Protein AF-0000000078900817 (afdb_homodimer)

Foldseek 3Di:
DPPLVVLLVVLLVVCVVVVPQQVVLLVQLVCQLLCVCVVVHVDLVVLQVCLLVSLLVSLLVSLLSSLLCLCQVCVVVVVLVVVVVDPDQQLSVLLSSLVSSCVSHLVSSLVCSVVSSVSSNHDPQLNVLLSLLSVLLNSLSSLLLLLLSLLCHPPPPSSVRSCVVSVVVSVLSSVLSSQLSVCRVVVHHSVVSSVVSNVSSVVSSPVSSVSSSVSNVVVND/DPPLVVLLVVLLVVCVVVVPQQVVLLVQLVCQLLCVCVVVHVDLVVLQVCLLVSLLVSLLVSLLSSLLCLCQVCVVVVVLVVVVVDPDQQLSVLLSSLVSSCVSHLVSSLVCSVVSSVSSNHDPQLNVLLSLLSVLLSSLSSLLLLLLSLLCHPPPPSSVRSCVVSVVVSVLSSVLSSVLSVCRVVVHHSVVSSVVSNVSSVVSSPCSSVSSSVSNVVVND

Secondary structure (DSSP, 8-state):
--HHHHHHHHHHHHHHHH-HHHHHHHHHHHHHHHTHHHHH-S-HHHHHHHHHHHHHHHHHHHHHHHHTTTTHHHHHTTHHHHHHTSSS-HHHHHHHHHHHHIIIIIHHHHHHHHHHHHHTT--GGGHHHHHHHHHHHHHHHHHHHHHHHHHTTT-TTHHHHHHHHHHHHHHHHHHHHHHHHHHHHTTS--HHHHHHHHHHHHHHHHHHHHHHHHHHHHHH-/--HHHHHHHHHHHHHHHH-HHHHHHHHHHHHHHHTHHHHH-S-HHHHHHHHHHHHHHHHHHHHHHHHTTTTHHHHHTTHHHHHHHSSS-HHHHHHHHHHHHIIIIIHHHHHHHHHHHHHTT--GGGHHHHHHHHHHHHHHHHHHHHHHHHHTTT-TTHHHHHHHHHHHHHHHHHHHHHHHHHHHHTTS--HHHHHHHHHHHHHHHHHHHHHHHHHHHHHH-

Solvent-accessible surface area (backbone atoms only — not comparable to full-atom values): 21789 Å² total; per-residue (Å²): 127,54,71,59,58,51,50,25,50,49,49,45,51,49,46,65,71,62,37,46,60,45,50,32,22,47,48,45,26,52,49,56,46,65,45,40,47,53,21,56,42,77,52,53,70,59,33,27,64,36,29,57,14,45,50,52,48,24,50,53,52,22,47,57,63,46,34,66,48,67,58,46,55,35,51,73,73,47,50,42,61,55,48,66,69,40,93,52,53,49,35,54,50,42,44,29,50,35,52,30,47,26,59,58,39,36,47,54,47,54,68,47,41,63,62,52,35,53,74,26,47,37,60,74,86,30,46,65,51,45,50,51,37,42,66,44,43,39,51,33,50,37,31,53,40,42,29,29,38,27,64,29,46,89,45,93,52,26,74,54,47,28,56,66,65,36,44,75,68,47,46,58,52,40,34,30,40,28,49,19,34,50,26,40,70,70,73,40,80,31,58,70,31,51,50,52,44,47,51,51,29,55,50,30,71,66,46,26,24,52,52,18,24,56,29,40,52,62,63,71,106,127,55,70,59,57,50,50,26,50,49,49,44,51,49,48,65,70,62,37,44,61,45,50,31,22,47,48,46,26,50,50,56,46,64,45,41,47,52,21,55,43,77,53,52,70,60,32,27,64,37,30,58,14,46,51,52,48,23,49,53,53,22,48,56,63,47,36,67,49,66,59,46,56,34,51,73,72,48,50,42,61,54,47,66,69,39,93,54,54,49,36,54,50,44,45,28,50,36,52,30,50,25,59,58,40,36,48,53,47,55,68,47,41,62,61,52,35,52,73,26,46,37,59,74,86,31,48,63,50,44,50,50,37,41,66,42,43,39,50,32,50,37,30,53,40,44,29,29,40,28,64,29,46,88,44,93,54,26,75,54,46,29,55,67,65,36,42,75,68,47,47,60,53,41,34,33,41,28,49,20,34,49,25,40,71,70,73,41,80,30,57,71,32,50,49,51,44,45,50,50,29,53,49,31,71,65,45,26,23,52,52,18,25,56,29,39,52,62,64,72,104

Sequence (442 aa):
MSIFLRLIRRDLRLALRQGADAATAVLFFVLCVVLFPFGVGPEPNILARIAPGVILVGALLASLLSLERLFQADHEDGSLELLALSPLPLEAVALAKVAAHWLITGVPLILAAPLLALLLNLEAGAFGVLLLTLVLATPLLSLIGAVGAALTLGARRGGVLLPLLILPLYIPVLIFAAAAIDASLAGLTPRPHLLLLGGLLAAGVTLAPFASAAALRTALDMSIFLRLIRRDLRLALRQGADAATAVLFFVLCVVLFPFGVGPEPNILARIAPGVILVGALLASLLSLERLFQADHEDGSLELLALSPLPLEAVALAKVAAHWLITGVPLILAAPLLALLLNLEAGAFGVLLLTLVLATPLLSLIGAVGAALTLGARRGGVLLPLLILPLYIPVLIFAAAAIDASLAGLTPRPHLLLLGGLLAAGVTLAPFASAAALRTALD

InterPro domains:
  IPR003544 Cytochrome c-type biogenesis protein CcmB [PF03379] (4-217)
  IPR003544 Cytochrome c-type biogenesis protein CcmB [PTHR30070] (1-211)
  IPR026031 Cytochrome c-type biogenesis protein CcmB, bacteria [PIRSF002764] (2-220)
  IPR026031 Cytochrome c-type biogenesis protein CcmB, bacteria [TIGR01190] (7-217)

Structure (mmCIF, N/CA/C/O backbone):
data_AF-0000000078900817-model_v1
#
loop_
_entity.id
_entity.type
_entity.pdbx_description
1 polymer 'Heme exporter protein B'
#
loop_
_atom_site.group_PDB
_atom_site.id
_atom_site.type_symbol
_atom_site.label_atom_id
_atom_site.label_alt_id
_atom_site.label_comp_id
_atom_site.label_asym_id
_atom_site.label_entity_id
_atom_site.label_seq_id
_atom_site.pdbx_PDB_ins_code
_atom_site.Cartn_x
_atom_site.Cartn_y
_atom_site.Cartn_z
_atom_site.occupancy
_atom_site.B_iso_or_equiv
_atom_site.auth_seq_id
_atom_site.auth_comp_id
_atom_site.auth_asym_id
_atom_site.auth_atom_id
_atom_site.pdbx_PDB_model_num
ATOM 1 N N . MET A 1 1 ? -19.703 -27.375 -17.797 1 71.38 1 MET A N 1
ATOM 2 C CA . MET A 1 1 ? -18.703 -26.656 -17 1 71.38 1 MET A CA 1
ATOM 3 C C . MET A 1 1 ? -18.859 -26.969 -15.523 1 71.38 1 MET A C 1
ATOM 5 O O . MET A 1 1 ? -19.969 -27 -15.008 1 71.38 1 MET A O 1
ATOM 9 N N . SER A 1 2 ? -17.859 -27.469 -14.938 1 89.06 2 SER A N 1
ATOM 10 C CA . SER A 1 2 ? -17.938 -27.844 -13.531 1 89.06 2 SER A CA 1
ATOM 11 C C . SER A 1 2 ? -18.312 -26.641 -12.664 1 89.06 2 SER A C 1
ATOM 13 O O . SER A 1 2 ? -18.188 -25.5 -13.094 1 89.06 2 SER A O 1
ATOM 15 N N . ILE A 1 3 ? -19.094 -26.891 -11.812 1 89.56 3 ILE A N 1
ATOM 16 C CA . ILE A 1 3 ? -19.5 -25.891 -10.836 1 89.56 3 ILE A CA 1
ATOM 17 C C . ILE A 1 3 ? -18.266 -25.078 -10.414 1 89.56 3 ILE A C 1
ATOM 19 O O . ILE A 1 3 ? -18.359 -23.859 -10.203 1 89.56 3 ILE A O 1
ATOM 23 N N . PHE A 1 4 ? -17.188 -25.688 -10.383 1 93.06 4 PHE A N 1
ATOM 24 C CA . PHE A 1 4 ? -15.922 -25.062 -10.023 1 93.06 4 PHE A CA 1
ATOM 25 C C . PHE A 1 4 ? -15.547 -23.984 -11.031 1 93.06 4 PHE A C 1
ATOM 27 O O . PHE A 1 4 ? -15.266 -22.844 -10.641 1 93.06 4 PHE A O 1
ATOM 34 N N . LEU A 1 5 ? -15.547 -24.25 -12.258 1 94.38 5 LEU A N 1
ATOM 35 C CA . LEU A 1 5 ? -15.18 -23.312 -13.312 1 94.38 5 LEU A CA 1
ATOM 36 C C . LEU A 1 5 ? -16.203 -22.188 -13.422 1 94.38 5 LEU A C 1
ATOM 38 O O . LEU A 1 5 ? -15.867 -21.047 -13.75 1 94.38 5 LEU A O 1
ATOM 42 N N . ARG A 1 6 ? -17.406 -22.547 -13.086 1 93.56 6 ARG A N 1
ATOM 43 C CA . ARG A 1 6 ? -18.469 -21.547 -13.109 1 93.56 6 ARG A CA 1
ATOM 44 C C . ARG A 1 6 ? -18.25 -20.5 -12.023 1 93.56 6 ARG A C 1
ATOM 46 O O . ARG A 1 6 ? -18.5 -19.312 -12.242 1 93.56 6 ARG A O 1
ATOM 53 N N . LEU A 1 7 ? -17.781 -21 -10.93 1 94.12 7 LEU A N 1
ATOM 54 C CA . LEU A 1 7 ? -17.5 -20.078 -9.844 1 94.12 7 LEU A CA 1
ATOM 55 C C . LEU A 1 7 ? -16.344 -19.141 -10.203 1 94.12 7 LEU A C 1
ATOM 57 O O . LEU A 1 7 ? -16.406 -17.938 -9.953 1 94.12 7 LEU A O 1
ATOM 61 N N . ILE A 1 8 ? -15.32 -19.594 -10.805 1 95.94 8 ILE A N 1
ATOM 62 C CA . ILE A 1 8 ? -14.188 -18.797 -11.242 1 95.94 8 ILE A CA 1
ATOM 63 C C . ILE A 1 8 ? -14.656 -17.75 -12.258 1 95.94 8 ILE A C 1
ATOM 65 O O . ILE A 1 8 ? -14.32 -16.562 -12.148 1 95.94 8 ILE A O 1
ATOM 69 N N . ARG A 1 9 ? -15.398 -18.156 -13.164 1 95.06 9 ARG A N 1
ATOM 70 C CA . ARG A 1 9 ? -15.914 -17.25 -14.195 1 95.06 9 ARG A CA 1
ATOM 71 C C . ARG A 1 9 ? -16.781 -16.156 -13.594 1 95.06 9 ARG A C 1
ATOM 73 O O . ARG A 1 9 ? -16.688 -15 -14 1 95.06 9 ARG A O 1
ATOM 80 N N . ARG A 1 10 ? -17.578 -16.594 -12.695 1 92.38 10 ARG A N 1
ATOM 81 C CA . ARG A 1 10 ? -18.422 -15.625 -11.992 1 92.38 10 ARG A CA 1
ATOM 82 C C . ARG A 1 10 ? -17.562 -14.57 -11.297 1 92.38 10 ARG A C 1
ATOM 84 O O . ARG A 1 10 ? -17.812 -13.367 -11.438 1 92.38 10 ARG A O 1
ATOM 91 N N . ASP A 1 11 ? -16.594 -15.016 -10.562 1 93 11 ASP A N 1
ATOM 92 C CA . ASP A 1 11 ? -15.758 -14.086 -9.82 1 93 11 ASP A CA 1
ATOM 93 C C . ASP A 1 11 ? -14.953 -13.195 -10.773 1 93 11 ASP A C 1
ATOM 95 O O . ASP A 1 11 ? -14.75 -12.008 -10.492 1 93 11 ASP A O 1
ATOM 99 N N . LEU A 1 12 ? -14.5 -13.734 -11.859 1 93.56 12 LEU A N 1
ATOM 100 C CA . LEU A 1 12 ? -13.789 -12.953 -12.867 1 93.56 12 LEU A CA 1
ATOM 101 C C . LEU A 1 12 ? -14.688 -11.875 -13.461 1 93.56 12 LEU A C 1
ATOM 103 O O . LEU A 1 12 ? -14.281 -10.727 -13.609 1 93.56 12 LEU A O 1
ATOM 107 N N . ARG A 1 13 ? -15.867 -12.227 -13.742 1 91.44 13 ARG A N 1
ATOM 108 C CA . ARG A 1 13 ? -16.828 -11.289 -14.305 1 91.44 13 ARG A CA 1
ATOM 109 C C . ARG A 1 13 ? -17.172 -10.172 -13.32 1 91.44 13 ARG A C 1
ATOM 111 O O . ARG A 1 13 ? -17.234 -9 -13.695 1 91.44 13 ARG A O 1
ATOM 118 N N . LEU A 1 14 ? -17.359 -10.586 -12.102 1 86.81 14 LEU A N 1
ATOM 119 C CA . LEU A 1 14 ? -17.672 -9.609 -11.062 1 86.81 14 LEU A CA 1
ATOM 120 C C . LEU A 1 14 ? -16.516 -8.633 -10.883 1 86.81 14 LEU A C 1
ATOM 122 O O . LEU A 1 14 ? -16.734 -7.422 -10.766 1 86.81 14 LEU A O 1
ATOM 126 N N . ALA A 1 15 ? -15.32 -9.156 -10.844 1 86.12 15 ALA A N 1
ATOM 127 C CA . ALA A 1 15 ? -14.133 -8.336 -10.656 1 86.12 15 ALA A CA 1
ATOM 128 C C . ALA A 1 15 ? -13.938 -7.375 -11.828 1 86.12 15 ALA A C 1
ATOM 130 O O . ALA A 1 15 ? -13.547 -6.223 -11.641 1 86.12 15 ALA A O 1
ATOM 131 N N . LEU A 1 16 ? -14.164 -7.844 -13 1 82.62 16 LEU A N 1
ATOM 132 C CA . LEU A 1 16 ? -14 -7.027 -14.195 1 82.62 16 LEU A CA 1
ATOM 133 C C . LEU A 1 16 ? -15.086 -5.965 -14.281 1 82.62 16 LEU A C 1
ATOM 135 O O . LEU A 1 16 ? -14.859 -4.871 -14.805 1 82.62 16 LEU A O 1
ATOM 139 N N . ARG A 1 17 ? -16.219 -6.328 -13.75 1 75 17 ARG A N 1
ATOM 140 C CA . ARG A 1 17 ? -17.344 -5.391 -13.781 1 75 17 ARG A CA 1
ATOM 141 C C . ARG A 1 17 ? -17.203 -4.336 -12.688 1 75 17 ARG A C 1
ATOM 143 O O . ARG A 1 17 ? -17.5 -3.16 -12.914 1 75 17 ARG A O 1
ATOM 150 N N . GLN A 1 18 ? -16.828 -4.883 -11.523 1 66.88 18 GLN A N 1
ATOM 151 C CA . GLN A 1 18 ? -16.703 -3.936 -10.422 1 66.88 18 GLN A CA 1
ATOM 152 C C . GLN A 1 18 ? -15.312 -3.303 -10.406 1 66.88 18 GLN A C 1
ATOM 154 O O . GLN A 1 18 ? -15.086 -2.305 -9.711 1 66.88 18 GLN A O 1
ATOM 159 N N . GLY A 1 19 ? -14.445 -3.721 -11.359 1 62.19 19 GLY A N 1
ATOM 160 C CA . GLY A 1 19 ? -13.102 -3.322 -11.75 1 62.19 19 GLY A CA 1
ATOM 161 C C . GLY A 1 19 ? -12.344 -2.635 -10.633 1 62.19 19 GLY A C 1
ATOM 162 O O . GLY A 1 19 ? -11.125 -2.447 -10.727 1 62.19 19 GLY A O 1
ATOM 163 N N . ALA A 1 20 ? -12.852 -2.275 -9.586 1 64.94 20 ALA A N 1
ATOM 164 C CA . ALA A 1 20 ? -12.273 -1.235 -8.734 1 64.94 20 ALA A CA 1
ATOM 165 C C . ALA A 1 20 ? -11.211 -1.812 -7.805 1 64.94 20 ALA A C 1
ATOM 167 O O . ALA A 1 20 ? -10.109 -1.272 -7.707 1 64.94 20 ALA A O 1
ATOM 168 N N . ASP A 1 21 ? -11.344 -2.977 -7.332 1 75.31 21 ASP A N 1
ATOM 169 C CA . ASP A 1 21 ? -10.43 -3.43 -6.289 1 75.31 21 ASP A CA 1
ATOM 170 C C . ASP A 1 21 ? -9.141 -3.986 -6.895 1 75.31 21 ASP A C 1
ATOM 172 O O . ASP A 1 21 ? -8.047 -3.658 -6.441 1 75.31 21 ASP A O 1
ATOM 176 N N . ALA A 1 22 ? -9.336 -4.781 -7.953 1 81.38 22 ALA A N 1
ATOM 177 C CA . ALA A 1 22 ? -8.164 -5.371 -8.602 1 81.38 22 ALA A CA 1
ATOM 178 C C . ALA A 1 22 ? -7.324 -4.297 -9.289 1 81.38 22 ALA A C 1
ATOM 180 O O . ALA A 1 22 ? -6.094 -4.301 -9.18 1 81.38 22 ALA A O 1
ATOM 181 N N . ALA A 1 23 ? -7.973 -3.443 -9.938 1 88 23 ALA A N 1
ATOM 182 C CA . ALA A 1 23 ? -7.277 -2.355 -10.617 1 88 23 ALA A CA 1
ATOM 183 C C . ALA A 1 23 ? -6.512 -1.488 -9.625 1 88 23 ALA A C 1
ATOM 185 O O . ALA A 1 23 ? -5.395 -1.046 -9.906 1 88 23 ALA A O 1
ATOM 186 N N . THR A 1 24 ? -7.125 -1.317 -8.531 1 88.62 24 THR A N 1
ATOM 187 C CA . THR A 1 24 ? -6.488 -0.524 -7.484 1 88.62 24 THR A CA 1
ATOM 188 C C . THR A 1 24 ? -5.223 -1.212 -6.98 1 88.62 24 THR A C 1
ATOM 190 O O . THR A 1 24 ? -4.188 -0.564 -6.793 1 88.62 24 THR A O 1
ATOM 193 N N . ALA A 1 25 ? -5.316 -2.49 -6.77 1 92.12 25 ALA A N 1
ATOM 194 C CA . ALA A 1 25 ? -4.16 -3.244 -6.293 1 92.12 25 ALA A CA 1
ATOM 195 C C . ALA A 1 25 ? -3.023 -3.211 -7.312 1 92.12 25 ALA A C 1
ATOM 197 O O . ALA A 1 25 ? -1.859 -3.033 -6.949 1 92.12 25 ALA A O 1
ATOM 198 N N . VAL A 1 26 ? -3.385 -3.375 -8.57 1 94.19 26 VAL A N 1
ATOM 199 C CA . VAL A 1 26 ? -2.391 -3.373 -9.633 1 94.19 26 VAL A CA 1
ATOM 200 C C . VAL A 1 26 ? -1.772 -1.983 -9.766 1 94.19 26 VAL A C 1
ATOM 202 O O . VAL A 1 26 ? -0.553 -1.849 -9.891 1 94.19 26 VAL A O 1
ATOM 205 N N . LEU A 1 27 ? -2.623 -1.026 -9.727 1 94.44 27 LEU A N 1
ATOM 206 C CA . LEU A 1 27 ? -2.131 0.346 -9.766 1 94.44 27 LEU A CA 1
ATOM 207 C C . LEU A 1 27 ? -1.211 0.626 -8.578 1 94.44 27 LEU A C 1
ATOM 209 O O . LEU A 1 27 ? -0.184 1.292 -8.734 1 94.44 27 LEU A O 1
ATOM 213 N N . PHE A 1 28 ? -1.649 0.158 -7.488 1 94.75 28 PHE A N 1
ATOM 214 C CA . PHE A 1 28 ? -0.821 0.316 -6.297 1 94.75 28 PHE A CA 1
ATOM 215 C C . PHE A 1 28 ? 0.56 -0.291 -6.516 1 94.75 28 PHE A C 1
ATOM 217 O O . PHE A 1 28 ? 1.572 0.307 -6.145 1 94.75 28 PHE A O 1
ATOM 224 N N . PHE A 1 29 ? 0.606 -1.464 -7.027 1 97.62 29 PHE A N 1
ATOM 225 C CA . PHE A 1 29 ? 1.865 -2.131 -7.34 1 97.62 29 PHE A CA 1
ATOM 226 C C . PHE A 1 29 ? 2.729 -1.26 -8.242 1 97.62 29 PHE A C 1
ATOM 228 O O . PHE A 1 29 ? 3.904 -1.026 -7.953 1 97.62 29 PHE A O 1
ATOM 235 N N . VAL A 1 30 ? 2.182 -0.757 -9.258 1 97.69 30 VAL A N 1
ATOM 236 C CA . VAL A 1 30 ? 2.896 0.061 -10.227 1 97.69 30 VAL A CA 1
ATOM 237 C C . VAL A 1 30 ? 3.404 1.337 -9.562 1 97.69 30 VAL A C 1
ATOM 239 O O . VAL A 1 30 ? 4.574 1.698 -9.711 1 97.69 30 VAL A O 1
ATOM 242 N N . LEU A 1 31 ? 2.588 1.933 -8.805 1 96.62 31 LEU A N 1
ATOM 243 C CA . LEU A 1 31 ? 2.959 3.172 -8.125 1 96.62 31 LEU A CA 1
ATOM 244 C C . LEU A 1 31 ? 4.078 2.928 -7.121 1 96.62 31 LEU A C 1
ATOM 246 O O . LEU A 1 31 ? 5.012 3.727 -7.02 1 96.62 31 LEU A O 1
ATOM 250 N N . CYS A 1 32 ? 3.848 1.843 -6.375 1 96.94 32 CYS A N 1
ATOM 251 C CA . CYS A 1 32 ? 4.871 1.471 -5.402 1 96.94 32 CYS A CA 1
ATOM 252 C C . CYS A 1 32 ? 6.242 1.395 -6.059 1 96.94 32 CYS A C 1
ATOM 254 O O . CYS A 1 32 ? 7.219 1.938 -5.535 1 96.94 32 CYS A O 1
ATOM 256 N N . VAL A 1 33 ? 6.363 0.836 -7.195 1 98 33 VAL A N 1
ATOM 257 C CA . VAL A 1 33 ? 7.645 0.613 -7.863 1 98 33 VAL A CA 1
ATOM 258 C C . VAL A 1 33 ? 8.102 1.898 -8.547 1 98 33 VAL A C 1
ATOM 260 O O . VAL A 1 33 ? 9.258 2.301 -8.422 1 98 33 VAL A O 1
ATOM 263 N N . VAL A 1 34 ? 7.238 2.617 -9.188 1 97.38 34 VAL A N 1
ATOM 264 C CA . VAL A 1 34 ? 7.57 3.77 -10.023 1 97.38 34 VAL A CA 1
ATOM 265 C C . VAL A 1 34 ? 8.047 4.922 -9.141 1 97.38 34 VAL A C 1
ATOM 267 O O . VAL A 1 34 ? 8.828 5.77 -9.586 1 97.38 34 VAL A O 1
ATOM 270 N N . LEU A 1 35 ? 7.691 4.945 -7.965 1 97.81 35 LEU A N 1
ATOM 271 C CA . LEU A 1 35 ? 8.031 6.051 -7.078 1 97.81 35 LEU A CA 1
ATOM 272 C C . LEU A 1 35 ? 9.453 5.914 -6.555 1 97.81 35 LEU A C 1
ATOM 274 O O . LEU A 1 35 ? 10.047 6.891 -6.098 1 97.81 35 LEU A O 1
ATOM 278 N N . PHE A 1 36 ? 9.977 4.785 -6.605 1 97.38 36 PHE A N 1
ATOM 279 C CA . PHE A 1 36 ? 11.258 4.523 -5.949 1 97.38 36 PHE A CA 1
ATOM 280 C C . PHE A 1 36 ? 12.375 5.324 -6.609 1 97.38 36 PHE A C 1
ATOM 282 O O . PHE A 1 36 ? 13.219 5.898 -5.926 1 97.38 36 PHE A O 1
ATOM 289 N N . PRO A 1 37 ? 12.414 5.375 -7.93 1 97.12 37 PRO A N 1
ATOM 290 C CA . PRO A 1 37 ? 13.453 6.219 -8.531 1 97.12 37 PRO A CA 1
ATOM 291 C C . PRO A 1 37 ? 13.391 7.664 -8.039 1 97.12 37 PRO A C 1
ATOM 293 O O . PRO A 1 37 ? 14.422 8.336 -7.965 1 97.12 37 PRO A O 1
ATOM 296 N N . PHE A 1 38 ? 12.258 8.141 -7.691 1 96.06 38 PHE A N 1
ATOM 297 C CA . PHE A 1 38 ? 12.109 9.516 -7.223 1 96.06 38 PHE A CA 1
ATOM 298 C C . PHE A 1 38 ? 12.484 9.633 -5.75 1 96.06 38 PHE A C 1
ATOM 300 O O . PHE A 1 38 ? 12.883 10.703 -5.289 1 96.06 38 PHE A O 1
ATOM 307 N N . GLY A 1 39 ? 12.312 8.578 -5.047 1 95.25 39 GLY A N 1
ATOM 308 C CA . GLY A 1 39 ? 12.609 8.586 -3.625 1 95.25 39 GLY A CA 1
ATOM 309 C C . GLY A 1 39 ? 14.062 8.281 -3.314 1 95.25 39 GLY A C 1
ATOM 310 O O . GLY A 1 39 ? 14.641 8.859 -2.389 1 95.25 39 GLY A O 1
ATOM 311 N N . VAL A 1 40 ? 14.656 7.398 -4.102 1 94.5 40 VAL A N 1
ATOM 312 C CA . VAL A 1 40 ? 16 6.938 -3.793 1 94.5 40 VAL A CA 1
ATOM 313 C C . VAL A 1 40 ? 17 7.613 -4.723 1 94.5 40 VAL A C 1
ATOM 315 O O . VAL A 1 40 ? 18.203 7.633 -4.441 1 94.5 40 VAL A O 1
ATOM 318 N N . GLY A 1 41 ? 16.578 8.172 -5.805 1 92.19 41 GLY A N 1
ATOM 319 C CA . GLY A 1 41 ? 17.453 8.758 -6.797 1 92.19 41 GLY A CA 1
ATOM 320 C C . GLY A 1 41 ? 17.609 7.902 -8.039 1 92.19 41 GLY A C 1
ATOM 321 O O . GLY A 1 41 ? 17.266 6.719 -8.031 1 92.19 41 GLY A O 1
ATOM 322 N N . PRO A 1 42 ? 18.078 8.469 -9.023 1 89.44 42 PRO A N 1
ATOM 323 C CA . PRO A 1 42 ? 18.062 7.812 -10.336 1 89.44 42 PRO A CA 1
ATOM 324 C C . PRO A 1 42 ? 19.328 7.012 -10.602 1 89.44 42 PRO A C 1
ATOM 326 O O . PRO A 1 42 ? 19.547 6.539 -11.727 1 89.44 42 PRO A O 1
ATOM 329 N N . GLU A 1 43 ? 20.188 6.805 -9.648 1 93.19 43 GLU A N 1
ATOM 330 C CA . GLU A 1 43 ? 21.422 6.066 -9.875 1 93.19 43 GLU A CA 1
ATOM 331 C C . GLU A 1 43 ? 21.141 4.637 -10.312 1 93.19 43 GLU A C 1
ATOM 333 O O . GLU A 1 43 ? 20.625 3.83 -9.531 1 93.19 43 GLU A O 1
ATOM 338 N N . PRO A 1 44 ? 21.531 4.266 -11.539 1 93.81 44 PRO A N 1
ATOM 339 C CA . PRO A 1 44 ? 21.125 2.984 -12.117 1 93.81 44 PRO A CA 1
ATOM 340 C C . PRO A 1 44 ? 21.641 1.788 -11.32 1 93.81 44 PRO A C 1
ATOM 342 O O . PRO A 1 44 ? 20.938 0.772 -11.211 1 93.81 44 PRO A O 1
ATOM 345 N N . ASN A 1 45 ? 22.859 1.88 -10.789 1 93.88 45 ASN A N 1
ATOM 346 C CA . ASN A 1 45 ? 23.422 0.75 -10.062 1 93.88 45 ASN A CA 1
ATOM 347 C C . ASN A 1 45 ? 22.656 0.475 -8.773 1 93.88 45 ASN A C 1
ATOM 349 O O . ASN A 1 45 ? 22.453 -0.683 -8.398 1 93.88 45 ASN A O 1
ATOM 353 N N . ILE A 1 46 ? 22.266 1.521 -8.141 1 93.75 46 ILE A N 1
ATOM 354 C CA . ILE A 1 46 ? 21.484 1.364 -6.914 1 93.75 46 ILE A CA 1
ATOM 355 C C . ILE A 1 46 ? 20.094 0.807 -7.246 1 93.75 46 ILE A C 1
ATOM 357 O O . ILE A 1 46 ? 19.641 -0.14 -6.605 1 93.75 46 ILE A O 1
ATOM 361 N N . LEU A 1 47 ? 19.531 1.394 -8.242 1 96.62 47 LEU A N 1
ATOM 362 C CA . LEU A 1 47 ? 18.203 0.943 -8.648 1 96.62 47 LEU A CA 1
ATOM 363 C C . LEU A 1 47 ? 18.234 -0.529 -9.039 1 96.62 47 LEU A C 1
ATOM 365 O O . LEU A 1 47 ? 17.375 -1.305 -8.617 1 96.62 47 LEU A O 1
ATOM 369 N N . ALA A 1 48 ? 19.219 -0.898 -9.797 1 96.38 48 ALA A N 1
ATOM 370 C CA . ALA A 1 48 ? 19.344 -2.287 -10.227 1 96.38 48 ALA A CA 1
ATOM 371 C C . ALA A 1 48 ? 19.484 -3.225 -9.031 1 96.38 48 ALA A C 1
ATOM 373 O O . ALA A 1 48 ? 18.906 -4.312 -9.016 1 96.38 48 ALA A O 1
ATOM 374 N N . ARG A 1 49 ? 20.219 -2.773 -8.109 1 94.38 49 ARG A N 1
ATOM 375 C CA . ARG A 1 49 ? 20.5 -3.592 -6.934 1 94.38 49 ARG A CA 1
ATOM 376 C C . ARG A 1 49 ? 19.25 -3.826 -6.109 1 94.38 49 ARG A C 1
ATOM 378 O O . ARG A 1 49 ? 19.062 -4.902 -5.539 1 94.38 49 ARG A O 1
ATOM 385 N N . ILE A 1 50 ? 18.391 -2.908 -6.059 1 96.62 50 ILE A N 1
ATOM 386 C CA . ILE A 1 50 ? 17.25 -3.031 -5.152 1 96.62 50 ILE A CA 1
ATOM 387 C C . ILE A 1 50 ? 16.031 -3.488 -5.926 1 96.62 50 ILE A C 1
ATOM 389 O O . ILE A 1 50 ? 14.984 -3.795 -5.332 1 96.62 50 ILE A O 1
ATOM 393 N N . ALA A 1 51 ? 16.094 -3.547 -7.223 1 97.94 51 ALA A N 1
ATOM 394 C CA . ALA A 1 51 ? 14.969 -3.809 -8.109 1 97.94 51 ALA A CA 1
ATOM 395 C C . ALA A 1 51 ? 14.211 -5.062 -7.684 1 97.94 51 ALA A C 1
ATOM 397 O O . ALA A 1 51 ? 12.984 -5.031 -7.531 1 97.94 51 ALA A O 1
ATOM 398 N N . PRO A 1 52 ? 14.93 -6.191 -7.418 1 97.56 52 PRO A N 1
ATOM 399 C CA . PRO A 1 52 ? 14.188 -7.387 -7.008 1 97.56 52 PRO A CA 1
ATOM 400 C C . PRO A 1 52 ? 13.352 -7.16 -5.75 1 97.56 52 PRO A C 1
ATOM 402 O O . PRO A 1 52 ? 12.164 -7.516 -5.719 1 97.56 52 PRO A O 1
ATOM 405 N N . GLY A 1 53 ? 13.984 -6.57 -4.789 1 97.56 53 GLY A N 1
ATOM 406 C CA . GLY A 1 53 ? 13.281 -6.309 -3.539 1 97.56 53 GLY A CA 1
ATOM 407 C C . GLY A 1 53 ? 12.086 -5.391 -3.703 1 97.56 53 GLY A C 1
ATOM 408 O O . GLY A 1 53 ? 11.016 -5.656 -3.158 1 97.56 53 GLY A O 1
ATOM 409 N N . VAL A 1 54 ? 12.25 -4.297 -4.441 1 98.44 54 VAL A N 1
ATOM 410 C CA . VAL A 1 54 ? 11.188 -3.32 -4.66 1 98.44 54 VAL A CA 1
ATOM 411 C C . VAL A 1 54 ? 10 -3.992 -5.348 1 98.44 54 VAL A C 1
ATOM 413 O O . VAL A 1 54 ? 8.852 -3.822 -4.926 1 98.44 54 VAL A O 1
ATOM 416 N N . ILE A 1 55 ? 10.281 -4.746 -6.344 1 98.62 55 ILE A N 1
ATOM 417 C CA . ILE A 1 55 ? 9.227 -5.383 -7.125 1 98.62 55 ILE A CA 1
ATOM 418 C C . ILE A 1 55 ? 8.516 -6.43 -6.273 1 98.62 55 ILE A C 1
ATOM 420 O O . ILE A 1 55 ? 7.281 -6.473 -6.23 1 98.62 55 ILE A O 1
ATOM 424 N N . LEU A 1 56 ? 9.273 -7.258 -5.574 1 98.69 56 LEU A N 1
ATOM 425 C CA . LEU A 1 56 ? 8.695 -8.344 -4.785 1 98.69 56 LEU A CA 1
ATOM 426 C C . LEU A 1 56 ? 7.906 -7.793 -3.602 1 98.69 56 LEU A C 1
ATOM 428 O O . LEU A 1 56 ? 6.816 -8.281 -3.297 1 98.69 56 LEU A O 1
ATOM 432 N N . VAL A 1 57 ? 8.453 -6.809 -2.924 1 98.38 57 VAL A N 1
ATOM 433 C CA . VAL A 1 57 ? 7.742 -6.184 -1.813 1 98.38 57 VAL A CA 1
ATOM 434 C C . VAL A 1 57 ? 6.469 -5.516 -2.328 1 98.38 57 VAL A C 1
ATOM 436 O O . VAL A 1 57 ? 5.406 -5.633 -1.714 1 98.38 57 VAL A O 1
ATOM 439 N N . GLY A 1 58 ? 6.609 -4.77 -3.436 1 98.31 58 GLY A N 1
ATOM 440 C CA . GLY A 1 58 ? 5.434 -4.176 -4.051 1 98.31 58 GLY A CA 1
ATOM 441 C C . GLY A 1 58 ? 4.355 -5.191 -4.379 1 98.31 58 GLY A C 1
ATOM 442 O O . GLY A 1 58 ? 3.172 -4.953 -4.125 1 98.31 58 GLY A O 1
ATOM 443 N N . ALA A 1 59 ? 4.762 -6.297 -4.945 1 98.19 59 ALA A N 1
ATOM 444 C CA . ALA A 1 59 ? 3.811 -7.355 -5.281 1 98.19 59 ALA A CA 1
ATOM 445 C C . ALA A 1 59 ? 3.145 -7.91 -4.027 1 98.19 59 ALA A C 1
ATOM 447 O O . ALA A 1 59 ? 1.936 -8.156 -4.016 1 98.19 59 ALA A O 1
ATOM 448 N N . LEU A 1 60 ? 3.918 -8.156 -3.029 1 97.94 60 LEU A N 1
ATOM 449 C CA . LEU A 1 60 ? 3.396 -8.68 -1.77 1 97.94 60 LEU A CA 1
ATOM 450 C C . LEU A 1 60 ? 2.385 -7.711 -1.16 1 97.94 60 LEU A C 1
ATOM 452 O O . LEU A 1 60 ? 1.294 -8.125 -0.756 1 97.94 60 LEU A O 1
ATOM 456 N N . LEU A 1 61 ? 2.719 -6.438 -1.121 1 96.88 61 LEU A N 1
ATOM 457 C CA . LEU A 1 61 ? 1.832 -5.43 -0.549 1 96.88 61 LEU A CA 1
ATOM 458 C C . LEU A 1 61 ? 0.551 -5.309 -1.366 1 96.88 61 LEU A C 1
ATOM 460 O O . LEU A 1 61 ? -0.538 -5.172 -0.804 1 96.88 61 LEU A O 1
ATOM 464 N N . ALA A 1 62 ? 0.703 -5.297 -2.637 1 96.31 62 ALA A N 1
ATOM 465 C CA . ALA A 1 62 ? -0.473 -5.254 -3.502 1 96.31 62 ALA A CA 1
ATOM 466 C C . ALA A 1 62 ? -1.396 -6.441 -3.232 1 96.31 62 ALA A C 1
ATOM 468 O O . ALA A 1 62 ? -2.619 -6.289 -3.217 1 96.31 62 ALA A O 1
ATOM 469 N N . SER A 1 63 ? -0.832 -7.578 -3.051 1 95.19 63 SER A N 1
ATOM 470 C CA . SER A 1 63 ? -1.613 -8.773 -2.754 1 95.19 63 SER A CA 1
ATOM 471 C C . SER A 1 63 ? -2.391 -8.617 -1.449 1 95.19 63 SER A C 1
ATOM 473 O O . SER A 1 63 ? -3.551 -9.023 -1.359 1 95.19 63 SER A O 1
ATOM 475 N N . LEU A 1 64 ? -1.744 -8.078 -0.468 1 94.62 64 LEU A N 1
ATOM 476 C CA . LEU A 1 64 ? -2.406 -7.863 0.813 1 94.62 64 LEU A CA 1
ATOM 477 C C . LEU A 1 64 ? -3.633 -6.973 0.646 1 94.62 64 LEU A C 1
ATOM 479 O O . LEU A 1 64 ? -4.691 -7.254 1.213 1 94.62 64 LEU A O 1
ATOM 483 N N . LEU A 1 65 ? -3.447 -5.953 -0.16 1 91.44 65 LEU A N 1
ATOM 484 C CA . LEU A 1 65 ? -4.547 -5.027 -0.404 1 91.44 65 LEU A CA 1
ATOM 485 C C . LEU A 1 65 ? -5.707 -5.734 -1.104 1 91.44 65 LEU A C 1
ATOM 487 O O . LEU A 1 65 ? -6.871 -5.488 -0.785 1 91.44 65 LEU A O 1
ATOM 491 N N . SER A 1 66 ? -5.426 -6.586 -1.977 1 92.69 66 SER A N 1
ATOM 492 C CA . SER A 1 66 ? -6.445 -7.234 -2.791 1 92.69 66 SER A CA 1
ATOM 493 C C . SER A 1 66 ? -7.137 -8.359 -2.025 1 92.69 66 SER A C 1
ATOM 495 O O . SER A 1 66 ? -8.227 -8.789 -2.396 1 92.69 66 SER A O 1
ATOM 497 N N . LEU A 1 67 ? -6.543 -8.836 -0.991 1 94.12 67 LEU A N 1
ATOM 498 C CA . LEU A 1 67 ? -7.047 -9.992 -0.26 1 94.12 67 LEU A CA 1
ATOM 499 C C . LEU A 1 67 ? -8.164 -9.594 0.697 1 94.12 67 LEU A C 1
ATOM 501 O O . LEU A 1 67 ? -8.914 -10.445 1.175 1 94.12 67 LEU A O 1
ATOM 505 N N . GLU A 1 68 ? -8.195 -8.359 1.008 1 88.69 68 GLU A N 1
ATOM 506 C CA . GLU A 1 68 ? -9.156 -7.871 1.988 1 88.69 68 GLU A CA 1
ATOM 507 C C . GLU A 1 68 ? -10.586 -8.234 1.583 1 88.69 68 GLU A C 1
ATOM 509 O O . GLU A 1 68 ? -11.422 -8.531 2.438 1 88.69 68 GLU A O 1
ATOM 514 N N . ARG A 1 69 ? -10.82 -8.312 0.307 1 89.19 69 ARG A N 1
ATOM 515 C CA . ARG A 1 69 ? -12.195 -8.492 -0.157 1 89.19 69 ARG A CA 1
ATOM 516 C C . ARG A 1 69 ? -12.422 -9.914 -0.657 1 89.19 69 ARG A C 1
ATOM 518 O O . ARG A 1 69 ? -13.492 -10.227 -1.177 1 89.19 69 ARG A O 1
ATOM 525 N N . LEU A 1 70 ? -11.477 -10.703 -0.546 1 94 70 LEU A N 1
ATOM 526 C CA . LEU A 1 70 ? -11.523 -12.016 -1.17 1 94 70 LEU A CA 1
ATOM 527 C C . LEU A 1 70 ? -12.781 -12.773 -0.747 1 94 70 LEU A C 1
ATOM 529 O O . LEU A 1 70 ? -13.547 -13.242 -1.595 1 94 70 LEU A O 1
ATOM 533 N N . PHE A 1 71 ? -13.047 -12.922 0.552 1 96 71 PHE A N 1
ATOM 534 C CA . PHE A 1 71 ? -14.227 -13.602 1.066 1 96 71 PHE A CA 1
ATOM 535 C C . PHE A 1 71 ? -15.242 -12.602 1.602 1 96 71 PHE A C 1
ATOM 537 O O . PHE A 1 71 ? -16.438 -12.891 1.648 1 96 71 PHE A O 1
ATOM 544 N N . GLN A 1 72 ? -14.758 -11.445 1.94 1 92.88 72 GLN A N 1
ATOM 545 C CA . GLN A 1 72 ? -15.578 -10.438 2.604 1 92.88 72 GLN A CA 1
ATOM 546 C C . GLN A 1 72 ? -16.719 -9.969 1.698 1 92.88 72 GLN A C 1
ATOM 548 O O . GLN A 1 72 ? -17.844 -9.758 2.162 1 92.88 72 GLN A O 1
ATOM 553 N N . ALA A 1 73 ? -16.422 -9.734 0.437 1 90.5 73 ALA A N 1
ATOM 554 C CA . ALA A 1 73 ? -17.438 -9.266 -0.498 1 90.5 73 ALA A CA 1
ATOM 555 C C . ALA A 1 73 ? -18.625 -10.234 -0.556 1 90.5 73 ALA A C 1
ATOM 557 O O . ALA A 1 73 ? -19.781 -9.812 -0.476 1 90.5 73 ALA A O 1
ATOM 558 N N . ASP A 1 74 ? -18.328 -11.516 -0.662 1 94.06 74 ASP A N 1
ATOM 559 C CA . ASP A 1 74 ? -19.375 -12.539 -0.705 1 94.06 74 ASP A CA 1
ATOM 560 C C . ASP A 1 74 ? -20.062 -12.672 0.648 1 94.06 74 ASP A C 1
ATOM 562 O O . ASP A 1 74 ? -21.25 -12.984 0.713 1 94.06 74 ASP A O 1
ATOM 566 N N . HIS A 1 75 ? -19.297 -12.531 1.681 1 94.06 75 HIS A N 1
ATOM 567 C CA . HIS A 1 75 ? -19.859 -12.609 3.02 1 94.06 75 HIS A CA 1
ATOM 568 C C . HIS A 1 75 ? -20.891 -11.492 3.244 1 94.06 75 HIS A C 1
ATOM 570 O O . HIS A 1 75 ? -21.953 -11.734 3.797 1 94.06 75 HIS A O 1
ATOM 576 N N .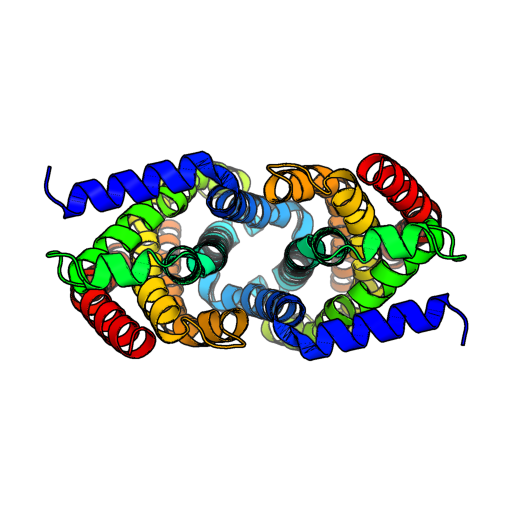 GLU A 1 76 ? -20.609 -10.32 2.822 1 90.56 76 GLU A N 1
ATOM 577 C CA . GLU A 1 76 ? -21.453 -9.141 3.021 1 90.56 76 GLU A CA 1
ATOM 578 C C . GLU A 1 76 ? -22.75 -9.242 2.232 1 90.56 76 GLU A C 1
ATOM 580 O O . GLU A 1 76 ? -23.812 -8.805 2.697 1 90.56 76 GLU A O 1
ATOM 585 N N . ASP A 1 77 ? -22.719 -9.766 1.1 1 91.81 77 ASP A N 1
ATOM 586 C CA . ASP A 1 77 ? -23.922 -9.805 0.288 1 91.81 77 ASP A CA 1
ATOM 587 C C . ASP A 1 77 ? -24.625 -11.148 0.418 1 91.81 77 ASP A C 1
ATOM 589 O O . ASP A 1 77 ? -25.594 -11.422 -0.297 1 91.81 77 ASP A O 1
ATOM 593 N N . GLY A 1 78 ? -24.125 -12.047 1.253 1 93.88 78 GLY A N 1
ATOM 594 C CA . GLY A 1 78 ? -24.797 -13.305 1.57 1 93.88 78 GLY A CA 1
ATOM 595 C C . GLY A 1 78 ? -24.422 -14.43 0.627 1 93.88 78 GLY A C 1
ATOM 596 O O . GLY A 1 78 ? -24.812 -15.578 0.843 1 93.88 78 GLY A O 1
ATOM 597 N N . SER A 1 79 ? -23.656 -14.211 -0.406 1 94.31 79 SER A N 1
ATOM 598 C CA . SER A 1 79 ? -23.297 -15.211 -1.406 1 94.31 79 SER A CA 1
ATOM 599 C C . SER A 1 79 ? -22.422 -16.312 -0.797 1 94.31 79 SER A C 1
ATOM 601 O O . SER A 1 79 ? -22.469 -17.453 -1.241 1 94.31 79 SER A O 1
ATOM 603 N N . LEU A 1 80 ? -21.75 -15.953 0.218 1 94.62 80 LEU A N 1
ATOM 604 C CA . LEU A 1 80 ? -20.859 -16.938 0.822 1 94.62 80 LEU A CA 1
ATOM 605 C C . LEU A 1 80 ? -21.656 -18.047 1.492 1 94.62 80 LEU A C 1
ATOM 607 O O . LEU A 1 80 ? -21.281 -19.219 1.422 1 94.62 80 LEU A O 1
ATOM 611 N N . GLU A 1 81 ? -22.703 -17.703 2.09 1 95 81 GLU A N 1
ATOM 612 C CA . GLU A 1 81 ? -23.594 -18.688 2.701 1 95 81 GLU A CA 1
ATOM 613 C C . GLU A 1 81 ? -24.203 -19.609 1.649 1 95 81 GLU A C 1
ATOM 615 O O . GLU A 1 81 ? -24.328 -20.812 1.874 1 95 81 GLU A O 1
ATOM 620 N N . LEU A 1 82 ? -24.578 -19 0.583 1 94.25 82 LEU A N 1
ATOM 621 C CA . LEU A 1 82 ? -25.156 -19.781 -0.503 1 94.25 82 LEU A CA 1
ATOM 622 C C . LEU A 1 82 ? -24.125 -20.75 -1.075 1 94.25 82 LEU A C 1
ATOM 624 O O . LEU A 1 82 ? -24.453 -21.891 -1.402 1 94.25 82 LEU A O 1
ATOM 628 N N . LEU A 1 83 ? -22.938 -20.297 -1.151 1 94.12 83 LEU A N 1
ATOM 629 C CA . LEU A 1 83 ? -21.859 -21.156 -1.64 1 94.12 83 LEU A CA 1
ATOM 630 C C . LEU A 1 83 ? -21.609 -22.312 -0.675 1 94.12 83 LEU A C 1
ATOM 632 O O . LEU A 1 83 ? -21.328 -23.422 -1.104 1 94.12 83 LEU A O 1
ATOM 636 N N . ALA A 1 84 ? -21.672 -22.062 0.571 1 93.25 84 ALA A N 1
ATOM 637 C CA . ALA A 1 84 ? -21.438 -23.078 1.591 1 93.25 84 ALA A CA 1
ATOM 638 C C . ALA A 1 84 ? -22.5 -24.172 1.521 1 93.25 84 ALA A C 1
ATOM 640 O O . ALA A 1 84 ? -22.281 -25.297 1.965 1 93.25 84 ALA A O 1
ATOM 641 N N . LEU A 1 85 ? -23.641 -23.781 0.967 1 92.19 85 LEU A N 1
ATOM 642 C CA . LEU A 1 85 ? -24.75 -24.719 0.863 1 92.19 85 LEU A CA 1
ATOM 643 C C . LEU A 1 85 ? -24.75 -25.406 -0.494 1 92.19 85 LEU A C 1
ATOM 645 O O . LEU A 1 85 ? -25.547 -26.328 -0.725 1 92.19 85 LEU A O 1
ATOM 649 N N . SER A 1 86 ? -23.953 -25.016 -1.298 1 91.25 86 SER A N 1
ATOM 650 C CA . SER A 1 86 ? -23.875 -25.594 -2.637 1 91.25 86 SER A CA 1
ATOM 651 C C . SER A 1 86 ? -23.219 -26.969 -2.611 1 91.25 86 SER A C 1
ATOM 653 O O . SER A 1 86 ? -22.641 -27.375 -1.596 1 91.25 86 SER A O 1
ATOM 655 N N . PRO A 1 87 ? -23.328 -27.688 -3.719 1 93.31 87 PRO A N 1
ATOM 656 C CA . PRO A 1 87 ? -22.719 -29.016 -3.775 1 93.31 87 PRO A CA 1
ATOM 657 C C . PRO A 1 87 ? -21.188 -28.969 -3.828 1 93.31 87 PRO A C 1
ATOM 659 O O . PRO A 1 87 ? -20.516 -29.984 -3.646 1 93.31 87 PRO A O 1
ATOM 662 N N . LEU A 1 88 ? -20.656 -27.844 -4.008 1 94.25 88 LEU A N 1
ATOM 663 C CA . LEU A 1 88 ? -19.219 -27.672 -4.051 1 94.25 88 LEU A CA 1
ATOM 664 C C . LEU A 1 88 ? -18.625 -27.594 -2.645 1 94.25 88 LEU A C 1
ATOM 666 O O . LEU A 1 88 ? -19.031 -26.75 -1.844 1 94.25 88 LEU A O 1
ATOM 670 N N . PRO A 1 89 ? -17.672 -28.562 -2.406 1 96.19 89 PRO A N 1
ATOM 671 C CA . PRO A 1 89 ? -17.062 -28.453 -1.082 1 96.19 89 PRO A CA 1
ATOM 672 C C . PRO A 1 89 ? -16.375 -27.109 -0.86 1 96.19 89 PRO A C 1
ATOM 674 O O . PRO A 1 89 ? -15.859 -26.5 -1.807 1 96.19 89 PRO A O 1
ATOM 677 N N . LEU A 1 90 ? -16.328 -26.641 0.36 1 97.06 90 LEU A N 1
ATOM 678 C CA . LEU A 1 90 ? -15.797 -25.328 0.689 1 97.06 90 LEU A CA 1
ATOM 679 C C . LEU A 1 90 ? -14.328 -25.234 0.293 1 97.06 90 LEU A C 1
ATOM 681 O O . LEU A 1 90 ? -13.844 -24.141 -0.043 1 97.06 90 LEU A O 1
ATOM 685 N N . GLU A 1 91 ? -13.57 -26.328 0.365 1 98 91 GLU A N 1
ATOM 686 C CA . GLU A 1 91 ? -12.188 -26.359 -0.099 1 98 91 GLU A CA 1
ATOM 687 C C . GLU A 1 91 ? -12.086 -25.969 -1.569 1 98 91 GLU A C 1
ATOM 689 O O . GLU A 1 91 ? -11.195 -25.203 -1.953 1 98 91 GLU A O 1
ATOM 694 N N . ALA A 1 92 ? -13.039 -26.453 -2.303 1 97.38 92 ALA A N 1
ATOM 695 C CA . ALA A 1 92 ? -13.07 -26.141 -3.729 1 97.38 92 ALA A CA 1
ATOM 696 C C . ALA A 1 92 ? -13.477 -24.688 -3.957 1 97.38 92 ALA A C 1
ATOM 698 O O . ALA A 1 92 ? -12.984 -24.031 -4.883 1 97.38 92 ALA A O 1
ATOM 699 N N . VAL A 1 93 ? -14.406 -24.25 -3.162 1 97.12 93 VAL A N 1
ATOM 700 C CA . VAL A 1 93 ? -14.82 -22.859 -3.236 1 97.12 93 VAL A CA 1
ATOM 701 C C . VAL A 1 93 ? -13.617 -21.953 -2.975 1 97.12 93 VAL A C 1
ATOM 703 O O . VAL A 1 93 ? -13.359 -21.016 -3.74 1 97.12 93 VAL A O 1
ATOM 706 N N . ALA A 1 94 ? -12.914 -22.281 -1.894 1 97.94 94 ALA A N 1
ATOM 707 C CA . ALA A 1 94 ? -11.734 -21.484 -1.542 1 97.94 94 ALA A CA 1
ATOM 708 C C . ALA A 1 94 ? -10.711 -21.5 -2.68 1 97.94 94 ALA A C 1
ATOM 710 O O . ALA A 1 94 ? -10.164 -20.453 -3.031 1 97.94 94 ALA A O 1
ATOM 711 N N . LEU A 1 95 ? -10.477 -22.609 -3.197 1 98.06 95 LEU A N 1
ATOM 712 C CA . LEU A 1 95 ? -9.508 -22.734 -4.277 1 98.06 95 LEU A CA 1
ATOM 713 C C . LEU A 1 95 ? -9.953 -21.953 -5.508 1 98.06 95 LEU A C 1
ATOM 715 O O . LEU A 1 95 ? -9.141 -21.344 -6.191 1 98.06 95 LEU A O 1
ATOM 719 N N . ALA A 1 96 ? -11.219 -22.016 -5.824 1 97.44 96 ALA A N 1
ATOM 720 C CA . ALA A 1 96 ? -11.758 -21.281 -6.965 1 97.44 96 ALA A CA 1
ATOM 721 C C . ALA A 1 96 ? -11.578 -19.781 -6.777 1 97.44 96 ALA A C 1
ATOM 723 O O . ALA A 1 96 ? -11.188 -19.078 -7.711 1 97.44 96 ALA A O 1
ATOM 724 N N . LYS A 1 97 ? -11.852 -19.359 -5.641 1 97.06 97 LYS A N 1
ATOM 725 C CA . LYS A 1 97 ? -11.711 -17.938 -5.352 1 97.06 97 LYS A CA 1
ATOM 726 C C . LYS A 1 97 ? -10.25 -17.5 -5.418 1 97.06 97 LYS A C 1
ATOM 728 O O . LYS A 1 97 ? -9.945 -16.422 -5.922 1 97.06 97 LYS A O 1
ATOM 733 N N . VAL A 1 98 ? -9.406 -18.297 -4.883 1 98 98 VAL A N 1
ATOM 734 C CA . VAL A 1 98 ? -7.977 -18.031 -4.949 1 98 98 VAL A CA 1
ATOM 735 C C . VAL A 1 98 ? -7.535 -17.953 -6.41 1 98 98 VAL A C 1
ATOM 737 O O . VAL A 1 98 ? -6.773 -17.062 -6.789 1 98 98 VAL A O 1
ATOM 740 N N . ALA A 1 99 ? -7.996 -18.875 -7.191 1 98 99 ALA A N 1
ATOM 741 C CA . ALA A 1 99 ? -7.652 -18.906 -8.609 1 98 99 ALA A CA 1
ATOM 742 C C . ALA A 1 99 ? -8.133 -17.641 -9.312 1 98 99 ALA A C 1
ATOM 744 O O . ALA A 1 99 ? -7.395 -17.031 -10.086 1 98 99 ALA A O 1
ATOM 745 N N . ALA A 1 100 ? -9.32 -17.297 -9.055 1 96.56 100 ALA A N 1
ATOM 746 C CA . ALA A 1 100 ? -9.867 -16.062 -9.633 1 96.56 100 ALA A CA 1
ATOM 747 C C . ALA A 1 100 ? -9.07 -14.844 -9.18 1 96.56 100 ALA A C 1
ATOM 749 O O . ALA A 1 100 ? -8.734 -13.977 -9.984 1 96.56 100 ALA A O 1
ATOM 750 N N . HIS A 1 101 ? -8.812 -14.805 -7.891 1 95.62 101 HIS A N 1
ATOM 751 C CA . HIS A 1 101 ? -8.031 -13.711 -7.332 1 95.62 101 HIS A CA 1
ATOM 752 C C . HIS A 1 101 ? -6.664 -13.609 -8.008 1 95.62 101 HIS A C 1
ATOM 754 O O . HIS A 1 101 ? -6.223 -12.516 -8.359 1 95.62 101 HIS A O 1
ATOM 760 N N . TRP A 1 102 ? -6.016 -14.742 -8.133 1 97.56 102 TRP A N 1
ATOM 761 C CA . TRP A 1 102 ? -4.691 -14.766 -8.75 1 97.56 102 TRP A CA 1
ATOM 762 C C . TRP A 1 102 ? -4.762 -14.297 -10.203 1 97.56 102 TRP A C 1
ATOM 764 O O . TRP A 1 102 ? -3.906 -13.531 -10.648 1 97.56 102 TRP A O 1
ATOM 774 N N . LEU A 1 103 ? -5.723 -14.688 -10.922 1 96.88 103 LEU A N 1
ATOM 775 C CA . LEU A 1 103 ? -5.879 -14.289 -12.32 1 96.88 103 LEU A CA 1
ATOM 776 C C . LEU A 1 103 ? -6.113 -12.789 -12.43 1 96.88 103 LEU A C 1
ATOM 778 O O . LEU A 1 103 ? -5.625 -12.148 -13.359 1 96.88 103 LEU A O 1
ATOM 782 N N . ILE A 1 104 ? -6.797 -12.258 -11.484 1 94.62 104 ILE A N 1
ATOM 783 C CA . ILE A 1 104 ? -7.215 -10.867 -11.539 1 94.62 104 ILE A CA 1
ATOM 784 C C . ILE A 1 104 ? -6.094 -9.969 -11.023 1 94.62 104 ILE A C 1
ATOM 786 O O . ILE A 1 104 ? -5.91 -8.844 -11.5 1 94.62 104 ILE A O 1
ATOM 790 N N . THR A 1 105 ? -5.348 -10.422 -10.117 1 95.19 105 THR A N 1
ATOM 791 C CA . THR A 1 105 ? -4.352 -9.586 -9.461 1 95.19 105 THR A CA 1
ATOM 792 C C . THR A 1 105 ? -2.941 -10.078 -9.766 1 95.19 105 THR A C 1
ATOM 794 O O . THR A 1 105 ? -2.102 -9.312 -10.242 1 95.19 105 THR A O 1
ATOM 797 N N . GLY A 1 106 ? -2.703 -11.367 -9.594 1 97.12 106 GLY A N 1
ATOM 798 C CA . GLY A 1 106 ? -1.383 -11.945 -9.773 1 97.12 106 GLY A CA 1
ATOM 799 C C . GLY A 1 106 ? -0.885 -11.852 -11.203 1 97.12 106 GLY A C 1
ATOM 800 O O . GLY A 1 106 ? 0.246 -11.422 -11.445 1 97.12 106 GLY A O 1
ATOM 801 N N . VAL A 1 107 ? -1.695 -12.203 -12.125 1 97.94 107 VAL A N 1
ATOM 802 C CA . VAL A 1 107 ? -1.3 -12.234 -13.531 1 97.94 107 VAL A CA 1
ATOM 803 C C . VAL A 1 107 ? -0.958 -10.828 -14 1 97.94 107 VAL A C 1
ATOM 805 O O . VAL A 1 107 ? 0.105 -10.602 -14.586 1 97.94 107 VAL A O 1
ATOM 808 N N . PRO A 1 108 ? -1.812 -9.867 -13.742 1 97.06 108 PRO A N 1
ATOM 809 C CA . PRO A 1 108 ? -1.444 -8.5 -14.133 1 97.06 108 PRO A CA 1
ATOM 810 C C . PRO A 1 108 ? -0.1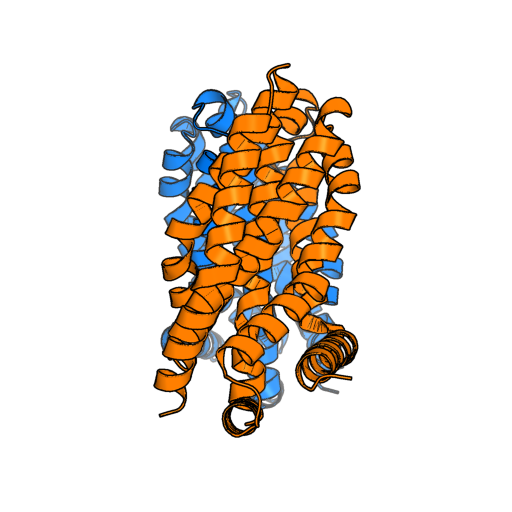43 -8.031 -13.484 1 97.06 108 PRO A C 1
ATOM 812 O O . PRO A 1 108 ? 0.64 -7.312 -14.109 1 97.06 108 PRO A O 1
ATOM 815 N N . LEU A 1 109 ? 0.102 -8.383 -12.258 1 97.94 109 LEU A N 1
ATOM 816 C CA . LEU A 1 109 ? 1.354 -8.031 -11.602 1 97.94 109 LEU A CA 1
ATOM 817 C C . LEU A 1 109 ? 2.547 -8.625 -12.344 1 97.94 109 LEU A C 1
ATOM 819 O O . LEU A 1 109 ? 3.543 -7.934 -12.57 1 97.94 109 LEU A O 1
ATOM 823 N N . ILE A 1 110 ? 2.398 -9.875 -12.688 1 98.5 110 ILE A N 1
ATOM 824 C CA . ILE A 1 110 ? 3.451 -10.586 -13.414 1 98.5 110 ILE A CA 1
ATOM 825 C C . ILE A 1 110 ? 3.701 -9.906 -14.758 1 98.5 110 ILE A C 1
ATOM 827 O O . ILE A 1 110 ? 4.852 -9.703 -15.156 1 98.5 110 ILE A O 1
ATOM 831 N N . LEU A 1 111 ? 2.664 -9.516 -15.414 1 97.94 111 LEU A N 1
ATOM 832 C CA . LEU A 1 111 ? 2.768 -8.898 -16.734 1 97.94 111 LEU A CA 1
ATOM 833 C C . LEU A 1 111 ? 3.395 -7.516 -16.641 1 97.94 111 LEU A C 1
ATOM 835 O O . LEU A 1 111 ? 4.094 -7.078 -17.562 1 97.94 111 LEU A O 1
ATOM 839 N N . ALA A 1 112 ? 3.174 -6.836 -15.562 1 97.94 112 ALA A N 1
ATOM 840 C CA . ALA A 1 112 ? 3.697 -5.488 -15.375 1 97.94 112 ALA A CA 1
ATOM 841 C C . ALA A 1 112 ? 5.16 -5.52 -14.945 1 97.94 112 ALA A C 1
ATOM 843 O O . ALA A 1 112 ? 5.891 -4.539 -15.125 1 97.94 112 ALA A O 1
ATOM 844 N N . ALA A 1 113 ? 5.613 -6.586 -14.422 1 98.31 113 ALA A N 1
ATOM 845 C CA . ALA A 1 113 ? 6.898 -6.699 -13.734 1 98.31 113 ALA A CA 1
ATOM 846 C C . ALA A 1 113 ? 8.055 -6.418 -14.688 1 98.31 113 ALA A C 1
ATOM 848 O O . ALA A 1 113 ? 9.016 -5.734 -14.32 1 98.31 113 ALA A O 1
ATOM 849 N N . PRO A 1 114 ? 8.031 -6.914 -15.969 1 97.81 114 PRO A N 1
ATOM 850 C CA . PRO A 1 114 ? 9.164 -6.656 -16.859 1 97.81 114 PRO A CA 1
ATOM 851 C C . PRO A 1 114 ? 9.375 -5.168 -17.125 1 97.81 114 PRO A C 1
ATOM 853 O O . PRO A 1 114 ? 10.516 -4.699 -17.156 1 97.81 114 PRO A O 1
ATOM 856 N N . LEU A 1 115 ? 8.312 -4.461 -17.312 1 98 115 LEU A N 1
ATOM 857 C CA . LEU A 1 115 ? 8.414 -3.025 -17.547 1 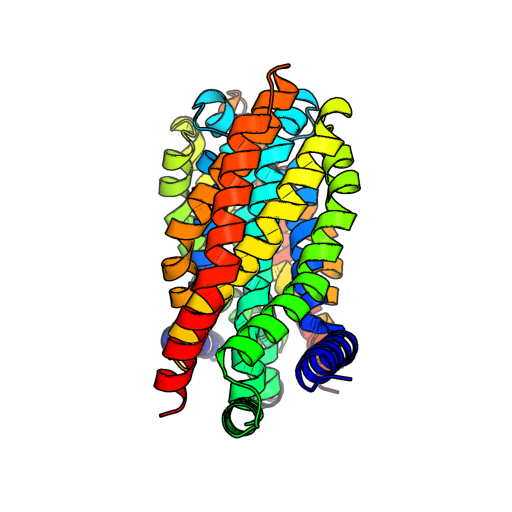98 115 LEU A CA 1
ATOM 858 C C . LEU A 1 115 ? 8.969 -2.314 -16.312 1 98 115 LEU A C 1
ATOM 860 O O . LEU A 1 115 ? 9.797 -1.406 -16.438 1 98 115 LEU A O 1
ATOM 864 N N . LEU A 1 116 ? 8.539 -2.701 -15.188 1 98.44 116 LEU A N 1
ATOM 865 C CA . LEU A 1 116 ? 9 -2.107 -13.93 1 98.44 116 LEU A CA 1
ATOM 866 C C . LEU A 1 116 ? 10.461 -2.463 -13.664 1 98.44 116 LEU A C 1
ATOM 868 O O . LEU A 1 116 ? 11.219 -1.643 -13.148 1 98.44 116 LEU A O 1
ATOM 872 N N . ALA A 1 117 ? 10.75 -3.707 -13.977 1 98.38 117 ALA A N 1
ATOM 873 C CA . ALA A 1 117 ? 12.148 -4.129 -13.867 1 98.38 117 ALA A CA 1
ATOM 874 C C . ALA A 1 117 ? 13.047 -3.279 -14.766 1 98.38 117 ALA A C 1
ATOM 876 O O . ALA A 1 117 ? 14.148 -2.904 -14.367 1 98.38 117 ALA A O 1
ATOM 877 N N . LEU A 1 118 ? 12.57 -3.023 -15.953 1 97.69 118 LEU A N 1
ATOM 878 C CA . LEU A 1 118 ? 13.297 -2.154 -16.875 1 97.69 118 LEU A CA 1
ATOM 879 C C . LEU A 1 118 ? 13.453 -0.755 -16.281 1 97.69 118 LEU A C 1
ATOM 881 O O . LEU A 1 118 ? 14.539 -0.167 -16.359 1 97.69 118 LEU A O 1
ATOM 885 N N . LEU A 1 119 ? 12.406 -0.271 -15.742 1 97.5 119 LEU A N 1
ATOM 886 C CA . LEU A 1 119 ? 12.422 1.05 -15.125 1 97.5 119 LEU A CA 1
ATOM 887 C C . LEU A 1 119 ? 13.484 1.129 -14.031 1 97.5 119 LEU A C 1
ATOM 889 O O . LEU A 1 119 ? 14.125 2.166 -13.859 1 97.5 119 LEU A O 1
ATOM 893 N N . LEU A 1 120 ? 13.734 0.034 -13.359 1 98 120 LEU A N 1
ATOM 894 C CA . LEU A 1 120 ? 14.672 0.01 -12.242 1 98 120 LEU A CA 1
ATOM 895 C C . LEU A 1 120 ? 16.062 -0.42 -12.703 1 98 120 LEU A C 1
ATOM 897 O O . LEU A 1 120 ? 16.953 -0.613 -11.883 1 98 120 LEU A O 1
ATOM 901 N N . ASN A 1 121 ? 16.141 -0.648 -14 1 97.5 121 ASN A N 1
ATOM 902 C CA . ASN A 1 121 ? 17.422 -0.97 -14.617 1 97.5 121 ASN A CA 1
ATOM 903 C C . ASN A 1 121 ? 17.906 -2.355 -14.203 1 97.5 121 ASN A C 1
ATOM 905 O O . ASN A 1 121 ? 19.109 -2.551 -13.969 1 97.5 121 ASN A O 1
ATOM 909 N N . LEU A 1 122 ? 16.969 -3.227 -13.961 1 97.38 122 LEU A N 1
ATOM 910 C CA . LEU A 1 122 ? 17.359 -4.605 -13.672 1 97.38 122 LEU A CA 1
ATOM 911 C C . LEU A 1 122 ? 18.031 -5.242 -14.883 1 97.38 122 LEU A C 1
ATOM 913 O O . LEU A 1 122 ? 17.578 -5.066 -16.016 1 97.38 122 LEU A O 1
ATOM 917 N N . GLU A 1 123 ? 19.062 -5.961 -14.617 1 96.5 123 GLU A N 1
ATOM 918 C CA . GLU A 1 123 ? 19.797 -6.617 -15.703 1 96.5 123 GLU A CA 1
ATOM 919 C C . GLU A 1 123 ? 18.891 -7.582 -16.469 1 96.5 123 GLU A C 1
ATOM 921 O O . GLU A 1 123 ? 18.109 -8.32 -15.867 1 96.5 123 GLU A O 1
ATOM 926 N N . ALA A 1 124 ? 19.016 -7.602 -17.734 1 94.25 124 ALA A N 1
ATOM 927 C CA . ALA A 1 124 ? 18.172 -8.391 -18.625 1 94.25 124 ALA A CA 1
ATOM 928 C C . ALA A 1 124 ? 18.266 -9.875 -18.297 1 94.25 124 ALA A C 1
ATOM 930 O O . ALA A 1 124 ? 17.281 -10.609 -18.422 1 94.25 124 ALA A O 1
ATOM 931 N N . GLY A 1 125 ? 19.438 -10.281 -17.906 1 93.62 125 GLY A N 1
ATOM 932 C CA . GLY A 1 125 ? 19.672 -11.68 -17.578 1 93.62 125 GLY A CA 1
ATOM 933 C C . GLY A 1 125 ? 18.828 -12.172 -16.422 1 93.62 125 GLY A C 1
ATOM 934 O O . GLY A 1 125 ? 18.625 -13.375 -16.266 1 93.62 125 GLY A O 1
ATOM 935 N N . ALA A 1 126 ? 18.344 -11.25 -15.625 1 96.62 126 ALA A N 1
ATOM 936 C CA . ALA A 1 126 ? 17.594 -11.625 -14.43 1 96.62 126 ALA A CA 1
ATOM 937 C C . ALA A 1 126 ? 16.094 -11.617 -14.695 1 96.62 126 ALA A C 1
ATOM 939 O O . ALA A 1 126 ? 15.312 -12.039 -13.844 1 96.62 126 ALA A O 1
ATOM 940 N N . PHE A 1 127 ? 15.602 -11.195 -15.859 1 97.69 127 PHE A N 1
ATOM 941 C CA . PHE A 1 127 ? 14.188 -11.039 -16.156 1 97.69 127 PHE A CA 1
ATOM 942 C C . PHE A 1 127 ? 13.469 -12.383 -16.094 1 97.69 127 PHE A C 1
ATOM 944 O O . PHE A 1 127 ? 12.383 -12.484 -15.516 1 97.69 127 PHE A O 1
ATOM 951 N N . GLY A 1 128 ? 14.07 -13.328 -16.719 1 98.06 128 GLY A N 1
ATOM 952 C CA . GLY A 1 128 ? 13.469 -14.656 -16.703 1 98.06 128 GLY A CA 1
ATOM 953 C C . GLY A 1 128 ? 13.227 -15.188 -15.305 1 98.06 128 GLY A C 1
ATOM 954 O O . GLY A 1 128 ? 12.141 -15.68 -14.992 1 98.06 128 GLY A O 1
ATOM 955 N N . VAL A 1 129 ? 14.312 -15.102 -14.477 1 98.5 129 VAL A N 1
ATOM 956 C CA . VAL A 1 129 ? 14.211 -15.594 -13.102 1 98.5 129 VAL A CA 1
ATOM 957 C C . VAL A 1 129 ? 13.188 -14.758 -12.328 1 98.5 129 VAL A C 1
ATOM 959 O O . VAL A 1 129 ? 12.422 -15.297 -11.523 1 98.5 129 VAL A O 1
ATOM 962 N N . LEU A 1 130 ? 13.18 -13.461 -12.562 1 98.62 130 LEU A N 1
ATOM 963 C CA . LEU A 1 130 ? 12.18 -12.602 -11.945 1 98.62 130 LEU A CA 1
ATOM 964 C C . LEU A 1 130 ? 10.766 -13.086 -12.273 1 98.62 130 LEU A C 1
ATOM 966 O O . LEU A 1 130 ? 9.938 -13.242 -11.383 1 98.62 130 LEU A O 1
ATOM 970 N N . LEU A 1 131 ? 10.508 -13.32 -13.508 1 98.62 131 LEU A N 1
ATOM 971 C CA . LEU A 1 131 ? 9.188 -13.758 -13.945 1 98.62 131 LEU A CA 1
ATOM 972 C C . LEU A 1 131 ? 8.836 -15.109 -13.344 1 98.62 131 LEU A C 1
ATOM 974 O O . LEU A 1 131 ? 7.707 -15.32 -12.883 1 98.62 131 LEU A O 1
ATOM 978 N N . LEU A 1 132 ? 9.773 -15.992 -13.352 1 98.56 132 LEU A N 1
ATOM 979 C CA . LEU A 1 132 ? 9.547 -17.312 -12.789 1 98.56 132 LEU A CA 1
ATOM 980 C C . LEU A 1 132 ? 9.234 -17.234 -11.297 1 98.56 132 LEU A C 1
ATOM 982 O O . LEU A 1 132 ? 8.336 -17.922 -10.805 1 98.56 132 LEU A O 1
ATOM 986 N N . THR A 1 133 ? 10.047 -16.438 -10.609 1 98.69 133 THR A N 1
ATOM 987 C CA . THR A 1 133 ? 9.797 -16.25 -9.18 1 98.69 133 THR A CA 1
ATOM 988 C C . THR A 1 133 ? 8.406 -15.68 -8.945 1 98.69 133 THR A C 1
ATOM 990 O O . THR A 1 133 ? 7.699 -16.109 -8.031 1 98.69 133 THR A O 1
ATOM 993 N N . LEU A 1 134 ? 8 -14.719 -9.734 1 98.81 134 LEU A N 1
ATOM 994 C CA . LEU A 1 134 ? 6.684 -14.117 -9.562 1 98.81 134 LEU A CA 1
ATOM 995 C C . LEU A 1 134 ? 5.578 -15.125 -9.875 1 98.81 134 LEU A C 1
ATOM 997 O O . LEU A 1 134 ? 4.543 -15.141 -9.211 1 98.81 134 LEU A O 1
ATOM 1001 N N . VAL A 1 135 ? 5.758 -15.922 -10.891 1 98.75 135 VAL A N 1
ATOM 1002 C CA . VAL A 1 135 ? 4.785 -16.938 -11.266 1 98.75 135 VAL A CA 1
ATOM 1003 C C . VAL A 1 135 ? 4.59 -17.922 -10.117 1 98.75 135 VAL A C 1
ATOM 1005 O O . VAL A 1 135 ? 3.477 -18.406 -9.883 1 98.75 135 VAL A O 1
ATOM 1008 N N . LEU A 1 136 ? 5.645 -18.234 -9.391 1 98.81 136 LEU A N 1
ATOM 1009 C CA . LEU A 1 136 ? 5.57 -19.156 -8.266 1 98.81 136 LEU A CA 1
ATOM 1010 C C . LEU A 1 136 ? 5.066 -18.453 -7.012 1 98.81 136 LEU A C 1
ATOM 1012 O O . LEU A 1 136 ? 4.227 -18.984 -6.289 1 98.81 136 LEU A O 1
ATOM 1016 N N . ALA A 1 137 ? 5.531 -17.297 -6.785 1 98.81 137 ALA A N 1
ATOM 1017 C CA . ALA A 1 137 ? 5.301 -16.594 -5.527 1 98.81 137 ALA A CA 1
ATOM 1018 C C . ALA A 1 137 ? 3.879 -16.031 -5.461 1 98.81 137 ALA A C 1
ATOM 1020 O O . ALA A 1 137 ? 3.23 -16.109 -4.414 1 98.81 137 ALA A O 1
ATOM 1021 N N . THR A 1 138 ? 3.34 -15.461 -6.57 1 98.62 138 THR A N 1
ATOM 1022 C CA . THR A 1 138 ? 2.084 -14.727 -6.492 1 98.62 138 THR A CA 1
ATOM 1023 C C . THR A 1 138 ? 0.918 -15.672 -6.215 1 98.62 138 THR A C 1
ATOM 1025 O O . THR A 1 138 ? 0.038 -15.367 -5.41 1 98.62 138 THR A O 1
ATOM 1028 N N . PRO A 1 139 ? 0.823 -16.859 -6.824 1 98.69 139 PRO A N 1
ATOM 1029 C CA . PRO A 1 139 ? -0.252 -17.75 -6.391 1 98.69 139 PRO A CA 1
ATOM 1030 C C . PRO A 1 139 ? -0.09 -18.219 -4.945 1 98.69 139 PRO A C 1
ATOM 1032 O O . PRO A 1 139 ? -1.084 -18.453 -4.254 1 98.69 139 PRO A O 1
ATOM 1035 N N . LEU A 1 140 ? 1.118 -18.422 -4.547 1 98.81 140 LEU A N 1
ATOM 1036 C CA . LEU A 1 140 ? 1.376 -18.797 -3.16 1 98.81 140 LEU A CA 1
ATOM 1037 C C . LEU A 1 140 ? 0.902 -17.703 -2.209 1 98.81 140 LEU A C 1
ATOM 1039 O O . LEU A 1 140 ? 0.31 -17.984 -1.167 1 98.81 140 LEU A O 1
ATOM 1043 N N . LEU A 1 141 ? 1.185 -16.453 -2.537 1 98.62 141 LEU A N 1
ATOM 1044 C CA . LEU A 1 141 ? 0.687 -15.328 -1.751 1 98.62 141 LEU A CA 1
ATOM 1045 C C . LEU A 1 141 ? -0.836 -15.359 -1.666 1 98.62 141 LEU A C 1
ATOM 1047 O O . LEU A 1 141 ? -1.407 -15.109 -0.601 1 98.62 141 LEU A O 1
ATOM 1051 N N . SER A 1 142 ? -1.517 -15.617 -2.746 1 98.5 142 SER A N 1
ATOM 1052 C CA . SER A 1 142 ? -2.975 -15.703 -2.764 1 98.5 142 SER A CA 1
ATOM 1053 C C . SER A 1 142 ? -3.475 -16.844 -1.878 1 98.5 142 SER A C 1
ATOM 1055 O O . SER A 1 142 ? -4.465 -16.688 -1.162 1 98.5 142 SER A O 1
ATOM 1057 N N . LEU A 1 143 ? -2.783 -17.953 -1.96 1 98.75 143 LEU A N 1
ATOM 1058 C CA . LEU A 1 143 ? -3.172 -19.125 -1.174 1 98.75 143 LEU A CA 1
ATOM 1059 C C . LEU A 1 143 ? -3.02 -18.844 0.318 1 98.75 143 LEU A C 1
ATOM 1061 O O . LEU A 1 143 ? -3.953 -19.062 1.093 1 98.75 143 LEU A O 1
ATOM 1065 N N . ILE A 1 144 ? -1.853 -18.375 0.734 1 98.56 144 ILE A N 1
ATOM 1066 C CA . ILE A 1 144 ? -1.599 -18.016 2.127 1 98.56 144 ILE A CA 1
ATOM 1067 C C . ILE A 1 144 ? -2.578 -16.938 2.57 1 98.56 144 ILE A C 1
ATOM 1069 O O . ILE A 1 144 ? -3.168 -17.031 3.65 1 98.56 144 ILE A O 1
ATOM 1073 N N . GLY A 1 145 ? -2.73 -15.961 1.724 1 98.06 145 GLY A N 1
ATOM 1074 C CA . GLY A 1 145 ? -3.635 -14.859 2.004 1 98.06 145 GLY A CA 1
ATOM 1075 C C . GLY A 1 145 ? -5.07 -15.297 2.203 1 98.06 145 GLY A C 1
ATOM 1076 O O . GLY A 1 145 ? -5.789 -14.734 3.037 1 98.06 145 GLY A O 1
ATOM 1077 N N . ALA A 1 146 ? -5.484 -16.219 1.435 1 98.31 146 ALA A N 1
ATOM 1078 C CA . ALA A 1 146 ? -6.852 -16.719 1.55 1 98.31 146 ALA A CA 1
ATOM 1079 C C . ALA A 1 146 ? -7.102 -17.312 2.938 1 98.31 146 ALA A C 1
ATOM 1081 O O . ALA A 1 146 ? -8.188 -17.141 3.502 1 98.31 146 ALA A O 1
ATOM 1082 N N . VAL A 1 147 ? -6.148 -18.031 3.449 1 98.31 147 VAL A N 1
ATOM 1083 C CA . VAL A 1 147 ? -6.273 -18.578 4.793 1 98.31 147 VAL A CA 1
ATOM 1084 C C . VAL A 1 147 ? -6.465 -17.438 5.801 1 98.31 147 VAL A C 1
ATOM 1086 O O . VAL A 1 147 ? -7.383 -17.484 6.621 1 98.31 147 VAL A O 1
ATOM 1089 N N . GLY A 1 148 ? -5.609 -16.484 5.73 1 97.75 148 GLY A N 1
ATOM 1090 C CA . GLY A 1 148 ? -5.727 -15.336 6.609 1 97.75 148 GLY A CA 1
ATOM 1091 C C . GLY A 1 148 ? -7.047 -14.609 6.465 1 97.75 148 GLY A C 1
ATOM 1092 O O . GLY A 1 148 ? -7.672 -14.234 7.461 1 97.75 148 GLY A O 1
ATOM 1093 N N . ALA A 1 149 ? -7.41 -14.344 5.203 1 97.31 149 ALA A N 1
ATOM 1094 C CA . ALA A 1 149 ? -8.672 -13.664 4.93 1 97.31 149 ALA A CA 1
ATOM 1095 C C . ALA A 1 149 ? -9.852 -14.43 5.527 1 97.31 149 ALA A C 1
ATOM 1097 O O . ALA A 1 149 ? -10.789 -13.828 6.055 1 97.31 149 ALA A O 1
ATOM 1098 N N . ALA A 1 150 ? -9.812 -15.727 5.395 1 97.75 150 ALA A N 1
ATOM 1099 C CA . ALA A 1 150 ? -10.867 -16.562 5.961 1 97.75 150 ALA A CA 1
ATOM 1100 C C . ALA A 1 150 ? -10.867 -16.484 7.484 1 97.75 150 ALA A C 1
ATOM 1102 O O . ALA A 1 150 ? -11.93 -16.391 8.109 1 97.75 150 ALA A O 1
ATOM 1103 N N . LEU A 1 151 ? -9.711 -16.516 8.086 1 97.12 151 LEU A N 1
ATOM 1104 C CA . LEU A 1 151 ? -9.578 -16.516 9.539 1 97.12 151 LEU A CA 1
ATOM 1105 C C . LEU A 1 151 ? -10.039 -15.188 10.133 1 97.12 151 LEU A C 1
ATOM 1107 O O . LEU A 1 151 ? -10.5 -15.148 11.281 1 97.12 151 LEU A O 1
ATOM 1111 N N . THR A 1 152 ? -9.922 -14.164 9.375 1 95.69 152 THR A N 1
ATOM 1112 C CA . THR A 1 152 ? -10.25 -12.836 9.898 1 95.69 152 THR A CA 1
ATOM 1113 C C . THR A 1 152 ? -11.625 -12.383 9.398 1 95.69 152 THR A C 1
ATOM 1115 O O . THR A 1 152 ? -12.031 -11.242 9.641 1 95.69 152 THR A O 1
ATOM 1118 N N . LEU A 1 153 ? -12.227 -13.242 8.742 1 94.31 153 LEU A N 1
ATOM 1119 C CA . LEU A 1 153 ? -13.516 -12.898 8.156 1 94.31 153 LEU A CA 1
ATOM 1120 C C . LEU A 1 153 ? -14.508 -12.5 9.25 1 94.31 153 LEU A C 1
ATOM 1122 O O . LEU A 1 153 ? -14.695 -13.227 10.227 1 94.31 153 LEU A O 1
ATOM 1126 N N . GLY A 1 154 ? -15.086 -11.359 9.062 1 88.12 154 GLY A N 1
ATOM 1127 C CA . GLY A 1 154 ? -16.109 -10.906 9.992 1 88.12 154 GLY A CA 1
ATOM 1128 C C . GLY A 1 154 ? -15.547 -10.273 11.25 1 88.12 154 GLY A C 1
ATOM 1129 O O . GLY A 1 154 ? -16.297 -9.742 12.078 1 88.12 154 GLY A O 1
ATOM 1130 N N . ALA A 1 155 ? -14.305 -10.367 11.43 1 87.94 155 ALA A N 1
ATOM 1131 C CA . ALA A 1 155 ? -13.672 -9.766 12.609 1 87.94 155 ALA A CA 1
ATOM 1132 C C . ALA A 1 155 ? -13.727 -8.242 12.539 1 87.94 155 ALA A C 1
ATOM 1134 O O . ALA A 1 155 ? -13.594 -7.656 11.461 1 87.94 155 ALA A O 1
ATOM 1135 N N . ARG A 1 156 ? -13.922 -7.559 13.648 1 80.81 156 ARG A N 1
ATOM 1136 C CA . ARG A 1 156 ? -14.047 -6.109 13.742 1 80.81 156 ARG A CA 1
ATOM 1137 C C . ARG A 1 156 ? -12.812 -5.41 13.18 1 80.81 156 ARG A C 1
ATOM 1139 O O . ARG A 1 156 ? -12.93 -4.406 12.469 1 80.81 156 ARG A O 1
ATOM 1146 N N . ARG A 1 157 ? -11.617 -5.941 13.352 1 82.62 157 ARG A N 1
ATOM 1147 C CA . ARG A 1 157 ? -10.375 -5.336 12.875 1 82.62 157 ARG A CA 1
ATOM 1148 C C . ARG A 1 157 ? -9.656 -6.27 11.914 1 82.62 157 ARG A C 1
ATOM 1150 O O . ARG A 1 157 ? -8.445 -6.473 12.023 1 82.62 157 ARG A O 1
ATOM 1157 N N . GLY A 1 158 ? -10.43 -6.73 11 1 84.44 158 GLY A N 1
ATOM 1158 C CA . GLY A 1 158 ? -9.883 -7.699 10.062 1 84.44 158 GLY A CA 1
ATOM 1159 C C . GLY A 1 158 ? -8.766 -7.137 9.203 1 84.44 158 GLY A C 1
ATOM 1160 O O . GLY A 1 158 ? -7.793 -7.832 8.914 1 84.44 158 GLY A O 1
ATOM 1161 N N . GLY A 1 159 ? -8.852 -5.871 8.891 1 83.81 159 GLY A N 1
ATOM 1162 C CA . GLY A 1 159 ? -7.859 -5.227 8.047 1 83.81 159 GLY A CA 1
ATOM 1163 C C . GLY A 1 159 ? -6.477 -5.199 8.664 1 83.81 159 GLY A C 1
ATOM 1164 O O . GLY A 1 159 ? -5.473 -5.297 7.957 1 83.81 159 GLY A O 1
ATOM 1165 N N . VAL A 1 160 ? -6.406 -5.043 9.945 1 89 160 VAL A N 1
ATOM 1166 C CA . VAL A 1 160 ? -5.133 -4.988 10.656 1 89 160 VAL A CA 1
ATOM 1167 C C . VAL A 1 160 ? -4.684 -6.402 11.023 1 89 160 VAL A C 1
ATOM 1169 O O . VAL A 1 160 ? -3.49 -6.711 10.977 1 89 160 VAL A O 1
ATOM 1172 N N . LEU A 1 161 ? -5.648 -7.223 11.258 1 92.38 161 LEU A N 1
ATOM 1173 C CA . LEU A 1 161 ? -5.355 -8.578 11.703 1 92.38 161 LEU A CA 1
ATOM 1174 C C . LEU A 1 161 ? -4.82 -9.422 10.555 1 92.38 161 LEU A C 1
ATOM 1176 O O . LEU A 1 161 ? -3.898 -10.227 10.742 1 92.38 161 LEU A O 1
ATOM 1180 N N . LEU A 1 162 ? -5.277 -9.25 9.406 1 94.75 162 LEU A N 1
ATOM 1181 C CA . LEU A 1 162 ? -4.926 -10.062 8.25 1 94.75 162 LEU A CA 1
ATOM 1182 C C . LEU A 1 162 ? -3.434 -9.969 7.953 1 94.75 162 LEU A C 1
ATOM 1184 O O . LEU A 1 162 ? -2.736 -10.992 7.949 1 94.75 162 LEU A O 1
ATOM 1188 N N . PRO A 1 163 ? -2.883 -8.766 7.75 1 95.12 163 PRO A N 1
ATOM 1189 C CA . PRO A 1 163 ? -1.447 -8.68 7.477 1 95.12 163 PRO A CA 1
ATOM 1190 C C . PRO A 1 163 ? -0.596 -9.219 8.625 1 95.12 163 PRO A C 1
ATOM 1192 O O . PRO A 1 163 ? 0.43 -9.859 8.391 1 95.12 163 PRO A O 1
ATOM 1195 N N . LEU A 1 164 ? -1.008 -8.984 9.812 1 95.06 164 LEU A N 1
ATOM 1196 C CA . LEU A 1 164 ? -0.254 -9.438 10.977 1 95.06 164 LEU A CA 1
ATOM 1197 C C . LEU A 1 164 ? -0.19 -10.961 11.023 1 95.06 164 LEU A C 1
ATOM 1199 O O . LEU A 1 164 ? 0.842 -11.531 11.383 1 95.06 164 LEU A O 1
ATOM 1203 N N . LEU A 1 165 ? -1.231 -11.562 10.617 1 95.44 165 LEU A N 1
ATOM 1204 C CA . LEU A 1 165 ? -1.336 -13.016 10.664 1 95.44 165 LEU A CA 1
ATOM 1205 C C . LEU A 1 165 ? -0.514 -13.656 9.547 1 95.44 165 LEU A C 1
ATOM 1207 O O . LEU A 1 165 ? 0.142 -14.68 9.766 1 95.44 165 LEU A O 1
ATOM 1211 N N . ILE A 1 166 ? -0.542 -13.109 8.43 1 95.5 166 ILE A N 1
ATOM 1212 C CA . ILE A 1 166 ? 0.007 -13.836 7.297 1 95.5 166 ILE A CA 1
ATOM 1213 C C . ILE A 1 166 ? 1.43 -13.359 7.016 1 95.5 166 ILE A C 1
ATOM 1215 O O . ILE A 1 166 ? 2.178 -14.016 6.281 1 95.5 166 ILE A O 1
ATOM 1219 N N . LEU A 1 167 ? 1.867 -12.25 7.574 1 95.94 167 LEU A N 1
ATOM 1220 C CA . LEU A 1 167 ? 3.168 -11.656 7.285 1 95.94 167 LEU A CA 1
ATOM 1221 C C . LEU A 1 167 ? 4.293 -12.648 7.57 1 95.94 167 LEU A C 1
ATOM 1223 O O . LEU A 1 167 ? 5.188 -12.836 6.742 1 95.94 167 LEU A O 1
ATOM 1227 N N . PRO A 1 168 ? 4.328 -13.297 8.703 1 96.69 168 PRO A N 1
ATOM 1228 C CA . PRO A 1 168 ? 5.387 -14.281 8.938 1 96.69 168 PRO A CA 1
ATOM 1229 C C . PRO A 1 168 ? 5.469 -15.344 7.84 1 96.69 168 PRO A C 1
ATOM 1231 O O . PRO A 1 168 ? 6.559 -15.812 7.516 1 96.69 168 PRO A O 1
ATOM 1234 N N . LEU A 1 169 ? 4.395 -15.719 7.27 1 97.56 169 LEU A N 1
ATOM 1235 C CA . LEU A 1 169 ? 4.367 -16.734 6.223 1 97.56 169 LEU A CA 1
ATOM 1236 C C . LEU A 1 169 ? 4.77 -16.141 4.879 1 97.56 169 LEU A C 1
ATOM 1238 O O . LEU A 1 169 ? 5.238 -16.859 3.992 1 97.56 169 LEU A O 1
ATOM 1242 N N . TYR A 1 170 ? 4.555 -14.836 4.691 1 98.12 170 TYR A N 1
ATOM 1243 C CA . TYR A 1 170 ? 4.926 -14.156 3.457 1 98.12 170 TYR A CA 1
ATOM 1244 C C . TYR A 1 170 ? 6.43 -13.906 3.402 1 98.12 170 TYR A C 1
ATOM 1246 O O . TYR A 1 170 ? 7.02 -13.867 2.322 1 98.12 170 TYR A O 1
ATOM 1254 N N . ILE A 1 171 ? 7.031 -13.82 4.508 1 97.94 171 ILE A N 1
ATOM 1255 C CA . ILE A 1 171 ? 8.438 -13.445 4.598 1 97.94 171 ILE A CA 1
ATOM 1256 C C . ILE A 1 171 ? 9.297 -14.523 3.943 1 97.94 171 ILE A C 1
ATOM 1258 O O . ILE A 1 171 ? 10.164 -14.219 3.117 1 97.94 171 ILE A O 1
ATOM 1262 N N . PRO A 1 172 ? 9.094 -15.836 4.215 1 98.06 172 PRO A N 1
ATOM 1263 C CA . PRO A 1 172 ? 9.883 -16.844 3.516 1 98.06 172 PRO A CA 1
ATOM 1264 C C . PRO A 1 172 ? 9.711 -16.797 1.999 1 98.06 172 PRO A C 1
ATOM 1266 O O . PRO A 1 172 ? 10.664 -17.031 1.257 1 98.06 172 PRO A O 1
ATOM 1269 N N . VAL A 1 173 ? 8.508 -16.5 1.531 1 98.5 173 VAL A N 1
ATOM 1270 C CA . VAL A 1 173 ? 8.258 -16.359 0.101 1 98.5 173 VAL A CA 1
ATOM 1271 C C . VAL A 1 173 ? 9.125 -15.25 -0.473 1 98.5 173 VAL A C 1
ATOM 1273 O O . VAL A 1 173 ? 9.766 -15.422 -1.512 1 98.5 173 VAL A O 1
ATOM 1276 N N . LEU A 1 174 ? 9.086 -14.172 0.235 1 98.19 174 LEU A N 1
ATOM 1277 C CA . LEU A 1 174 ? 9.867 -13.008 -0.185 1 98.19 174 LEU A CA 1
ATOM 1278 C C . LEU A 1 174 ? 11.359 -13.336 -0.197 1 98.19 174 LEU A C 1
ATOM 1280 O O . LEU A 1 174 ? 12.062 -12.992 -1.148 1 98.19 174 LEU A O 1
ATOM 1284 N N . ILE A 1 175 ? 11.781 -13.969 0.789 1 97.69 175 ILE A N 1
ATOM 1285 C CA . ILE A 1 175 ? 13.195 -14.281 0.957 1 97.69 175 ILE A CA 1
ATOM 1286 C C . ILE A 1 175 ? 13.656 -15.203 -0.171 1 97.69 175 ILE A C 1
ATOM 1288 O O . ILE A 1 175 ? 14.648 -14.93 -0.846 1 97.69 175 ILE A O 1
ATOM 1292 N N . PHE A 1 176 ? 12.969 -16.297 -0.42 1 98.44 176 PHE A N 1
ATOM 1293 C CA . PHE A 1 176 ? 13.398 -17.266 -1.429 1 98.44 176 PHE A CA 1
ATOM 1294 C C . PHE A 1 176 ? 13.266 -16.672 -2.828 1 98.44 176 PHE A C 1
ATOM 1296 O O . PHE A 1 176 ? 14.078 -16.969 -3.709 1 98.44 176 PHE A O 1
ATOM 1303 N N . ALA A 1 177 ? 12.242 -15.852 -3.041 1 98.62 177 ALA A N 1
ATOM 1304 C CA . ALA A 1 177 ? 12.109 -15.18 -4.332 1 98.62 177 ALA A CA 1
ATOM 1305 C C . ALA A 1 177 ? 13.273 -14.234 -4.582 1 98.62 177 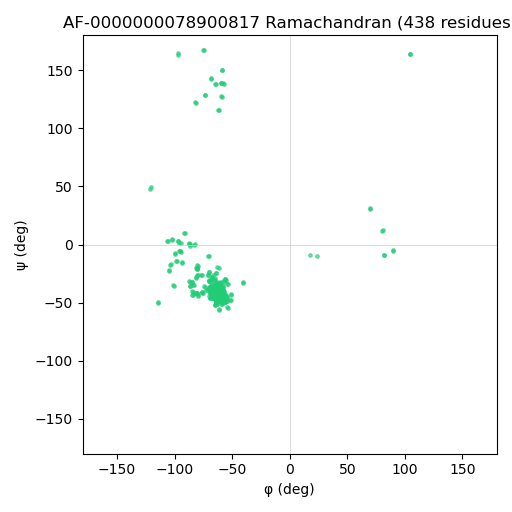ALA A C 1
ATOM 1307 O O . ALA A 1 177 ? 13.914 -14.281 -5.641 1 98.62 177 ALA A O 1
ATOM 1308 N N . ALA A 1 178 ? 13.555 -13.414 -3.623 1 97.88 178 ALA A N 1
ATOM 1309 C CA . ALA A 1 178 ? 14.664 -12.469 -3.75 1 97.88 178 ALA A CA 1
ATOM 1310 C C . ALA A 1 178 ? 15.992 -13.195 -3.922 1 97.88 178 ALA A C 1
ATOM 1312 O O . ALA A 1 178 ? 16.828 -12.797 -4.738 1 97.88 178 ALA A O 1
ATOM 1313 N N . ALA A 1 179 ? 16.156 -14.25 -3.133 1 97.75 179 ALA A N 1
ATOM 1314 C CA . ALA A 1 179 ? 17.391 -15.008 -3.195 1 97.75 179 ALA A CA 1
ATOM 1315 C C . ALA A 1 179 ? 17.594 -15.625 -4.578 1 97.75 179 ALA A C 1
ATOM 1317 O O . ALA A 1 179 ? 18.719 -15.703 -5.07 1 97.75 179 ALA A O 1
ATOM 1318 N N . ALA A 1 180 ? 16.562 -16.094 -5.164 1 98.56 180 ALA A N 1
ATOM 1319 C CA . ALA A 1 180 ? 16.656 -16.672 -6.508 1 98.56 180 ALA A CA 1
ATOM 1320 C C . ALA A 1 180 ? 17.125 -15.625 -7.516 1 98.56 180 ALA A C 1
ATOM 1322 O O . ALA A 1 180 ? 18.016 -15.898 -8.336 1 98.56 180 ALA A O 1
ATOM 1323 N N . ILE A 1 181 ? 16.547 -14.461 -7.484 1 98.19 181 ILE A N 1
ATOM 1324 C CA . ILE A 1 181 ? 16.906 -13.406 -8.414 1 98.19 181 ILE A CA 1
ATOM 1325 C C . ILE A 1 181 ? 18.344 -12.953 -8.164 1 98.19 181 ILE A C 1
ATOM 1327 O O . ILE A 1 181 ? 19.125 -12.773 -9.102 1 98.19 181 ILE A O 1
ATOM 1331 N N . ASP A 1 182 ? 18.672 -12.852 -6.879 1 96.25 182 ASP A N 1
ATOM 1332 C CA . ASP A 1 182 ? 20.016 -12.445 -6.508 1 96.25 182 ASP A CA 1
ATOM 1333 C C . ASP A 1 182 ? 21.062 -13.461 -7 1 96.25 182 ASP A C 1
ATOM 1335 O O . ASP A 1 182 ? 22.141 -13.078 -7.453 1 96.25 182 ASP A O 1
ATOM 1339 N N . ALA A 1 183 ? 20.734 -14.727 -6.809 1 97.38 183 ALA A N 1
ATOM 1340 C CA . ALA A 1 183 ? 21.625 -15.766 -7.297 1 97.38 183 ALA A CA 1
ATOM 1341 C C . ALA A 1 183 ? 21.875 -15.617 -8.797 1 97.38 183 ALA A C 1
ATOM 1343 O O . ALA A 1 183 ? 23.016 -15.703 -9.258 1 97.38 183 ALA A O 1
ATOM 1344 N N . SER A 1 184 ? 20.812 -15.352 -9.531 1 96.75 184 SER A N 1
ATOM 1345 C CA . SER A 1 184 ? 20.938 -15.164 -10.977 1 96.75 184 SER A CA 1
ATOM 1346 C C . SER A 1 184 ? 21.812 -13.953 -11.305 1 96.75 184 SER A C 1
ATOM 1348 O O . SER A 1 184 ? 22.625 -14.008 -12.219 1 96.75 184 SER A O 1
ATOM 1350 N N . LEU A 1 185 ? 21.672 -12.898 -10.617 1 95.06 185 LEU A N 1
ATOM 1351 C CA . LEU A 1 185 ? 22.453 -11.68 -10.836 1 95.06 185 LEU A CA 1
ATOM 1352 C C . LEU A 1 185 ? 23.922 -11.914 -10.523 1 95.06 185 LEU A C 1
ATOM 1354 O O . LEU A 1 185 ? 24.797 -11.297 -11.133 1 95.06 185 LEU A O 1
ATOM 1358 N N . ALA A 1 186 ? 24.141 -12.789 -9.609 1 94.5 186 ALA A N 1
ATOM 1359 C CA . ALA A 1 186 ? 25.5 -13.094 -9.188 1 94.5 186 ALA A CA 1
ATOM 1360 C C . ALA A 1 186 ? 26.125 -14.164 -10.07 1 94.5 186 ALA A C 1
ATOM 1362 O O . ALA A 1 186 ? 27.25 -14.602 -9.828 1 94.5 186 ALA A O 1
ATOM 1363 N N . GLY A 1 187 ? 25.391 -14.617 -11.031 1 95.19 187 GLY A N 1
ATOM 1364 C CA . GLY A 1 187 ? 25.906 -15.648 -11.922 1 95.19 187 GLY A CA 1
ATOM 1365 C C . GLY A 1 187 ? 25.812 -17.047 -11.328 1 95.19 187 GLY A C 1
ATOM 1366 O O . GLY A 1 187 ? 26.469 -17.969 -11.805 1 95.19 187 GLY A O 1
ATOM 1367 N N . LEU A 1 188 ? 25.078 -17.172 -10.242 1 97.19 188 LEU A N 1
ATOM 1368 C CA . LEU A 1 188 ? 24.859 -18.453 -9.594 1 97.19 188 LEU A CA 1
ATOM 1369 C C . LEU A 1 188 ? 23.531 -19.062 -10.031 1 97.19 188 LEU A C 1
ATOM 1371 O O . LEU A 1 188 ? 22.703 -18.391 -10.633 1 97.19 188 LEU A O 1
ATOM 1375 N N . THR A 1 189 ? 23.422 -20.391 -9.758 1 98.06 189 THR A N 1
ATOM 1376 C CA . THR A 1 189 ? 22.172 -21.062 -10.125 1 98.06 189 THR A CA 1
ATOM 1377 C C . THR A 1 189 ? 21.047 -20.672 -9.188 1 98.06 189 THR A C 1
ATOM 1379 O O . THR A 1 189 ? 21.203 -20.688 -7.961 1 98.06 189 THR A O 1
ATOM 1382 N N . PRO A 1 190 ? 19.906 -20.25 -9.758 1 98.31 190 PRO A N 1
ATOM 1383 C CA . PRO A 1 190 ? 18.75 -19.922 -8.922 1 98.31 190 PRO A CA 1
ATOM 1384 C C . PRO A 1 190 ? 17.938 -21.156 -8.539 1 98.31 190 PRO A C 1
ATOM 1386 O O . PRO A 1 190 ? 16.969 -21.047 -7.781 1 98.31 190 PRO A O 1
ATOM 1389 N N . ARG A 1 191 ? 18.25 -22.281 -8.914 1 98.31 191 ARG A N 1
ATOM 1390 C CA . ARG A 1 191 ? 17.438 -23.5 -8.875 1 98.31 191 ARG A CA 1
ATOM 1391 C C . ARG A 1 191 ? 17.062 -23.859 -7.441 1 98.31 191 ARG A C 1
ATOM 1393 O O . ARG A 1 191 ? 15.891 -24.156 -7.164 1 98.31 191 ARG A O 1
ATOM 1400 N N . PRO A 1 192 ? 18.031 -23.875 -6.484 1 98.44 192 PRO A N 1
ATOM 1401 C CA . PRO A 1 192 ? 17.625 -24.266 -5.125 1 98.44 192 PRO A CA 1
ATOM 1402 C C . PRO A 1 192 ? 16.516 -23.375 -4.566 1 98.44 192 PRO A C 1
ATOM 1404 O O . PRO A 1 192 ? 15.586 -23.875 -3.92 1 98.44 192 PRO A O 1
ATOM 1407 N N . HIS A 1 193 ? 16.594 -22.094 -4.809 1 98.56 193 HIS A N 1
ATOM 1408 C CA . HIS A 1 193 ? 15.602 -21.156 -4.301 1 98.56 193 HIS A CA 1
ATOM 1409 C C . HIS A 1 193 ? 14.266 -21.328 -5.012 1 98.56 193 HIS A C 1
ATOM 1411 O O . HIS A 1 193 ? 13.203 -21.25 -4.387 1 98.56 193 HIS A O 1
ATOM 1417 N N . LEU A 1 194 ? 14.297 -21.594 -6.281 1 98.69 194 LEU A N 1
ATOM 1418 C CA . LEU A 1 194 ? 13.078 -21.828 -7.055 1 98.69 194 LEU A CA 1
ATOM 1419 C C . LEU A 1 194 ? 12.398 -23.125 -6.613 1 98.69 194 LEU A C 1
ATOM 1421 O O . LEU A 1 194 ? 11.164 -23.188 -6.551 1 98.69 194 LEU A O 1
ATOM 1425 N N . LEU A 1 195 ? 13.219 -24.094 -6.273 1 98.56 195 LEU A N 1
ATOM 1426 C CA . LEU A 1 195 ? 12.664 -25.344 -5.805 1 98.56 195 LEU A CA 1
ATOM 1427 C C . LEU A 1 195 ? 12.008 -25.188 -4.441 1 98.56 195 LEU A C 1
ATOM 1429 O O . LEU A 1 195 ? 10.969 -25.797 -4.164 1 98.56 195 LEU A O 1
ATOM 1433 N N . LEU A 1 196 ? 12.641 -24.406 -3.633 1 98.56 196 LEU A N 1
ATOM 1434 C CA . LEU A 1 196 ? 12.039 -24.125 -2.332 1 98.56 196 LEU A CA 1
ATOM 1435 C C . LEU A 1 196 ? 10.719 -23.391 -2.494 1 98.56 196 LEU A C 1
ATOM 1437 O O . LEU A 1 196 ? 9.727 -23.734 -1.843 1 98.56 196 LEU A O 1
ATOM 1441 N N . LEU A 1 197 ? 10.664 -22.422 -3.391 1 98.44 197 LEU A N 1
ATOM 1442 C CA . LEU A 1 197 ? 9.43 -21.703 -3.689 1 98.44 197 LEU A CA 1
ATOM 1443 C C . LEU A 1 197 ? 8.375 -22.656 -4.258 1 98.44 197 LEU A C 1
ATOM 1445 O O . LEU A 1 197 ? 7.203 -22.578 -3.883 1 98.44 197 LEU A O 1
ATOM 1449 N N . GLY A 1 198 ? 8.805 -23.438 -5.129 1 98.56 198 GLY A N 1
ATOM 1450 C CA . GLY A 1 198 ? 7.91 -24.453 -5.691 1 98.56 198 GLY A CA 1
ATOM 1451 C C . GLY A 1 198 ? 7.359 -25.406 -4.648 1 98.56 198 GLY A C 1
ATOM 1452 O O . GLY A 1 198 ? 6.184 -25.781 -4.703 1 98.56 198 GLY A O 1
ATOM 1453 N N . GLY A 1 199 ? 8.242 -25.859 -3.781 1 98.69 199 GLY A N 1
ATOM 1454 C CA . GLY A 1 199 ? 7.797 -26.688 -2.678 1 98.69 199 GLY A CA 1
ATOM 1455 C C . GLY A 1 199 ? 6.754 -26.016 -1.805 1 98.69 199 GLY A C 1
ATOM 1456 O O . GLY A 1 199 ? 5.758 -26.641 -1.426 1 98.69 199 GLY A O 1
ATOM 1457 N N . LEU A 1 200 ? 6.961 -24.766 -1.502 1 98.62 200 LEU A N 1
ATOM 1458 C CA . LEU A 1 200 ? 5.996 -24 -0.717 1 98.62 200 LEU A CA 1
ATOM 1459 C C . LEU A 1 200 ? 4.672 -23.859 -1.461 1 98.62 200 LEU A C 1
ATOM 1461 O O . LEU A 1 200 ? 3.604 -23.953 -0.854 1 98.62 200 LEU A O 1
ATOM 1465 N N . LEU A 1 201 ? 4.781 -23.594 -2.758 1 98.69 201 LEU A N 1
ATOM 1466 C CA . LEU A 1 201 ? 3.568 -23.484 -3.561 1 98.69 201 LEU A CA 1
ATOM 1467 C C . LEU A 1 201 ? 2.801 -24.797 -3.566 1 98.69 201 LEU A C 1
ATOM 1469 O O . LEU A 1 201 ? 1.576 -24.812 -3.416 1 98.69 201 LEU A O 1
ATOM 1473 N N . ALA A 1 202 ? 3.527 -25.891 -3.734 1 98.62 202 ALA A N 1
ATOM 1474 C CA . ALA A 1 202 ? 2.898 -27.219 -3.701 1 98.62 202 ALA A CA 1
ATOM 1475 C C . ALA A 1 202 ? 2.203 -27.453 -2.363 1 98.62 202 ALA A C 1
ATOM 1477 O O . ALA A 1 202 ? 1.064 -27.922 -2.324 1 98.62 202 ALA A O 1
ATOM 1478 N N . ALA A 1 203 ? 2.893 -27.141 -1.309 1 98.5 203 ALA A N 1
ATOM 1479 C CA . ALA A 1 203 ? 2.299 -27.266 0.02 1 98.5 203 ALA A CA 1
ATOM 1480 C C . ALA A 1 203 ? 1.077 -26.359 0.161 1 98.5 203 ALA A C 1
ATOM 1482 O O . ALA A 1 203 ? 0.062 -26.766 0.734 1 98.5 203 ALA A O 1
ATOM 1483 N N . GLY A 1 204 ? 1.167 -25.141 -0.356 1 98.5 204 GLY A N 1
ATOM 1484 C CA . GLY A 1 204 ? 0.064 -24.188 -0.304 1 98.5 204 GLY A CA 1
ATOM 1485 C C . GLY A 1 204 ? -1.168 -24.672 -1.048 1 98.5 204 GLY A C 1
ATOM 1486 O O . GLY A 1 204 ? -2.281 -24.609 -0.519 1 98.5 204 GLY A O 1
ATOM 1487 N N . VAL A 1 205 ? -0.965 -25.141 -2.236 1 98.19 205 VAL A N 1
ATOM 1488 C CA . VAL A 1 205 ? -2.07 -25.609 -3.066 1 98.19 205 VAL A CA 1
ATOM 1489 C C . VAL A 1 205 ? -2.775 -26.766 -2.375 1 98.19 205 VAL A C 1
ATOM 1491 O O . VAL A 1 205 ? -3.998 -26.906 -2.473 1 98.19 205 VAL A O 1
ATOM 1494 N N . THR A 1 206 ? -2.031 -27.547 -1.648 1 97.94 206 THR A N 1
ATOM 1495 C CA . THR A 1 206 ? -2.561 -28.75 -1.014 1 97.94 206 THR A CA 1
ATOM 1496 C C . THR A 1 206 ? -3.221 -28.406 0.321 1 97.94 206 THR A C 1
ATOM 1498 O O . THR A 1 206 ? -4.309 -28.906 0.625 1 97.94 206 THR A O 1
ATOM 1501 N N . LEU A 1 207 ? -2.65 -27.547 1.069 1 98.5 207 LEU A N 1
ATOM 1502 C CA . LEU A 1 207 ? -3.057 -27.375 2.461 1 98.5 207 LEU A CA 1
ATOM 1503 C C . LEU A 1 207 ? -3.969 -26.172 2.619 1 98.5 207 LEU A C 1
ATOM 1505 O O . LEU A 1 207 ? -4.871 -26.172 3.457 1 98.5 207 LEU A O 1
ATOM 1509 N N . ALA A 1 208 ? -3.74 -25.094 1.854 1 98.62 208 ALA A N 1
ATOM 1510 C CA . ALA A 1 208 ? -4.406 -23.812 2.066 1 98.62 208 ALA A CA 1
ATOM 1511 C C . ALA A 1 208 ? -5.914 -23.938 1.867 1 98.62 208 ALA A C 1
ATOM 1513 O O . ALA A 1 208 ? 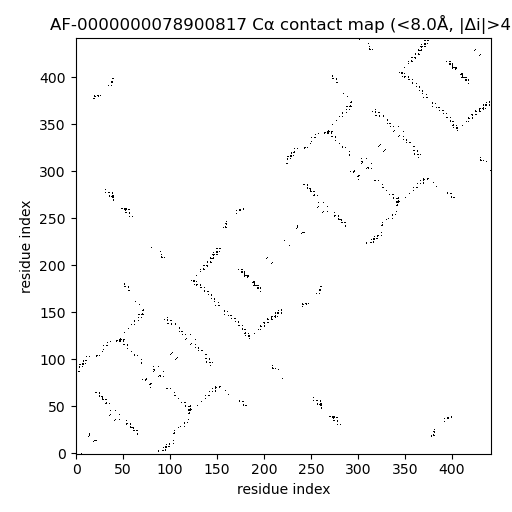-6.695 -23.359 2.625 1 98.62 208 ALA A O 1
ATOM 1514 N N . PRO A 1 209 ? -6.336 -24.688 0.87 1 98.31 209 PRO A N 1
ATOM 1515 C CA . PRO A 1 209 ? -7.785 -24.797 0.698 1 98.31 209 PRO A CA 1
ATOM 1516 C C . PRO A 1 209 ? -8.469 -25.422 1.911 1 98.31 209 PRO A C 1
ATOM 1518 O O . PRO A 1 209 ? -9.562 -25 2.295 1 98.31 209 PRO A O 1
ATOM 1521 N N . PHE A 1 210 ? -7.844 -26.391 2.533 1 98.44 210 PHE A N 1
ATOM 1522 C CA . PHE A 1 210 ? -8.414 -27.031 3.717 1 98.44 210 PHE A CA 1
ATOM 1523 C C . PHE A 1 210 ? -8.438 -26.062 4.895 1 98.44 210 PHE A C 1
ATOM 1525 O O . PHE A 1 210 ? -9.43 -25.969 5.617 1 98.44 210 PHE A O 1
ATOM 1532 N N . ALA A 1 211 ? -7.355 -25.406 5.039 1 98.5 211 ALA A N 1
ATOM 1533 C CA . ALA A 1 211 ? -7.281 -24.438 6.121 1 98.5 211 ALA A CA 1
ATOM 1534 C C . ALA A 1 211 ? -8.305 -23.312 5.926 1 98.5 211 ALA A C 1
ATOM 1536 O O . ALA A 1 211 ? -8.977 -22.906 6.875 1 98.5 211 ALA A O 1
ATOM 1537 N N . SER A 1 212 ? -8.422 -22.781 4.742 1 98.5 212 SER A N 1
ATOM 1538 C CA . SER A 1 212 ? -9.391 -21.734 4.43 1 98.5 212 SER A CA 1
ATOM 1539 C C . SER A 1 212 ? -10.82 -22.219 4.676 1 98.5 212 SER A C 1
ATOM 1541 O O . SER A 1 212 ? -11.625 -21.5 5.266 1 98.5 212 SER A O 1
ATOM 1543 N N . ALA A 1 213 ? -11.062 -23.422 4.215 1 98 213 ALA A N 1
ATOM 1544 C CA . ALA A 1 213 ? -12.398 -23.984 4.391 1 98 213 ALA A CA 1
ATOM 1545 C C . ALA A 1 213 ? -12.742 -24.125 5.871 1 98 213 ALA A C 1
ATOM 1547 O O . ALA A 1 213 ? -13.859 -23.797 6.289 1 98 213 ALA A O 1
ATOM 1548 N N . ALA A 1 214 ? -11.859 -24.672 6.621 1 97.88 214 ALA A N 1
ATOM 1549 C CA . ALA A 1 214 ? -12.07 -24.812 8.055 1 97.88 214 ALA A CA 1
ATOM 1550 C C . ALA A 1 214 ? -12.375 -23.469 8.711 1 97.88 214 ALA A C 1
ATOM 1552 O O . ALA A 1 214 ? -13.289 -23.359 9.531 1 97.88 214 ALA A O 1
ATOM 1553 N N . ALA A 1 215 ? -11.609 -22.469 8.312 1 97.75 215 ALA A N 1
ATOM 1554 C CA . ALA A 1 215 ? -11.812 -21.125 8.844 1 97.75 215 ALA A CA 1
ATOM 1555 C C . ALA A 1 215 ? -13.164 -20.562 8.422 1 97.75 215 ALA A C 1
ATOM 1557 O O . ALA A 1 215 ? -13.867 -19.938 9.219 1 97.75 215 ALA A O 1
ATOM 1558 N N . LEU A 1 216 ? -13.484 -20.781 7.203 1 97.19 216 LEU A N 1
ATOM 1559 C CA . LEU A 1 216 ? -14.758 -20.297 6.68 1 97.19 216 LEU A CA 1
ATOM 1560 C C . LEU A 1 216 ? -15.922 -20.938 7.418 1 97.19 216 LEU A C 1
ATOM 1562 O O . LEU A 1 216 ? -16.922 -20.281 7.695 1 97.19 216 LEU A O 1
ATOM 1566 N N . ARG A 1 217 ? -15.805 -22.203 7.695 1 96 217 ARG A N 1
ATOM 1567 C CA . ARG A 1 217 ? -16.859 -22.906 8.43 1 96 217 ARG A CA 1
ATOM 1568 C C . ARG A 1 217 ? -17.078 -22.281 9.805 1 96 217 ARG A C 1
ATOM 1570 O O . ARG A 1 217 ? -18.219 -22.156 10.258 1 96 217 ARG A O 1
ATOM 1577 N N . THR A 1 218 ? -16.062 -21.938 10.398 1 93.44 218 THR A N 1
ATOM 1578 C CA . THR A 1 218 ? -16.156 -21.297 11.703 1 93.44 218 THR A CA 1
ATOM 1579 C C . THR A 1 218 ? -16.844 -19.938 11.586 1 93.44 218 THR A C 1
ATOM 1581 O O . THR A 1 218 ? -17.625 -19.547 12.461 1 93.44 218 THR A O 1
ATOM 1584 N N . ALA A 1 219 ? -16.562 -19.188 10.539 1 90.69 219 ALA A N 1
ATOM 1585 C CA . ALA A 1 219 ? -17.125 -17.859 10.32 1 90.69 219 ALA A CA 1
ATOM 1586 C C . ALA A 1 219 ? -18.594 -17.938 9.961 1 90.69 219 ALA A C 1
ATOM 1588 O O . ALA A 1 219 ? -19.359 -17 10.203 1 90.69 219 ALA A O 1
ATOM 1589 N N . LEU A 1 220 ? -18.984 -19.016 9.414 1 90.94 220 LEU A N 1
ATOM 1590 C CA . LEU A 1 220 ? -20.359 -19.172 8.938 1 90.94 220 LEU A CA 1
ATOM 1591 C C . LEU A 1 220 ? -21.234 -19.812 10 1 90.94 220 LEU A C 1
ATOM 1593 O O . LEU A 1 220 ? -22.453 -19.812 9.883 1 90.94 220 LEU A O 1
ATOM 1597 N N . ASP A 1 221 ? -20.703 -20.406 10.992 1 84.62 221 ASP A N 1
ATOM 1598 C CA . ASP A 1 221 ? -21.469 -20.938 12.109 1 84.62 221 ASP A CA 1
ATOM 1599 C C . ASP A 1 221 ? -21.875 -19.828 13.086 1 84.62 221 ASP A C 1
ATOM 1601 O O . ASP A 1 221 ? -22.969 -19.844 13.648 1 84.62 221 ASP A O 1
ATOM 1605 N N . MET B 1 1 ? -15.859 26.344 21.891 1 71.5 1 MET B N 1
ATOM 1606 C CA . MET B 1 1 ? -15.055 25.656 20.875 1 71.5 1 MET B CA 1
ATOM 1607 C C . MET B 1 1 ? -15.586 25.938 19.469 1 71.5 1 MET B C 1
ATOM 1609 O O . MET B 1 1 ? -16.797 25.922 19.25 1 71.5 1 MET B O 1
ATOM 1613 N N . SER B 1 2 ? -14.789 26.484 18.672 1 89.12 2 SER B N 1
ATOM 1614 C CA . SER B 1 2 ? -15.234 26.844 17.328 1 89.12 2 SER B CA 1
ATOM 1615 C C . SER B 1 2 ? -15.773 25.625 16.578 1 89.12 2 SER B C 1
ATOM 1617 O O . SER B 1 2 ? -15.492 24.484 16.953 1 89.12 2 SER B O 1
ATOM 1619 N N . ILE B 1 3 ? -16.766 25.828 15.953 1 89.88 3 ILE B N 1
ATOM 1620 C CA . ILE B 1 3 ? -17.344 24.781 15.102 1 89.88 3 ILE B CA 1
ATOM 1621 C C . ILE B 1 3 ? -16.234 24.031 14.383 1 89.88 3 ILE B C 1
ATOM 1623 O O . ILE B 1 3 ? -16.312 22.812 14.195 1 89.88 3 ILE B O 1
ATOM 1627 N N . PHE B 1 4 ? -15.219 24.688 14.094 1 93.19 4 PHE B N 1
ATOM 1628 C CA . PHE B 1 4 ? -14.047 24.125 13.43 1 93.19 4 PHE B CA 1
ATOM 1629 C C . PHE B 1 4 ? -13.391 23.062 14.305 1 93.19 4 PHE B C 1
ATOM 1631 O O . PHE B 1 4 ? -13.164 21.938 13.852 1 93.19 4 PHE B O 1
ATOM 1638 N N . LEU B 1 5 ? -13.102 23.328 15.5 1 94.44 5 LEU B N 1
ATOM 1639 C CA . LEU B 1 5 ? -12.445 22.406 16.422 1 94.44 5 LEU B CA 1
ATOM 1640 C C . LEU B 1 5 ? -13.367 21.25 16.781 1 94.44 5 LEU B C 1
ATOM 1642 O O . LEU B 1 5 ? -12.898 20.125 17 1 94.44 5 LEU B O 1
ATOM 1646 N N . ARG B 1 6 ? -14.617 21.547 16.766 1 93.56 6 ARG B N 1
ATOM 1647 C CA . ARG B 1 6 ? -15.594 20.484 17.031 1 93.56 6 ARG B CA 1
ATOM 1648 C C . ARG B 1 6 ? -15.609 19.453 15.922 1 93.56 6 ARG B C 1
ATOM 1650 O O . ARG B 1 6 ? -15.75 18.25 16.188 1 93.56 6 ARG B O 1
ATOM 1657 N N . LEU B 1 7 ? -15.445 19.984 14.75 1 94.25 7 LEU B N 1
ATOM 1658 C CA . LEU B 1 7 ? -15.398 19.062 13.617 1 94.25 7 LEU B CA 1
ATOM 1659 C C . LEU B 1 7 ? -14.156 18.188 13.68 1 94.25 7 LEU B C 1
ATOM 1661 O O . LEU B 1 7 ? -14.234 16.969 13.445 1 94.25 7 LEU B O 1
ATOM 1665 N N . ILE B 1 8 ? -13.039 18.688 14.008 1 96 8 ILE B N 1
ATOM 1666 C CA . ILE B 1 8 ? -11.797 17.922 14.141 1 96 8 ILE B CA 1
ATOM 1667 C C . ILE B 1 8 ? -11.953 16.875 15.234 1 96 8 ILE B C 1
ATOM 1669 O O . ILE B 1 8 ? -11.602 15.703 15.039 1 96 8 ILE B O 1
ATOM 1673 N N . ARG B 1 9 ? -12.477 17.25 16.297 1 95.19 9 ARG B N 1
ATOM 1674 C CA . ARG B 1 9 ? -12.672 16.328 17.422 1 95.19 9 ARG B CA 1
ATOM 1675 C C . ARG B 1 9 ? -13.617 15.195 17.047 1 95.19 9 ARG B C 1
ATOM 1677 O O . ARG B 1 9 ? -13.383 14.039 17.406 1 95.19 9 ARG B O 1
ATOM 1684 N N . ARG B 1 10 ? -14.625 15.602 16.375 1 92.5 10 ARG B N 1
ATOM 1685 C CA . ARG B 1 10 ? -15.562 14.586 15.898 1 92.5 10 ARG B CA 1
ATOM 1686 C C . ARG B 1 10 ? -14.859 13.57 15.008 1 92.5 10 ARG B C 1
ATOM 1688 O O . ARG B 1 10 ? -15.023 12.359 15.195 1 92.5 10 ARG B O 1
ATOM 1695 N N . ASP B 1 11 ? -14.141 14.055 14.047 1 93.12 11 ASP B N 1
ATOM 1696 C CA . ASP B 1 11 ? -13.461 13.156 13.117 1 93.12 11 ASP B CA 1
ATOM 1697 C C . ASP B 1 11 ? -12.414 12.305 13.836 1 93.12 11 ASP B C 1
ATOM 1699 O O . ASP B 1 11 ? -12.234 11.133 13.508 1 93.12 11 ASP B O 1
ATOM 1703 N N . LEU B 1 12 ? -11.719 12.875 14.781 1 93.62 12 LEU B N 1
ATOM 1704 C CA . LEU B 1 12 ? -10.75 12.125 15.57 1 93.62 12 LEU B CA 1
ATOM 1705 C C . LEU B 1 12 ? -11.43 11.016 16.375 1 93.62 12 LEU B C 1
ATOM 1707 O O . LEU B 1 12 ? -10.945 9.883 16.406 1 93.62 12 LEU B O 1
ATOM 1711 N N . ARG B 1 13 ? -12.531 11.32 16.922 1 91.56 13 ARG B N 1
ATOM 1712 C CA . ARG B 1 13 ? -13.281 10.344 17.719 1 91.56 13 ARG B CA 1
ATOM 1713 C C . ARG B 1 13 ? -13.797 9.211 16.828 1 91.56 13 ARG B C 1
ATOM 1715 O O . ARG B 1 13 ? -13.727 8.039 17.203 1 91.56 13 ARG B O 1
ATOM 1722 N N . LEU B 1 14 ? -14.312 9.602 15.711 1 87 14 LEU B N 1
ATOM 1723 C CA . LEU B 1 14 ? -14.82 8.609 14.773 1 87 14 LEU B CA 1
ATOM 1724 C C . LEU B 1 14 ? -13.703 7.684 14.305 1 87 14 LEU B C 1
ATOM 1726 O O . LEU B 1 14 ? -13.891 6.469 14.234 1 87 14 LEU B O 1
ATOM 1730 N N . ALA B 1 15 ? -12.586 8.266 13.969 1 86.12 15 ALA B N 1
ATOM 1731 C CA . ALA B 1 15 ? -11.445 7.488 13.477 1 86.12 15 ALA B CA 1
ATOM 1732 C C . ALA B 1 15 ? -10.93 6.543 14.555 1 86.12 15 ALA B C 1
ATOM 1734 O O . ALA B 1 15 ? -10.547 5.41 14.266 1 86.12 15 ALA B O 1
ATOM 1735 N N . LEU B 1 16 ? -10.875 7.008 15.758 1 82.75 16 LEU B N 1
ATOM 1736 C CA . LEU B 1 16 ? -10.383 6.203 16.875 1 82.75 16 LEU B CA 1
ATOM 1737 C C . LEU B 1 16 ? -11.367 5.094 17.219 1 82.75 16 LEU B C 1
ATOM 1739 O O . LEU B 1 16 ? -10.969 4.012 17.656 1 82.75 16 LEU B O 1
ATOM 1743 N N . ARG B 1 17 ? -12.617 5.402 16.984 1 75.25 17 ARG B N 1
ATOM 1744 C CA . ARG B 1 17 ? -13.648 4.414 17.281 1 75.25 17 ARG B CA 1
ATOM 1745 C C . ARG B 1 17 ? -13.742 3.365 16.172 1 75.25 17 ARG B C 1
ATOM 1747 O O . ARG B 1 17 ? -13.922 2.178 16.453 1 75.25 17 ARG B O 1
ATOM 1754 N N . GLN B 1 18 ? -13.68 3.926 14.977 1 67.31 18 GLN B N 1
ATOM 1755 C CA . GLN B 1 18 ? -13.781 2.986 13.859 1 67.31 18 GLN B CA 1
ATOM 1756 C C . GLN B 1 18 ? -12.406 2.43 13.484 1 67.31 18 GLN B C 1
ATOM 1758 O O . GLN B 1 18 ? -12.312 1.467 12.727 1 67.31 18 GLN B O 1
ATOM 1763 N N . GLY B 1 19 ? -11.375 2.865 14.211 1 62.03 19 GLY B N 1
ATOM 1764 C CA . GLY B 1 19 ? -9.953 2.561 14.242 1 62.03 19 GLY B CA 1
ATOM 1765 C C . GLY B 1 19 ? -9.461 1.869 12.984 1 62.03 19 GLY B C 1
ATOM 1766 O O . GLY B 1 19 ? -8.258 1.739 12.773 1 62.03 19 GLY B O 1
ATOM 1767 N N . ALA B 1 20 ? -10.188 1.448 12.109 1 65.06 20 ALA B N 1
ATOM 1768 C CA . ALA B 1 20 ? -9.797 0.423 11.148 1 65.06 20 ALA B CA 1
ATOM 1769 C C . ALA B 1 20 ? -9.023 1.034 9.977 1 65.06 20 ALA B C 1
ATOM 1771 O O . ALA B 1 20 ? -7.953 0.546 9.609 1 65.06 20 ALA B O 1
ATOM 1772 N N . ASP B 1 21 ? -9.328 2.189 9.562 1 75.44 21 ASP B N 1
ATOM 1773 C CA . ASP B 1 21 ? -8.719 2.68 8.328 1 75.44 21 ASP B CA 1
ATOM 1774 C C . ASP B 1 21 ? -7.348 3.299 8.602 1 75.44 21 ASP B C 1
ATOM 1776 O O . ASP B 1 21 ? -6.379 3.02 7.891 1 75.44 21 ASP B O 1
ATOM 1780 N N . ALA B 1 22 ? -7.305 4.086 9.68 1 81.56 22 ALA B N 1
ATOM 1781 C CA . ALA B 1 22 ? -6.039 4.73 10.031 1 81.56 22 ALA B CA 1
ATOM 1782 C C . ALA B 1 22 ? -5.008 3.699 10.477 1 81.56 22 ALA B C 1
ATOM 1784 O O . ALA B 1 22 ? -3.846 3.758 10.07 1 81.56 22 ALA B O 1
ATOM 1785 N N . ALA B 1 23 ? -5.438 2.836 11.266 1 88.06 23 ALA B N 1
ATOM 1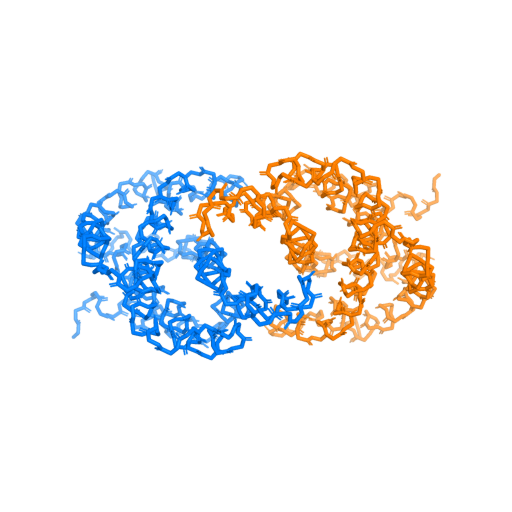786 C CA . ALA B 1 23 ? -4.543 1.784 11.742 1 88.06 23 ALA B CA 1
ATOM 1787 C C . ALA B 1 23 ? -4.012 0.946 10.586 1 88.06 23 ALA B C 1
ATOM 1789 O O . ALA B 1 23 ? -2.842 0.556 10.578 1 88.06 23 ALA B O 1
ATOM 1790 N N . THR B 1 24 ? -4.871 0.739 9.68 1 88.69 24 THR B N 1
ATOM 1791 C CA . THR B 1 24 ? -4.477 -0.028 8.5 1 88.69 24 THR B CA 1
ATOM 1792 C C . THR B 1 24 ? -3.41 0.715 7.703 1 88.69 24 THR B C 1
ATOM 1794 O O . THR B 1 24 ? -2.428 0.115 7.258 1 88.69 24 THR B O 1
ATOM 1797 N N . ALA B 1 25 ? -3.611 1.987 7.531 1 92.06 25 ALA B N 1
ATOM 1798 C CA . ALA B 1 25 ? -2.646 2.793 6.785 1 92.06 25 ALA B CA 1
ATOM 1799 C C . ALA B 1 25 ? -1.291 2.814 7.488 1 92.06 25 ALA B C 1
ATOM 1801 O O . ALA B 1 25 ? -0.248 2.686 6.844 1 92.06 25 ALA B O 1
ATOM 1802 N N . VAL B 1 26 ? -1.338 2.967 8.789 1 94.06 26 VAL B N 1
ATOM 1803 C CA . VAL B 1 26 ? -0.108 3.016 9.57 1 94.06 26 VAL B CA 1
ATOM 1804 C C . VAL B 1 26 ? 0.583 1.654 9.539 1 94.06 26 VAL B C 1
ATOM 1806 O O . VAL B 1 26 ? 1.8 1.574 9.359 1 94.06 26 VAL B O 1
ATOM 1809 N N . LEU B 1 27 ? -0.203 0.667 9.703 1 94.44 27 LEU B N 1
ATOM 1810 C CA . LEU B 1 27 ? 0.344 -0.682 9.609 1 94.44 27 LEU B CA 1
ATOM 1811 C C . LEU B 1 27 ? 0.952 -0.927 8.234 1 94.44 27 LEU B C 1
ATOM 1813 O O . LEU B 1 27 ? 2.014 -1.544 8.117 1 94.44 27 LEU B O 1
ATOM 1817 N N . PHE B 1 28 ? 0.232 -0.485 7.285 1 94.81 28 PHE B N 1
ATOM 1818 C CA . PHE B 1 28 ? 0.744 -0.612 5.926 1 94.81 28 PHE B CA 1
ATOM 1819 C C . PHE B 1 28 ? 2.107 0.058 5.797 1 94.81 28 PHE B C 1
ATOM 1821 O O . PHE B 1 28 ? 3.021 -0.497 5.184 1 94.81 28 PHE B O 1
ATOM 1828 N N . PHE B 1 29 ? 2.229 1.229 6.289 1 97.62 29 PHE B N 1
ATOM 1829 C CA . PHE B 1 29 ? 3.496 1.95 6.285 1 97.62 29 PHE B CA 1
ATOM 1830 C C . PHE B 1 29 ? 4.594 1.121 6.938 1 97.62 29 PHE B C 1
ATOM 1832 O O . PHE B 1 29 ? 5.668 0.939 6.363 1 97.62 29 PHE B O 1
ATOM 1839 N N . VAL B 1 30 ? 4.336 0.598 8.055 1 97.69 30 VAL B N 1
ATOM 1840 C CA . VAL B 1 30 ? 5.305 -0.184 8.812 1 97.69 30 VAL B CA 1
ATOM 1841 C C . VAL B 1 30 ? 5.684 -1.438 8.031 1 97.69 30 VAL B C 1
ATOM 1843 O O . VAL B 1 30 ? 6.871 -1.748 7.883 1 97.69 30 VAL B O 1
ATOM 1846 N N . LEU B 1 31 ? 4.734 -2.072 7.496 1 96.62 31 LEU B N 1
ATOM 1847 C CA . LEU B 1 31 ? 4.977 -3.297 6.742 1 96.62 31 LEU B CA 1
ATOM 1848 C C . LEU B 1 31 ? 5.801 -3.01 5.488 1 96.62 31 LEU B C 1
ATOM 1850 O O . LEU B 1 31 ? 6.715 -3.768 5.152 1 96.62 31 LEU B O 1
ATOM 1854 N N . CYS B 1 32 ? 5.344 -1.941 4.828 1 97 32 CYS B N 1
ATOM 1855 C CA . CYS B 1 32 ? 6.074 -1.531 3.635 1 97 32 CYS B CA 1
ATOM 1856 C C . CYS B 1 32 ? 7.566 -1.389 3.928 1 97 32 CYS B C 1
ATOM 1858 O O . CYS B 1 32 ? 8.398 -1.887 3.172 1 97 32 CYS B O 1
ATOM 1860 N N . VAL B 1 33 ? 7.941 -0.821 5.012 1 98 33 VAL B N 1
ATOM 1861 C CA . VAL B 1 33 ? 9.336 -0.539 5.34 1 98 33 VAL B CA 1
ATOM 1862 C C . VAL B 1 33 ? 10 -1.799 5.887 1 98 33 VAL B C 1
ATOM 1864 O O . VAL B 1 33 ? 11.109 -2.152 5.473 1 98 33 VAL B O 1
ATOM 1867 N N . VAL B 1 34 ? 9.359 -2.553 6.719 1 97.38 34 VAL B N 1
ATOM 1868 C CA . VAL B 1 34 ? 9.945 -3.684 7.434 1 97.38 34 VAL B CA 1
ATOM 1869 C C . VAL B 1 34 ? 10.234 -4.82 6.457 1 97.38 34 VAL B C 1
ATOM 1871 O O . VAL B 1 34 ? 11.141 -5.625 6.684 1 97.38 34 VAL B O 1
ATOM 1874 N N . LEU B 1 35 ? 9.602 -4.867 5.406 1 97.81 35 LEU B N 1
ATOM 1875 C CA . LEU B 1 35 ? 9.75 -5.965 4.457 1 97.81 35 LEU B CA 1
ATOM 1876 C C . LEU B 1 35 ? 11 -5.766 3.596 1 97.81 35 LEU B C 1
ATOM 1878 O O . LEU B 1 35 ? 11.5 -6.723 3 1 97.81 35 LEU B O 1
ATOM 1882 N N . PHE B 1 36 ? 11.461 -4.613 3.521 1 97.38 36 PHE B N 1
ATOM 1883 C CA . PHE B 1 36 ? 12.523 -4.301 2.574 1 97.38 36 PHE B CA 1
ATOM 1884 C C . PHE B 1 36 ? 13.805 -5.051 2.932 1 97.38 36 PHE B C 1
ATOM 1886 O O . PHE B 1 36 ? 14.477 -5.594 2.053 1 97.38 36 PHE B O 1
ATOM 1893 N N . PRO B 1 37 ? 14.172 -5.09 4.199 1 97.19 37 PRO B N 1
ATOM 1894 C CA . PRO B 1 37 ? 15.359 -5.883 4.52 1 97.19 37 PRO B CA 1
ATOM 1895 C C . PRO B 1 37 ? 15.242 -7.332 4.051 1 97.19 37 PRO B C 1
ATOM 1897 O O . PRO B 1 37 ? 16.25 -7.961 3.717 1 97.19 37 PRO B O 1
ATOM 1900 N N . PHE B 1 38 ? 14.086 -7.871 3.984 1 96.12 38 PHE B N 1
ATOM 1901 C CA . PHE B 1 38 ? 13.883 -9.25 3.561 1 96.12 38 PHE B CA 1
ATOM 1902 C C . PHE B 1 38 ? 13.891 -9.352 2.039 1 96.12 38 PHE B C 1
ATOM 1904 O O . PHE B 1 38 ? 14.195 -10.414 1.485 1 96.12 38 PHE B O 1
ATOM 1911 N N . GLY B 1 39 ? 13.508 -8.32 1.406 1 95.38 39 GLY B N 1
ATOM 1912 C CA . GLY B 1 39 ? 13.445 -8.32 -0.046 1 95.38 39 GLY B CA 1
ATOM 1913 C C . GLY B 1 39 ? 14.758 -7.949 -0.705 1 95.38 39 GLY B C 1
ATOM 1914 O O . GLY B 1 39 ? 15.109 -8.5 -1.75 1 95.38 39 GLY B O 1
ATOM 1915 N N . VAL B 1 40 ? 15.484 -7.027 -0.075 1 94.62 40 VAL B N 1
ATOM 1916 C CA . VAL B 1 40 ? 16.688 -6.508 -0.705 1 94.62 40 VAL B CA 1
ATOM 1917 C C . VAL B 1 40 ? 17.922 -7.137 -0.057 1 94.62 40 VAL B C 1
ATOM 1919 O O . VAL B 1 40 ? 19.016 -7.102 -0.624 1 94.62 40 VAL B O 1
ATOM 1922 N N . GLY B 1 41 ? 17.797 -7.715 1.09 1 92.25 41 GLY B N 1
ATOM 1923 C CA . GLY B 1 41 ? 18.922 -8.258 1.83 1 92.25 41 GLY B CA 1
ATOM 1924 C C . GLY B 1 41 ? 19.344 -7.387 3.002 1 92.25 41 GLY B C 1
ATOM 1925 O O . GLY B 1 41 ? 18.953 -6.223 3.088 1 92.25 41 GLY B O 1
ATOM 1926 N N . PRO B 1 42 ? 20.062 -7.93 3.832 1 89.5 42 PRO B N 1
ATOM 1927 C CA . PRO B 1 42 ? 20.359 -7.273 5.109 1 89.5 42 PRO B CA 1
ATOM 1928 C C . PRO B 1 42 ? 21.625 -6.41 5.059 1 89.5 42 PRO B C 1
ATOM 1930 O O . PRO B 1 42 ? 22.078 -5.93 6.094 1 89.5 42 PRO B O 1
ATOM 1933 N N . GLU B 1 43 ? 22.188 -6.168 3.92 1 93.12 43 GLU B N 1
ATOM 1934 C CA . GLU B 1 43 ? 23.406 -5.375 3.84 1 93.12 43 GLU B CA 1
ATOM 1935 C C . GLU B 1 43 ? 23.188 -3.953 4.348 1 93.12 43 GLU B C 1
ATOM 1937 O O . GLU B 1 43 ? 22.453 -3.176 3.723 1 93.12 43 GLU B O 1
ATOM 1942 N N . PRO B 1 44 ? 23.844 -3.566 5.441 1 93.62 44 PRO B N 1
ATOM 1943 C CA . PRO B 1 44 ? 23.547 -2.299 6.105 1 93.62 44 PRO B CA 1
ATOM 1944 C C . PRO B 1 44 ? 23.797 -1.086 5.211 1 93.62 44 PRO B C 1
ATOM 1946 O O . PRO B 1 44 ? 23.047 -0.099 5.281 1 93.62 44 PRO B O 1
ATOM 1949 N N . ASN B 1 45 ? 24.844 -1.127 4.398 1 93.69 45 ASN B N 1
ATOM 1950 C CA . ASN B 1 45 ? 25.172 0.02 3.555 1 93.69 45 ASN B CA 1
ATOM 1951 C C . ASN B 1 45 ? 24.094 0.256 2.498 1 93.69 45 ASN B C 1
ATOM 1953 O O . ASN B 1 45 ? 23.766 1.402 2.193 1 93.69 45 ASN B O 1
ATOM 1957 N N . ILE B 1 46 ? 23.594 -0.812 1.976 1 93.75 46 ILE B N 1
ATOM 1958 C CA . ILE B 1 46 ? 22.531 -0.695 0.983 1 93.75 46 ILE B CA 1
ATOM 1959 C C . ILE B 1 46 ? 21.25 -0.195 1.653 1 93.75 46 ILE B C 1
ATOM 1961 O O . ILE B 1 46 ? 20.594 0.728 1.155 1 93.75 46 ILE B O 1
ATOM 1965 N N . LEU B 1 47 ? 20.969 -0.806 2.766 1 96.56 47 LEU B N 1
ATOM 1966 C CA . LEU B 1 47 ? 19.781 -0.411 3.494 1 96.56 47 LEU B CA 1
ATOM 1967 C C . LEU B 1 47 ? 19.828 1.063 3.879 1 96.56 47 LEU B C 1
ATOM 1969 O O . LEU B 1 47 ? 18.859 1.799 3.686 1 96.56 47 LEU B O 1
ATOM 1973 N N . ALA B 1 48 ? 20.953 1.486 4.359 1 96.38 48 ALA B N 1
ATOM 1974 C CA . ALA B 1 48 ? 21.125 2.881 4.758 1 96.38 48 ALA B CA 1
ATOM 1975 C C . ALA B 1 48 ? 20.922 3.818 3.566 1 96.38 48 ALA B C 1
ATOM 1977 O O . ALA B 1 48 ? 20.312 4.879 3.701 1 96.38 48 ALA B O 1
ATOM 1978 N N . ARG B 1 49 ? 21.422 3.395 2.486 1 94.38 49 ARG B N 1
ATOM 1979 C CA . ARG B 1 49 ? 21.375 4.219 1.283 1 94.38 49 ARG B CA 1
ATOM 1980 C C . ARG B 1 49 ? 19.938 4.395 0.8 1 94.38 49 ARG B C 1
ATOM 1982 O O . ARG B 1 49 ? 19.578 5.461 0.301 1 94.38 49 ARG B O 1
ATOM 1989 N N . ILE B 1 50 ? 19.141 3.438 0.948 1 96.62 50 ILE B N 1
ATOM 1990 C CA . ILE B 1 50 ? 17.812 3.508 0.352 1 96.62 50 ILE B CA 1
ATOM 1991 C C . ILE B 1 50 ? 16.797 3.918 1.411 1 96.62 50 ILE B C 1
ATOM 1993 O O . ILE B 1 50 ? 15.633 4.18 1.094 1 96.62 50 ILE B O 1
ATOM 1997 N N . ALA B 1 51 ? 17.188 3.99 2.654 1 97.94 51 ALA B N 1
ATOM 1998 C CA . ALA B 1 51 ? 16.297 4.207 3.799 1 97.94 51 ALA B CA 1
ATOM 1999 C C . ALA B 1 51 ? 15.406 5.422 3.578 1 97.94 51 ALA B C 1
ATOM 2001 O O . ALA B 1 51 ? 14.18 5.34 3.74 1 97.94 51 ALA B O 1
ATOM 2002 N N . PRO B 1 52 ? 15.984 6.578 3.15 1 97.56 52 PRO B N 1
ATOM 2003 C CA . PRO B 1 52 ? 15.109 7.738 2.945 1 97.56 52 PRO B CA 1
ATOM 2004 C C . PRO B 1 52 ? 14 7.473 1.935 1 97.56 52 PRO B C 1
ATOM 2006 O O . PRO B 1 52 ? 12.836 7.766 2.203 1 97.56 52 PRO B O 1
ATOM 2009 N N . GLY B 1 53 ? 14.398 6.898 0.845 1 97.56 53 GLY B N 1
ATOM 2010 C CA . GLY B 1 53 ? 13.43 6.605 -0.193 1 97.56 53 GLY B CA 1
ATOM 2011 C C . GLY B 1 53 ? 12.352 5.633 0.256 1 97.56 53 GLY B C 1
ATOM 2012 O O . GLY B 1 53 ? 11.164 5.844 -0.007 1 97.56 53 GLY B O 1
ATOM 2013 N N . VAL B 1 54 ? 12.742 4.555 0.919 1 98.44 54 VAL B N 1
ATOM 2014 C CA . VAL B 1 54 ? 11.812 3.531 1.386 1 98.44 54 VAL B CA 1
ATOM 2015 C C . VAL B 1 54 ? 10.805 4.148 2.35 1 98.44 54 VAL B C 1
ATOM 2017 O O . VAL B 1 54 ? 9.594 3.926 2.225 1 98.44 54 VAL B O 1
ATOM 2020 N N . ILE B 1 55 ? 11.281 4.922 3.254 1 98.62 55 ILE B N 1
ATOM 2021 C CA . ILE B 1 55 ? 10.43 5.52 4.273 1 98.62 55 ILE B CA 1
ATOM 2022 C C . ILE B 1 55 ? 9.484 6.527 3.631 1 98.62 55 ILE B C 1
ATOM 2024 O O . ILE B 1 55 ? 8.273 6.512 3.891 1 98.62 55 ILE B O 1
ATOM 2028 N N . LEU B 1 56 ? 10 7.379 2.771 1 98.69 56 LEU B N 1
ATOM 2029 C CA . LEU B 1 56 ? 9.203 8.43 2.154 1 98.69 56 LEU B CA 1
ATOM 2030 C C . LEU B 1 56 ? 8.172 7.844 1.199 1 98.69 56 LEU B C 1
ATOM 2032 O O . LEU B 1 56 ? 7.02 8.281 1.174 1 98.69 56 LEU B O 1
ATOM 2036 N N . VAL B 1 57 ? 8.578 6.887 0.4 1 98.38 57 VAL B N 1
ATOM 2037 C CA . VAL B 1 57 ? 7.645 6.227 -0.503 1 98.38 57 VAL B CA 1
ATOM 2038 C C . VAL B 1 57 ? 6.57 5.5 0.306 1 98.38 57 VAL B C 1
ATOM 2040 O O . VAL B 1 57 ? 5.383 5.57 -0.026 1 98.38 57 VAL B O 1
ATOM 2043 N N . GLY B 1 58 ? 7.004 4.762 1.34 1 98.25 58 GLY B N 1
ATOM 2044 C CA . GLY B 1 58 ? 6.043 4.121 2.223 1 98.25 58 GLY B CA 1
ATOM 2045 C C . GLY B 1 58 ? 5.035 5.09 2.812 1 98.25 58 GLY B C 1
ATOM 2046 O O . GLY B 1 58 ? 3.838 4.797 2.855 1 98.25 58 GLY B O 1
ATOM 2047 N N . ALA B 1 59 ? 5.523 6.219 3.271 1 98.19 59 ALA B N 1
ATOM 2048 C CA . ALA B 1 59 ? 4.645 7.234 3.838 1 98.19 59 ALA B CA 1
ATOM 2049 C C . ALA B 1 59 ? 3.662 7.754 2.793 1 98.19 59 ALA B C 1
ATOM 2051 O O . ALA B 1 59 ? 2.48 7.949 3.082 1 98.19 59 ALA B O 1
ATOM 2052 N N . LEU B 1 60 ? 4.156 8.031 1.637 1 97.88 60 LEU B N 1
ATOM 2053 C CA . LEU B 1 60 ? 3.314 8.523 0.55 1 97.88 60 LEU B CA 1
ATOM 2054 C C . LEU B 1 60 ? 2.227 7.508 0.205 1 97.88 60 LEU B C 1
ATOM 2056 O O . LEU B 1 60 ? 1.053 7.867 0.088 1 97.88 60 LEU B O 1
ATOM 2060 N N . LEU B 1 61 ? 2.6 6.254 0.072 1 96.81 61 LEU B N 1
ATOM 2061 C CA . LEU B 1 61 ? 1.644 5.203 -0.268 1 96.81 61 LEU B CA 1
ATOM 2062 C C . LEU B 1 61 ? 0.61 5.027 0.84 1 96.81 61 LEU B C 1
ATOM 2064 O O . LEU B 1 61 ? -0.578 4.848 0.563 1 96.81 61 LEU B O 1
ATOM 2068 N N . ALA B 1 62 ? 1.067 5.031 2.035 1 96.25 62 ALA B N 1
ATOM 2069 C CA . ALA B 1 62 ? 0.146 4.941 3.164 1 96.25 62 ALA B CA 1
ATOM 2070 C C . ALA B 1 62 ? -0.864 6.086 3.139 1 96.25 62 ALA B C 1
ATOM 2072 O O . ALA B 1 62 ? -2.045 5.883 3.43 1 96.25 62 ALA B O 1
ATOM 2073 N N . SER B 1 63 ? -0.409 7.25 2.826 1 95.06 63 SER B N 1
ATOM 2074 C CA . SER B 1 63 ? -1.291 8.406 2.738 1 95.06 63 SER B CA 1
ATOM 2075 C C . SER B 1 63 ? -2.357 8.211 1.666 1 95.06 63 SER B C 1
ATOM 2077 O O . SER B 1 63 ? -3.521 8.562 1.868 1 95.06 63 SER B O 1
ATOM 2079 N N . LEU B 1 64 ? -1.955 7.691 0.556 1 94.5 64 LEU B N 1
ATOM 2080 C CA . LEU B 1 64 ? -2.904 7.438 -0.522 1 94.5 64 LEU B CA 1
ATOM 2081 C C . LEU B 1 64 ? -4.012 6.496 -0.061 1 94.5 64 LEU B C 1
ATOM 2083 O O . LEU B 1 64 ? -5.188 6.73 -0.343 1 94.5 64 LEU B O 1
ATOM 2087 N N . LEU B 1 65 ? -3.588 5.5 0.667 1 91.31 65 LEU B N 1
ATOM 2088 C CA . LEU B 1 65 ? -4.551 4.523 1.17 1 91.31 65 LEU B CA 1
ATOM 2089 C C . LEU B 1 65 ? -5.527 5.18 2.143 1 91.31 65 LEU B C 1
ATOM 2091 O O . LEU B 1 65 ? -6.723 4.871 2.129 1 91.31 65 LEU B O 1
ATOM 2095 N N . SER B 1 66 ? -5.078 6.059 2.92 1 92.56 66 SER B N 1
ATOM 2096 C CA . SER B 1 66 ? -5.891 6.66 3.973 1 92.56 66 SER B CA 1
ATOM 2097 C C . SER B 1 66 ? -6.797 7.75 3.414 1 92.56 66 SER B C 1
ATOM 2099 O O . SER B 1 66 ? -7.773 8.141 4.059 1 92.56 66 SER B O 1
ATOM 2101 N N . LEU B 1 67 ? -6.512 8.242 2.266 1 93.88 67 LEU B N 1
ATOM 2102 C CA . LEU B 1 67 ? -7.234 9.375 1.694 1 93.88 67 LEU B CA 1
ATOM 2103 C C . LEU B 1 67 ? -8.539 8.922 1.053 1 93.88 67 LEU B C 1
ATOM 2105 O O . LEU B 1 67 ? -9.422 9.742 0.789 1 93.88 67 LEU B O 1
ATOM 2109 N N . GLU B 1 68 ? -8.602 7.688 0.755 1 88.31 68 GLU B N 1
ATOM 2110 C CA . GLU B 1 68 ? -9.758 7.16 0.042 1 88.31 68 GLU B CA 1
ATOM 2111 C C . GLU B 1 68 ? -11.055 7.465 0.791 1 88.31 68 GLU B C 1
ATOM 2113 O O . GLU B 1 68 ? -12.086 7.719 0.172 1 88.31 68 GLU B O 1
ATOM 2118 N N . ARG B 1 69 ? -10.977 7.539 2.082 1 89 69 ARG B N 1
ATOM 2119 C CA . ARG B 1 69 ? -12.195 7.668 2.871 1 89 69 ARG B CA 1
ATOM 2120 C C . ARG B 1 69 ? -12.352 9.086 3.42 1 89 69 ARG B C 1
ATOM 2122 O O . ARG B 1 69 ? -13.266 9.359 4.191 1 89 69 ARG B O 1
ATOM 2129 N N . LEU B 1 70 ? -11.5 9.906 3.078 1 93.88 70 LEU B N 1
ATOM 2130 C CA . LEU B 1 70 ? -11.445 11.227 3.699 1 93.88 70 LEU B CA 1
ATOM 2131 C C . LEU B 1 70 ? -12.797 11.922 3.605 1 93.88 70 LEU B C 1
ATOM 2133 O O . LEU B 1 70 ? -13.344 12.375 4.617 1 93.88 70 LEU B O 1
ATOM 2137 N N . PHE B 1 71 ? -13.375 12.055 2.412 1 95.94 71 PHE B N 1
ATOM 2138 C CA . PHE B 1 71 ? -14.68 12.688 2.213 1 95.94 71 PHE B CA 1
ATOM 2139 C C . PHE B 1 71 ? -15.75 11.641 1.941 1 95.94 71 PHE B C 1
ATOM 2141 O O . PHE B 1 71 ? -16.938 11.875 2.195 1 95.94 71 PHE B O 1
ATOM 2148 N N . GLN B 1 72 ? -15.312 10.5 1.487 1 92.75 72 GLN B N 1
ATOM 2149 C CA . GLN B 1 72 ? -16.234 9.461 1.044 1 92.75 72 GLN B CA 1
ATOM 2150 C C . GLN B 1 72 ? -17.094 8.953 2.199 1 92.75 72 GLN B C 1
ATOM 2152 O O . GLN B 1 72 ? -18.281 8.695 2.025 1 92.75 72 GLN B O 1
ATOM 2157 N N . ALA B 1 73 ? -16.5 8.742 3.35 1 90.38 73 ALA B N 1
ATOM 2158 C CA . ALA B 1 73 ? -17.234 8.234 4.504 1 90.38 73 ALA B CA 1
ATOM 2159 C C . ALA B 1 73 ? -18.406 9.156 4.855 1 90.38 73 ALA B C 1
ATOM 2161 O O . ALA B 1 73 ? -19.531 8.695 5.066 1 90.38 73 ALA B O 1
ATOM 2162 N N . ASP B 1 74 ? -18.141 10.453 4.891 1 94 74 ASP B N 1
ATOM 2163 C CA . ASP B 1 74 ? -19.172 11.43 5.195 1 94 74 ASP B CA 1
ATOM 2164 C C . ASP B 1 74 ? -20.188 11.531 4.055 1 94 74 ASP B C 1
ATOM 2166 O O . ASP B 1 74 ? -21.359 11.797 4.289 1 94 74 ASP B O 1
ATOM 2170 N N . HIS B 1 75 ? -19.688 11.414 2.863 1 94 75 HIS B N 1
ATOM 2171 C CA . HIS B 1 75 ? -20.578 11.461 1.708 1 94 75 HIS B CA 1
ATOM 2172 C C . HIS B 1 75 ? -21.578 10.305 1.738 1 94 75 HIS B C 1
ATOM 2174 O O . HIS B 1 75 ? -22.766 10.492 1.469 1 94 75 HIS B O 1
ATOM 2180 N N . GLU B 1 76 ? -21.172 9.141 2.076 1 90.5 76 GLU B N 1
ATOM 2181 C CA . GLU B 1 76 ? -21.984 7.93 2.084 1 90.5 76 GLU B CA 1
ATOM 2182 C C . GLU B 1 76 ? -23.047 7.988 3.176 1 90.5 76 GLU B C 1
ATOM 2184 O O . GLU B 1 76 ? -24.156 7.508 2.984 1 90.5 76 GLU B O 1
ATOM 2189 N N . ASP B 1 77 ? -22.75 8.508 4.262 1 91.81 77 ASP B N 1
ATOM 2190 C CA . ASP B 1 77 ? -23.719 8.508 5.352 1 91.81 77 ASP B CA 1
ATOM 2191 C C . ASP B 1 77 ? -24.484 9.82 5.41 1 91.81 77 ASP B C 1
ATOM 2193 O O . ASP B 1 77 ? -25.25 10.062 6.348 1 91.81 77 ASP B O 1
ATOM 2197 N N . GLY B 1 78 ? -24.234 10.734 4.48 1 93.94 78 GLY B N 1
ATOM 2198 C CA . GLY B 1 78 ? -25.016 11.961 4.352 1 93.94 78 GLY B CA 1
ATOM 2199 C C . GLY B 1 78 ? -24.469 13.102 5.176 1 93.94 78 GLY B C 1
ATOM 2200 O O . GLY B 1 78 ? -24.938 14.234 5.07 1 93.94 78 GLY B O 1
ATOM 2201 N N . SER B 1 79 ? -23.469 12.922 5.98 1 94.31 79 SER B N 1
ATOM 2202 C CA . SER B 1 79 ? -22.891 13.938 6.863 1 94.31 79 SER B CA 1
ATOM 2203 C C . SER B 1 79 ? -22.266 15.07 6.062 1 94.31 79 SER B C 1
ATOM 2205 O O . SER B 1 79 ? -22.234 16.219 6.512 1 94.31 79 SER B O 1
ATOM 2207 N N . LEU B 1 80 ? -21.828 14.734 4.906 1 94.69 80 LEU B N 1
ATOM 2208 C CA . LEU B 1 80 ? -21.172 15.758 4.105 1 94.69 80 LEU B CA 1
ATOM 2209 C C . LEU B 1 80 ? -22.156 16.828 3.664 1 94.69 80 LEU B C 1
ATOM 2211 O O . LEU B 1 80 ? -21.812 18.016 3.646 1 94.69 80 LEU B O 1
ATOM 2215 N N . GLU B 1 81 ? -23.297 16.438 3.346 1 95 81 GLU B N 1
ATOM 2216 C CA . GLU B 1 81 ? -24.359 17.375 2.977 1 95 81 GLU B CA 1
ATOM 2217 C C . GLU B 1 81 ? -24.719 18.281 4.152 1 95 81 GLU B C 1
ATOM 2219 O O . GLU B 1 81 ? -24.969 19.469 3.979 1 95 81 GLU B O 1
ATOM 2224 N N . LEU B 1 82 ? -24.781 17.656 5.277 1 94.19 82 LEU B N 1
ATOM 2225 C CA . LEU B 1 82 ? -25.109 18.422 6.477 1 94.19 82 LEU B CA 1
ATOM 2226 C C . LEU B 1 82 ? -24.016 19.438 6.781 1 94.19 82 LEU B C 1
ATOM 2228 O O . LEU B 1 82 ? -24.297 20.562 7.188 1 94.19 82 LEU B O 1
ATOM 2232 N N . LEU B 1 83 ? -22.828 19.031 6.551 1 94.12 83 LEU B N 1
ATOM 2233 C CA . LEU B 1 83 ? -21.703 19.922 6.762 1 94.12 83 LEU B CA 1
ATOM 2234 C C . LEU B 1 83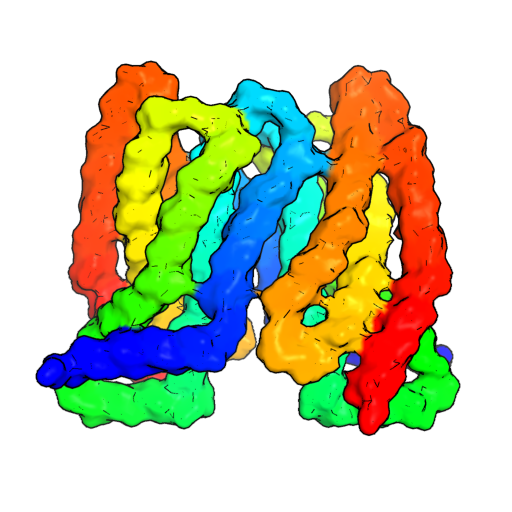 ? -21.734 21.094 5.773 1 94.12 83 LEU B C 1
ATOM 2236 O O . LEU B 1 83 ? -21.406 22.219 6.129 1 94.12 83 LEU B O 1
ATOM 2240 N N . ALA B 1 84 ? -22.109 20.828 4.594 1 93.25 84 ALA B N 1
ATOM 2241 C CA . ALA B 1 84 ? -22.188 21.844 3.557 1 93.25 84 ALA B CA 1
ATOM 2242 C C . ALA B 1 84 ? -23.234 22.891 3.896 1 93.25 84 ALA B C 1
ATOM 2244 O O . ALA B 1 84 ? -23.188 24.031 3.414 1 93.25 84 ALA B O 1
ATOM 2245 N N . LEU B 1 85 ? -24.172 22.484 4.703 1 92.19 85 LEU B N 1
ATOM 2246 C CA . LEU B 1 85 ? -25.25 23.375 5.086 1 92.19 85 LEU B CA 1
ATOM 2247 C C . LEU B 1 85 ? -24.953 24.062 6.406 1 92.19 85 LEU B C 1
ATOM 2249 O O . LEU B 1 85 ? -25.688 24.953 6.832 1 92.19 85 LEU B O 1
ATOM 2253 N N . SER B 1 86 ? -23.953 23.703 6.98 1 91.19 86 SER B N 1
ATOM 2254 C CA . SER B 1 86 ? -23.578 24.281 8.258 1 91.19 86 SER B CA 1
ATOM 2255 C C . SER B 1 86 ? -23 25.688 8.078 1 91.19 86 SER B C 1
ATOM 2257 O O . SER B 1 86 ? -22.719 26.109 6.957 1 91.19 86 SER B O 1
ATOM 2259 N N . PRO B 1 87 ? -22.875 26.406 9.195 1 93.38 87 PRO B N 1
ATOM 2260 C CA . PRO B 1 87 ? -22.312 27.766 9.109 1 93.38 87 PRO B CA 1
ATOM 2261 C C . PRO B 1 87 ? -20.828 27.766 8.773 1 93.38 87 PRO B C 1
ATOM 2263 O O . PRO B 1 87 ? -20.266 28.812 8.438 1 93.38 87 PRO B O 1
ATOM 2266 N N . LEU B 1 88 ? -20.234 26.672 8.805 1 94.31 88 LEU B N 1
ATOM 2267 C CA . LEU B 1 88 ? -18.812 26.562 8.484 1 94.31 88 LEU B CA 1
ATOM 2268 C C . LEU B 1 88 ? -18.609 26.5 6.973 1 94.31 88 LEU B C 1
ATOM 2270 O O . LEU B 1 88 ? -19.172 25.641 6.297 1 94.31 88 LEU B O 1
ATOM 2274 N N . PRO B 1 89 ? -17.797 27.5 6.516 1 96.12 89 PRO B N 1
ATOM 2275 C CA . PRO B 1 89 ? -17.516 27.406 5.078 1 96.12 89 PRO B CA 1
ATOM 2276 C C . PRO B 1 89 ? -16.859 26.094 4.688 1 96.12 89 PRO B C 1
ATOM 2278 O O . PRO B 1 89 ? -16.094 25.516 5.473 1 96.12 89 PRO B O 1
ATOM 2281 N N . LEU B 1 90 ? -17.094 25.625 3.48 1 97.06 90 LEU B N 1
ATOM 2282 C CA . LEU B 1 90 ? -16.594 24.344 3.018 1 97.06 90 LEU B CA 1
ATOM 2283 C C . LEU B 1 90 ? -15.078 24.297 3.037 1 97.06 90 LEU B C 1
ATOM 2285 O O . LEU B 1 90 ? -14.477 23.25 3.24 1 97.06 90 LEU B O 1
ATOM 2289 N N . GLU B 1 91 ? -14.398 25.422 2.787 1 98 91 GLU B N 1
ATOM 2290 C CA . GLU B 1 91 ? -12.945 25.516 2.893 1 98 91 GLU B CA 1
ATOM 2291 C C . GLU B 1 91 ? -12.469 25.141 4.289 1 98 91 GLU B C 1
ATOM 2293 O O . GLU B 1 91 ? -11.477 24.422 4.438 1 98 91 GLU B O 1
ATOM 2298 N N . ALA B 1 92 ? -13.234 25.578 5.234 1 97.38 92 ALA B N 1
ATOM 2299 C CA . ALA B 1 92 ? -12.898 25.266 6.625 1 97.38 92 ALA B CA 1
ATOM 2300 C C . ALA B 1 92 ? -13.18 23.812 6.941 1 97.38 92 ALA B C 1
ATOM 2302 O O . ALA B 1 92 ? -12.445 23.188 7.711 1 97.38 92 ALA B O 1
ATOM 2303 N N . VAL B 1 93 ? -14.258 23.328 6.402 1 97.19 93 VAL B N 1
ATOM 2304 C CA . VAL B 1 93 ? -14.578 21.922 6.566 1 97.19 93 VAL B CA 1
ATOM 2305 C C . VAL B 1 93 ? -13.438 21.062 6.012 1 97.19 93 VAL B C 1
ATOM 2307 O O . VAL B 1 93 ? -12.961 20.156 6.684 1 97.19 93 VAL B O 1
ATOM 2310 N N . ALA B 1 94 ? -13.039 21.422 4.793 1 97.88 94 ALA B N 1
ATOM 2311 C CA . ALA B 1 94 ? -11.945 20.688 4.156 1 97.88 94 ALA B CA 1
ATOM 2312 C C . ALA B 1 94 ? -10.68 20.734 5.004 1 97.88 94 ALA B C 1
ATOM 2314 O O . ALA B 1 94 ? -10.016 19.719 5.203 1 97.88 94 ALA B O 1
ATOM 2315 N N . LEU B 1 95 ? -10.375 21.859 5.449 1 98.12 95 LEU B N 1
ATOM 2316 C CA . LEU B 1 95 ? -9.172 22.031 6.254 1 98.12 95 LEU B CA 1
ATOM 2317 C C . LEU B 1 95 ? -9.266 21.234 7.555 1 98.12 95 LEU B C 1
ATOM 2319 O O . LEU B 1 95 ? -8.281 20.656 8.016 1 98.12 95 LEU B O 1
ATOM 2323 N N . ALA B 1 96 ? -10.406 21.25 8.172 1 97.5 96 ALA B N 1
ATOM 2324 C CA . ALA B 1 96 ? -10.617 20.5 9.406 1 97.5 96 ALA B CA 1
ATOM 2325 C C . ALA B 1 96 ? -10.43 19 9.172 1 97.5 96 ALA B C 1
ATOM 2327 O O . ALA B 1 96 ? -9.789 18.312 9.977 1 97.5 96 ALA B O 1
ATOM 2328 N N . LYS B 1 97 ? -10.961 18.562 8.141 1 97.06 97 LYS B N 1
ATOM 2329 C CA . LYS B 1 97 ? -10.836 17.156 7.816 1 97.06 97 LYS B CA 1
ATOM 2330 C C . LYS B 1 97 ? -9.391 16.781 7.52 1 97.06 97 LYS B C 1
ATOM 2332 O O . LYS B 1 97 ? -8.914 15.711 7.922 1 97.06 97 LYS B O 1
ATOM 2337 N N . VAL B 1 98 ? -8.742 17.609 6.797 1 98 98 VAL B N 1
ATOM 2338 C CA . VAL B 1 98 ? -7.328 17.391 6.508 1 98 98 VAL B CA 1
ATOM 2339 C C . VAL B 1 98 ? -6.531 17.344 7.809 1 98 98 VAL B C 1
ATOM 2341 O O . VAL B 1 98 ? -5.664 16.484 7.984 1 98 98 VAL B O 1
ATOM 2344 N N . ALA B 1 99 ? -6.824 18.25 8.68 1 98 99 ALA B N 1
ATOM 2345 C CA . ALA B 1 99 ? -6.137 18.297 9.969 1 98 99 ALA B CA 1
ATOM 2346 C C . ALA B 1 99 ? -6.379 17.016 10.766 1 98 99 ALA B C 1
ATOM 2348 O O . ALA B 1 99 ? -5.441 16.453 11.328 1 98 99 ALA B O 1
ATOM 2349 N N . ALA B 1 100 ? -7.578 16.625 10.797 1 96.5 100 ALA B N 1
ATOM 2350 C CA . ALA B 1 100 ? -7.906 15.383 11.492 1 96.5 100 ALA B CA 1
ATOM 2351 C C . ALA B 1 100 ? -7.199 14.195 10.852 1 96.5 100 ALA B C 1
ATOM 2353 O O . ALA B 1 100 ? -6.633 13.344 11.547 1 96.5 100 ALA B O 1
ATOM 2354 N N . HIS B 1 101 ? -7.273 14.148 9.547 1 95.5 101 HIS B N 1
ATOM 2355 C CA . HIS B 1 101 ? -6.605 13.086 8.805 1 95.5 101 HIS B CA 1
ATOM 2356 C C . HIS B 1 101 ? -5.113 13.055 9.117 1 95.5 101 HIS B C 1
ATOM 2358 O O . HIS B 1 101 ? -4.551 11.977 9.344 1 95.5 101 HIS B O 1
ATOM 2364 N N . TRP B 1 102 ? -4.496 14.211 9.078 1 97.5 102 TRP B N 1
ATOM 2365 C CA . TRP B 1 102 ? -3.064 14.297 9.344 1 97.5 102 TRP B CA 1
ATOM 2366 C C . TRP B 1 102 ? -2.75 13.828 10.766 1 97.5 102 TRP B C 1
ATOM 2368 O O . TRP B 1 102 ? -1.777 13.102 10.984 1 97.5 102 TRP B O 1
ATOM 2378 N N . LEU B 1 103 ? -3.518 14.195 11.695 1 96.81 103 LEU B N 1
ATOM 2379 C CA . LEU B 1 103 ? -3.307 13.805 13.086 1 96.81 103 LEU B CA 1
ATOM 2380 C C . LEU B 1 103 ? -3.439 12.289 13.25 1 96.81 103 LEU B C 1
ATOM 2382 O O . LEU B 1 103 ? -2.705 11.68 14.031 1 96.81 103 LEU B O 1
ATOM 2386 N N . ILE B 1 104 ? -4.312 11.719 12.508 1 94.5 104 ILE B N 1
ATOM 2387 C CA . ILE B 1 104 ? -4.641 10.312 12.664 1 94.5 104 ILE B CA 1
ATOM 2388 C C . ILE B 1 104 ? -3.645 9.461 11.883 1 94.5 104 ILE B C 1
ATOM 2390 O O . ILE B 1 104 ? -3.301 8.352 12.297 1 94.5 104 ILE B O 1
ATOM 2394 N N . THR B 1 105 ? -3.172 9.945 10.82 1 95.06 105 THR B N 1
ATOM 2395 C CA . THR B 1 105 ? -2.336 9.141 9.93 1 95.06 105 THR B CA 1
ATOM 2396 C C . THR B 1 105 ? -0.915 9.695 9.883 1 95.06 105 THR B C 1
ATOM 2398 O O . THR B 1 105 ? 0.049 8.969 10.125 1 95.06 105 THR B O 1
ATOM 2401 N N . GLY B 1 106 ? -0.785 10.984 9.648 1 97.06 106 GLY B N 1
ATOM 2402 C CA . GLY B 1 106 ? 0.515 11.625 9.5 1 97.06 106 GLY B CA 1
ATOM 2403 C C . GLY B 1 106 ? 1.356 11.555 10.766 1 97.06 106 GLY B C 1
ATOM 2404 O O . GLY B 1 106 ? 2.529 11.18 10.711 1 97.06 106 GLY B O 1
ATOM 2405 N N . VAL B 1 107 ? 0.784 11.875 11.859 1 97.94 107 VAL B N 1
ATOM 2406 C CA . VAL B 1 107 ? 1.514 11.938 13.117 1 97.94 107 VAL B CA 1
ATOM 2407 C C . VAL B 1 107 ? 2.025 10.547 13.484 1 97.94 107 VAL B C 1
ATOM 2409 O O . VAL B 1 107 ? 3.209 10.367 13.781 1 97.94 107 VAL B O 1
ATOM 2412 N N . PRO B 1 108 ? 1.178 9.539 13.438 1 97 108 PRO B N 1
ATOM 2413 C CA . PRO B 1 108 ? 1.69 8.195 13.711 1 97 108 PRO B CA 1
ATOM 2414 C C . PRO B 1 108 ? 2.811 7.789 12.758 1 97 108 PRO B C 1
ATOM 2416 O O . PRO B 1 108 ? 3.754 7.105 13.164 1 97 108 PRO B O 1
ATOM 2419 N N . LEU B 1 109 ? 2.727 8.141 11.523 1 97.88 109 LEU B N 1
ATOM 2420 C CA . LEU B 1 109 ? 3.789 7.844 10.57 1 97.88 109 LEU B CA 1
ATOM 2421 C C . LEU B 1 109 ? 5.102 8.492 11 1 97.88 109 LEU B C 1
ATOM 2423 O O . LEU B 1 109 ? 6.156 7.848 10.969 1 97.88 109 LEU B O 1
ATOM 2427 N N . ILE B 1 110 ? 4.992 9.742 11.375 1 98.5 110 ILE B N 1
ATOM 2428 C CA . ILE B 1 110 ? 6.16 10.492 11.82 1 98.5 110 ILE B CA 1
ATOM 2429 C C . ILE B 1 110 ? 6.766 9.836 13.055 1 98.5 110 ILE B C 1
ATOM 2431 O O . ILE B 1 110 ? 7.984 9.688 13.1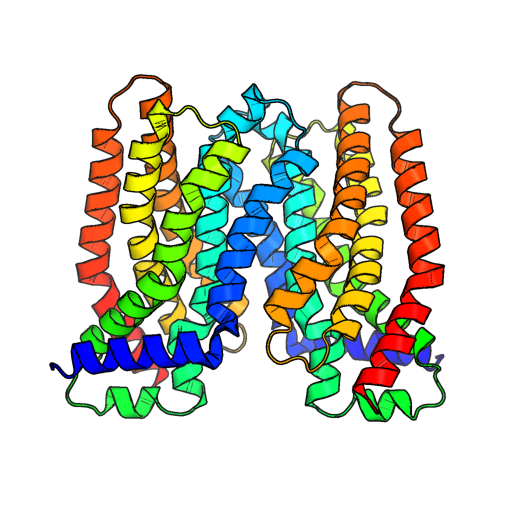56 1 98.5 110 ILE B O 1
ATOM 2435 N N . LEU B 1 111 ? 5.938 9.391 13.953 1 97.94 111 LEU B N 1
ATOM 2436 C CA . LEU B 1 111 ? 6.391 8.789 15.195 1 97.94 111 LEU B CA 1
ATOM 2437 C C . LEU B 1 111 ? 7.031 7.43 14.938 1 97.94 111 LEU B C 1
ATOM 2439 O O . LEU B 1 111 ? 7.957 7.027 15.656 1 97.94 111 LEU B O 1
ATOM 2443 N N . ALA B 1 112 ? 6.586 6.746 13.953 1 97.88 112 ALA B N 1
ATOM 2444 C CA . ALA B 1 112 ? 7.105 5.418 13.633 1 97.88 112 ALA B CA 1
ATOM 2445 C C . ALA B 1 112 ? 8.414 5.516 12.852 1 97.88 112 ALA B C 1
ATOM 2447 O O . ALA B 1 112 ? 9.203 4.57 12.836 1 97.88 112 ALA B O 1
ATOM 2448 N N . ALA B 1 113 ? 8.68 6.59 12.234 1 98.25 113 ALA B N 1
ATOM 2449 C CA . ALA B 1 113 ? 9.742 6.758 11.25 1 98.25 113 ALA B CA 1
ATOM 2450 C C . ALA B 1 113 ? 11.117 6.531 11.883 1 98.25 113 ALA B C 1
ATOM 2452 O O . ALA B 1 113 ? 11.977 5.883 11.289 1 98.25 113 ALA B O 1
ATOM 2453 N N . PRO B 1 114 ? 11.383 7.043 13.141 1 97.81 114 PRO B N 1
ATOM 2454 C CA . PRO B 1 114 ? 12.719 6.84 13.719 1 97.81 114 PRO B CA 1
ATOM 2455 C C . PRO B 1 114 ? 13.047 5.363 13.922 1 97.81 114 PRO B C 1
ATOM 2457 O O . PRO B 1 114 ? 14.18 4.941 13.664 1 97.81 114 PRO B O 1
ATOM 2460 N N . LEU B 1 115 ? 12.102 4.605 14.367 1 97.94 115 LEU B N 1
ATOM 2461 C CA . LEU B 1 115 ? 12.32 3.176 14.555 1 97.94 115 LEU B CA 1
ATOM 2462 C C . LEU B 1 115 ? 12.586 2.486 13.219 1 97.94 115 LEU B C 1
ATOM 2464 O O . LEU B 1 115 ? 13.453 1.613 13.133 1 97.94 115 LEU B O 1
ATOM 2468 N N . LEU B 1 116 ? 11.867 2.846 12.234 1 98.44 116 LEU B N 1
ATOM 2469 C CA . LEU B 1 116 ? 12.031 2.268 10.906 1 98.44 116 LEU B CA 1
ATOM 2470 C C . LEU B 1 116 ? 13.359 2.688 10.289 1 98.44 116 LEU B C 1
ATOM 2472 O O . LEU B 1 116 ? 14 1.897 9.594 1 98.44 116 LEU B O 1
ATOM 2476 N N . ALA B 1 117 ? 13.664 3.945 10.523 1 98.31 117 ALA B N 1
ATOM 2477 C CA . ALA B 1 117 ? 14.969 4.426 10.078 1 98.31 117 ALA B CA 1
ATOM 2478 C C . ALA B 1 117 ? 16.094 3.623 10.711 1 98.31 117 ALA B C 1
ATOM 2480 O O . ALA B 1 117 ? 17.078 3.299 10.055 1 98.31 117 ALA B O 1
ATOM 2481 N N . LEU B 1 118 ? 15.945 3.352 11.984 1 97.62 118 LEU B N 1
ATOM 2482 C CA . LEU B 1 118 ? 16.922 2.521 12.688 1 97.62 118 LEU B CA 1
ATOM 2483 C C . LEU B 1 118 ? 16.984 1.127 12.078 1 97.62 118 LEU B C 1
ATOM 2485 O O . LEU B 1 118 ? 18.078 0.586 11.875 1 97.62 118 LEU B O 1
ATOM 2489 N N . LEU B 1 119 ? 15.859 0.594 11.797 1 97.44 119 LEU B N 1
ATOM 2490 C CA . LEU B 1 119 ? 15.773 -0.728 11.188 1 97.44 119 LEU B CA 1
ATOM 2491 C C . LEU B 1 119 ? 16.531 -0.766 9.867 1 97.44 119 LEU B C 1
ATOM 2493 O O . LEU B 1 119 ? 17.156 -1.774 9.531 1 97.44 119 LEU B O 1
ATOM 2497 N N . LEU B 1 120 ? 16.578 0.34 9.164 1 98 120 LEU B N 1
ATOM 2498 C CA . LEU B 1 120 ? 17.203 0.401 7.852 1 98 120 LEU B CA 1
ATOM 2499 C C . LEU B 1 120 ? 18.641 0.895 7.957 1 98 120 LEU B C 1
ATOM 2501 O O . LEU B 1 120 ? 19.297 1.123 6.941 1 98 120 LEU B O 1
ATOM 2505 N N . ASN B 1 121 ? 19.031 1.131 9.195 1 97.44 121 ASN B N 1
ATOM 2506 C CA . ASN B 1 121 ? 20.406 1.515 9.484 1 97.44 121 ASN B CA 1
ATOM 2507 C C . ASN B 1 121 ? 20.719 2.918 8.977 1 97.44 121 ASN B C 1
ATOM 2509 O O . ASN B 1 121 ? 21.812 3.166 8.453 1 97.44 121 ASN B O 1
ATOM 2513 N N . LEU B 1 122 ? 19.703 3.744 8.977 1 97.25 122 LEU B N 1
ATOM 2514 C CA . LEU B 1 122 ? 19.953 5.133 8.609 1 97.25 122 LEU B CA 1
ATOM 2515 C C . LEU B 1 122 ? 20.875 5.809 9.609 1 97.25 122 LEU B C 1
ATOM 2517 O O . LEU B 1 122 ? 20.734 5.621 10.82 1 97.25 122 LEU B O 1
ATOM 2521 N N . GLU B 1 123 ? 21.781 6.574 9.109 1 96.44 123 GLU B N 1
ATOM 2522 C CA . GLU B 1 123 ? 22.719 7.266 9.977 1 96.44 123 GLU B CA 1
ATOM 2523 C C . GLU B 1 123 ? 22.016 8.195 10.953 1 96.44 123 GLU B C 1
ATOM 2525 O O . GLU B 1 123 ? 21.062 8.891 10.57 1 96.44 123 GLU B O 1
ATOM 2530 N N . ALA B 1 124 ? 22.453 8.234 12.148 1 94.12 124 ALA B N 1
ATOM 2531 C CA . ALA B 1 124 ? 21.812 8.992 13.219 1 94.12 124 ALA B CA 1
ATOM 2532 C C . ALA B 1 124 ? 21.75 10.477 12.883 1 94.12 124 ALA B C 1
ATOM 2534 O O . ALA B 1 124 ? 20.797 11.164 13.258 1 94.12 124 ALA B O 1
ATOM 2535 N N . GLY B 1 125 ? 22.766 10.93 12.211 1 93.5 125 GLY B N 1
ATOM 2536 C CA . GLY B 1 125 ? 22.844 12.336 11.859 1 93.5 125 GLY B CA 1
ATOM 2537 C C . GLY B 1 125 ? 21.719 12.781 10.938 1 93.5 125 GLY B C 1
ATOM 2538 O O . GLY B 1 125 ? 21.422 13.977 10.844 1 93.5 125 GLY B O 1
ATOM 2539 N N . ALA B 1 126 ? 21.094 11.82 10.289 1 96.5 126 ALA B N 1
ATOM 2540 C CA . ALA B 1 126 ? 20.062 12.156 9.312 1 96.5 126 ALA B CA 1
ATOM 2541 C C . ALA B 1 126 ? 18.672 12.086 9.945 1 96.5 126 ALA B C 1
ATOM 2543 O O . ALA B 1 126 ? 17.688 12.461 9.32 1 96.5 126 ALA B O 1
ATOM 2544 N N . PHE B 1 127 ? 18.5 11.648 11.188 1 97.69 127 PHE B N 1
ATOM 2545 C CA . PHE B 1 127 ? 17.203 11.43 11.836 1 97.69 127 PHE B CA 1
ATOM 2546 C C . PHE B 1 127 ? 16.438 12.742 11.953 1 97.69 127 PHE B C 1
ATOM 2548 O O . PHE B 1 127 ? 15.234 12.789 11.664 1 97.69 127 PHE B O 1
ATOM 2555 N N . GLY B 1 128 ? 17.141 13.727 12.406 1 98 128 GLY B N 1
ATOM 2556 C CA . GLY B 1 128 ? 16.484 15.016 12.555 1 98 128 GLY B CA 1
ATOM 2557 C C . GLY B 1 128 ? 15.891 15.531 11.258 1 98 128 GLY B C 1
ATOM 2558 O O . GLY B 1 128 ? 14.734 15.977 11.234 1 98 128 GLY B O 1
ATOM 2559 N N . VAL B 1 129 ? 16.734 15.484 10.18 1 98.5 129 VAL B N 1
ATOM 2560 C CA . VAL B 1 129 ? 16.266 15.969 8.883 1 98.5 129 VAL B CA 1
ATOM 2561 C C . VAL B 1 129 ? 15.133 15.086 8.383 1 98.5 129 VAL B C 1
ATOM 2563 O O . VAL B 1 129 ? 14.172 15.586 7.793 1 98.5 129 VAL B O 1
ATOM 2566 N N . LEU B 1 130 ? 15.242 13.789 8.609 1 98.56 130 LEU B N 1
ATOM 2567 C CA . LEU B 1 130 ? 14.148 12.883 8.25 1 98.56 130 LEU B CA 1
ATOM 2568 C C . LEU B 1 130 ? 12.852 13.305 8.922 1 98.56 130 LEU B C 1
ATOM 2570 O O . LEU B 1 130 ? 11.812 13.422 8.266 1 98.56 130 LEU B O 1
ATOM 2574 N N . LEU B 1 131 ? 12.891 13.539 10.188 1 98.62 131 LEU B N 1
ATOM 2575 C CA . LEU B 1 131 ? 11.703 13.922 10.938 1 98.62 131 LEU B CA 1
ATOM 2576 C C . LEU B 1 131 ? 11.156 15.258 10.445 1 98.62 131 LEU B C 1
ATOM 2578 O O . LEU B 1 131 ? 9.945 15.414 10.281 1 98.62 131 LEU B O 1
ATOM 2582 N N . LEU B 1 132 ? 12.031 16.172 10.219 1 98.56 132 LEU B N 1
ATOM 2583 C CA . LEU B 1 132 ? 11.617 17.484 9.734 1 98.56 132 LEU B CA 1
ATOM 2584 C C . LEU B 1 132 ? 10.945 17.375 8.375 1 98.56 132 LEU B C 1
ATOM 2586 O O . LEU B 1 132 ? 9.93 18.031 8.117 1 98.56 132 LEU B O 1
ATOM 2590 N N . THR B 1 133 ? 11.586 16.609 7.5 1 98.69 133 THR B N 1
ATOM 2591 C CA . THR B 1 133 ? 11 16.406 6.18 1 98.69 133 THR B CA 1
ATOM 2592 C C . THR B 1 133 ? 9.617 15.773 6.293 1 98.69 133 THR B C 1
ATOM 2594 O O . THR B 1 133 ? 8.688 16.172 5.582 1 98.69 133 THR B O 1
ATOM 2597 N N . LEU B 1 134 ? 9.469 14.805 7.156 1 98.81 134 LEU B N 1
ATOM 2598 C CA . LEU B 1 134 ? 8.18 14.141 7.32 1 98.81 134 LEU B CA 1
ATOM 2599 C C . LEU B 1 134 ? 7.145 15.102 7.902 1 98.81 134 LEU B C 1
ATOM 2601 O O . LEU B 1 134 ? 5.977 15.07 7.512 1 98.81 134 LEU B O 1
ATOM 2605 N N . VAL B 1 135 ? 7.527 15.914 8.844 1 98.75 135 VAL B N 1
ATOM 2606 C CA . VAL B 1 135 ? 6.637 16.891 9.461 1 98.75 135 VAL B CA 1
ATOM 2607 C C . VAL B 1 135 ? 6.117 17.859 8.391 1 98.75 135 VAL B C 1
ATOM 2609 O O . VAL B 1 135 ? 4.961 18.281 8.445 1 98.75 135 VAL B O 1
ATOM 2612 N N . LEU B 1 136 ? 6.949 18.203 7.434 1 98.81 136 LEU B N 1
ATOM 2613 C CA . LEU B 1 136 ? 6.562 19.125 6.367 1 98.81 136 LEU B CA 1
ATOM 2614 C C . LEU B 1 136 ? 5.793 18.391 5.273 1 98.81 136 LEU B C 1
ATOM 2616 O O . LEU B 1 136 ? 4.773 18.891 4.785 1 98.81 136 LEU B O 1
ATOM 2620 N N . ALA B 1 137 ? 6.234 17.25 4.93 1 98.81 137 ALA B N 1
ATOM 2621 C CA . ALA B 1 137 ? 5.73 16.531 3.766 1 98.81 137 ALA B CA 1
ATOM 2622 C C . ALA B 1 137 ? 4.359 15.922 4.047 1 98.81 137 ALA B C 1
ATOM 2624 O O . ALA B 1 137 ? 3.471 15.953 3.193 1 98.81 137 ALA B O 1
ATOM 2625 N N . THR B 1 138 ? 4.133 15.328 5.25 1 98.62 138 THR B N 1
ATOM 2626 C CA . THR B 1 138 ? 2.928 14.539 5.48 1 98.62 138 THR B CA 1
ATOM 2627 C C . THR B 1 138 ? 1.692 15.43 5.508 1 98.62 138 THR B C 1
ATOM 2629 O O . THR B 1 138 ? 0.654 15.086 4.945 1 98.62 138 THR B O 1
ATOM 2632 N N . PRO B 1 139 ? 1.698 16.609 6.137 1 98.69 139 PRO B N 1
ATOM 2633 C CA . PRO B 1 139 ? 0.513 17.453 5.992 1 98.69 139 PRO B CA 1
ATOM 2634 C C . PRO B 1 139 ? 0.291 17.922 4.555 1 98.69 139 PRO B C 1
ATOM 2636 O O . PRO B 1 139 ? -0.854 18.109 4.129 1 98.69 139 PRO B O 1
ATOM 2639 N N . LEU B 1 140 ? 1.356 18.172 3.865 1 98.81 140 LEU B N 1
ATOM 2640 C CA . LEU B 1 140 ? 1.245 18.547 2.459 1 98.81 140 LEU B CA 1
ATOM 2641 C C . LEU B 1 140 ? 0.599 17.438 1.65 1 98.81 140 LEU B C 1
ATOM 2643 O O . LEU B 1 140 ? -0.244 17.688 0.788 1 98.81 140 LEU B O 1
ATOM 2647 N N . LEU B 1 141 ? 1.005 16.203 1.892 1 98.56 141 LEU B N 1
ATOM 2648 C CA . LEU B 1 141 ? 0.376 15.055 1.247 1 98.56 141 LEU B CA 1
ATOM 2649 C C . LEU B 1 141 ? -1.119 15.016 1.543 1 98.56 141 LEU B C 1
ATOM 2651 O O . LEU B 1 141 ? -1.925 14.734 0.652 1 98.56 141 LEU B O 1
ATOM 2655 N N . SER B 1 142 ? -1.515 15.258 2.756 1 98.44 142 SER B N 1
ATOM 2656 C CA . SER B 1 142 ? -2.924 15.273 3.135 1 98.44 142 SER B CA 1
ATOM 2657 C C . SER B 1 142 ? -3.678 16.391 2.408 1 98.44 142 SER B C 1
ATOM 2659 O O . SER B 1 142 ? -4.809 16.188 1.96 1 98.44 142 SER B O 1
ATOM 2661 N N . LEU B 1 143 ? -3.039 17.531 2.326 1 98.75 143 LEU B N 1
ATOM 2662 C CA . LEU B 1 143 ? -3.658 18.672 1.666 1 98.75 143 LEU B CA 1
ATOM 2663 C C . LEU B 1 143 ? -3.871 18.391 0.182 1 98.75 143 LEU B C 1
ATOM 2665 O O . LEU B 1 143 ? -4.977 18.578 -0.336 1 98.75 143 LEU B O 1
ATOM 2669 N N . ILE B 1 144 ? -2.824 17.969 -0.519 1 98.56 144 ILE B N 1
ATOM 2670 C CA . ILE B 1 144 ? -2.91 17.625 -1.933 1 98.56 144 ILE B CA 1
ATOM 2671 C C . ILE B 1 144 ? -3.92 16.5 -2.127 1 98.56 144 ILE B C 1
ATOM 2673 O O . ILE B 1 144 ? -4.762 16.562 -3.025 1 98.56 144 ILE B O 1
ATOM 2677 N N . GLY B 1 145 ? -3.812 15.523 -1.27 1 98.06 145 GLY B N 1
ATOM 2678 C CA . GLY B 1 145 ? -4.707 14.375 -1.322 1 98.06 145 GLY B CA 1
ATOM 2679 C C . GLY B 1 145 ? -6.168 14.758 -1.158 1 98.06 145 GLY B C 1
ATOM 2680 O O . GLY B 1 145 ? -7.043 14.164 -1.792 1 98.06 145 GLY B O 1
ATOM 2681 N N . ALA B 1 146 ? -6.418 15.664 -0.309 1 98.31 146 ALA B N 1
ATOM 2682 C CA . ALA B 1 146 ? -7.789 16.109 -0.082 1 98.31 146 ALA B CA 1
ATOM 2683 C C . ALA B 1 146 ? -8.398 16.672 -1.36 1 98.31 146 ALA B C 1
ATOM 2685 O O . ALA B 1 146 ? -9.586 16.453 -1.641 1 98.31 146 ALA B O 1
ATOM 2686 N N . VAL B 1 147 ? -7.641 17.422 -2.088 1 98.31 147 VAL B N 1
ATOM 2687 C CA . VAL B 1 147 ? -8.117 17.969 -3.357 1 98.31 147 VAL B CA 1
ATOM 2688 C C . VAL B 1 147 ? -8.5 16.812 -4.289 1 98.31 147 VAL B C 1
ATOM 2690 O O . VAL B 1 147 ? -9.594 16.812 -4.855 1 98.31 147 VAL B O 1
ATOM 2693 N N . GLY B 1 148 ? -7.609 15.906 -4.434 1 97.69 148 GLY B N 1
ATOM 2694 C CA . GLY B 1 148 ? -7.895 14.742 -5.262 1 97.69 148 GLY B CA 1
ATOM 2695 C C . GLY B 1 148 ? -9.109 13.961 -4.793 1 97.69 148 GLY B C 1
ATOM 2696 O O . GLY B 1 148 ? -9.945 13.555 -5.605 1 97.69 148 GLY B O 1
ATOM 2697 N N . ALA B 1 149 ? -9.133 13.688 -3.49 1 97.25 149 ALA B N 1
ATOM 2698 C CA . ALA B 1 149 ? -10.258 12.953 -2.914 1 97.25 149 ALA B CA 1
ATOM 2699 C C . ALA B 1 149 ? -11.578 13.672 -3.197 1 97.25 149 ALA B C 1
ATOM 2701 O O . ALA B 1 149 ? -12.594 13.023 -3.479 1 97.25 149 ALA B O 1
ATOM 2702 N N . ALA B 1 150 ? -11.57 14.969 -3.072 1 97.69 150 ALA B N 1
ATOM 2703 C CA . ALA B 1 150 ? -12.766 15.75 -3.354 1 97.69 150 ALA B CA 1
ATOM 2704 C C . ALA B 1 150 ? -13.141 15.672 -4.832 1 97.69 150 ALA B C 1
ATOM 2706 O O . ALA B 1 150 ? -14.32 15.523 -5.172 1 97.69 150 ALA B O 1
ATOM 2707 N N . LEU B 1 151 ? -12.172 15.742 -5.707 1 97.06 151 LEU B N 1
ATOM 2708 C CA . LEU B 1 151 ? -12.406 15.742 -7.145 1 97.06 151 LEU B CA 1
ATOM 2709 C C . LEU B 1 151 ? -12.945 14.398 -7.613 1 97.06 151 LEU B C 1
ATOM 2711 O O . LEU B 1 151 ? -13.664 14.328 -8.609 1 97.06 151 LEU B O 1
ATOM 2715 N N . THR B 1 152 ? -12.602 13.375 -6.918 1 95.56 152 THR B N 1
ATOM 2716 C CA . THR B 1 152 ? -12.992 12.039 -7.348 1 95.56 152 THR B CA 1
ATOM 2717 C C . THR B 1 152 ? -14.18 11.531 -6.527 1 95.56 152 THR B C 1
ATOM 2719 O O . THR B 1 152 ? -14.586 10.375 -6.664 1 95.56 152 THR B O 1
ATOM 2722 N N . LEU B 1 153 ? -14.625 12.359 -5.727 1 94.25 153 LEU B N 1
ATOM 2723 C CA . LEU B 1 153 ? -15.719 11.969 -4.848 1 94.25 153 LEU B CA 1
ATOM 2724 C C . LEU B 1 153 ? -16.938 11.531 -5.656 1 94.25 153 LEU B C 1
ATOM 2726 O O . LEU B 1 153 ? -17.391 12.25 -6.555 1 94.25 153 LEU B O 1
ATOM 2730 N N . GLY B 1 154 ? -17.406 10.375 -5.336 1 88.06 154 GLY B N 1
ATOM 2731 C CA . GLY B 1 154 ? -18.609 9.883 -5.984 1 88.06 154 GLY B CA 1
ATOM 2732 C C . GLY B 1 154 ? -18.359 9.258 -7.344 1 88.06 154 GLY B C 1
ATOM 2733 O O . GLY B 1 154 ? -19.266 8.711 -7.965 1 88.06 154 GLY B O 1
ATOM 2734 N N . ALA B 1 155 ? -17.203 9.391 -7.832 1 87.81 155 ALA B N 1
ATOM 2735 C CA . ALA B 1 155 ? -16.859 8.812 -9.125 1 87.81 155 ALA B CA 1
ATOM 2736 C C . ALA B 1 155 ? -16.828 7.289 -9.062 1 87.81 155 ALA B C 1
ATOM 2738 O O . ALA B 1 155 ? -16.422 6.715 -8.055 1 87.81 155 ALA B O 1
ATOM 2739 N N . ARG B 1 156 ? -17.266 6.59 -10.086 1 80.81 156 ARG B N 1
ATOM 2740 C CA . ARG B 1 156 ? -17.359 5.133 -10.156 1 80.81 156 ARG B CA 1
ATOM 2741 C C . ARG B 1 156 ? -16 4.488 -9.93 1 80.81 156 ARG B C 1
ATOM 2743 O O . ARG B 1 156 ? -15.891 3.477 -9.234 1 80.81 156 ARG B O 1
ATOM 2750 N N . ARG B 1 157 ? -14.883 5.062 -10.383 1 82.25 157 ARG B N 1
ATOM 2751 C CA . ARG B 1 157 ? -13.539 4.516 -10.234 1 82.25 157 ARG B CA 1
ATOM 2752 C C . ARG B 1 157 ? -12.633 5.484 -9.477 1 82.25 157 ARG B C 1
ATOM 2754 O O . ARG B 1 157 ? -11.5 5.734 -9.898 1 82.25 157 ARG B O 1
ATOM 2761 N N . GLY B 1 158 ? -13.188 5.926 -8.406 1 84.19 158 GLY B N 1
ATOM 2762 C CA . GLY B 1 158 ? -12.461 6.922 -7.629 1 84.19 158 GLY B CA 1
ATOM 2763 C C . GLY B 1 158 ? -11.148 6.406 -7.078 1 84.19 158 GLY B C 1
ATOM 2764 O O . GLY B 1 158 ? -10.156 7.141 -7.027 1 84.19 158 GLY B O 1
ATOM 2765 N N . GLY B 1 159 ? -11.102 5.145 -6.766 1 83.31 159 GLY B N 1
ATOM 2766 C CA . GLY B 1 159 ? -9.906 4.543 -6.191 1 83.31 159 GLY B CA 1
ATOM 2767 C C . GLY B 1 159 ? -8.719 4.57 -7.133 1 83.31 159 GLY B C 1
ATOM 2768 O O . GLY B 1 159 ? -7.574 4.719 -6.695 1 83.31 159 GLY B O 1
ATOM 2769 N N . VAL B 1 160 ? -8.953 4.406 -8.383 1 88.69 160 VAL B N 1
ATOM 2770 C CA . VAL B 1 160 ? -7.898 4.395 -9.391 1 88.69 160 VAL B CA 1
ATOM 2771 C C . VAL B 1 160 ? -7.609 5.824 -9.852 1 88.69 160 VAL B C 1
ATOM 2773 O O . VAL B 1 160 ? -6.457 6.18 -10.102 1 88.69 160 VAL B O 1
ATOM 2776 N N . LEU B 1 161 ? -8.633 6.609 -9.836 1 92.19 161 LEU B N 1
ATOM 2777 C CA . LEU B 1 161 ? -8.516 7.977 -10.336 1 92.19 161 LEU B CA 1
ATOM 2778 C C . LEU B 1 161 ? -7.746 8.852 -9.344 1 92.19 161 LEU B C 1
ATOM 2780 O O . LEU B 1 161 ? -6.934 9.688 -9.75 1 92.19 161 LEU B O 1
ATOM 2784 N N . LEU B 1 162 ? -7.898 8.648 -8.125 1 94.69 162 LEU B N 1
ATOM 2785 C CA . LEU B 1 162 ? -7.309 9.477 -7.086 1 94.69 162 LEU B CA 1
ATOM 2786 C C . LEU B 1 162 ? -5.785 9.453 -7.168 1 94.69 162 LEU B C 1
ATOM 2788 O O . LEU B 1 162 ? -5.152 10.5 -7.328 1 94.69 162 LEU B O 1
ATOM 2792 N N . PRO B 1 163 ? -5.145 8.281 -7.125 1 95.06 163 PRO B N 1
ATOM 2793 C CA . PRO B 1 163 ? -3.684 8.266 -7.215 1 95.06 163 PRO B CA 1
ATOM 2794 C C . PRO B 1 163 ? -3.168 8.836 -8.539 1 95.06 163 PRO B C 1
ATOM 2796 O O . PRO B 1 163 ? -2.143 9.516 -8.562 1 95.06 163 PRO B O 1
ATOM 2799 N N . LEU B 1 164 ? -3.854 8.578 -9.578 1 94.94 164 LEU B N 1
ATOM 2800 C CA . LEU B 1 164 ? -3.434 9.062 -10.891 1 94.94 164 LEU B CA 1
ATOM 2801 C C . LEU B 1 164 ? -3.447 10.586 -10.945 1 94.94 164 LEU B C 1
ATOM 2803 O O . LEU B 1 164 ? -2.564 11.203 -11.547 1 94.94 164 LEU B O 1
ATOM 2807 N N . LEU B 1 165 ? -4.371 11.148 -10.281 1 95.31 165 LEU B N 1
ATOM 2808 C CA . LEU B 1 165 ? -4.547 12.594 -10.289 1 95.31 165 LEU B CA 1
ATOM 2809 C C . LEU B 1 165 ? -3.504 13.273 -9.414 1 95.31 165 LEU B C 1
ATOM 2811 O O . LEU B 1 165 ? -2.967 14.32 -9.773 1 95.31 165 LEU B O 1
ATOM 2815 N N . ILE B 1 166 ? -3.24 12.734 -8.32 1 95.44 166 ILE B N 1
ATOM 2816 C CA . ILE B 1 166 ? -2.459 13.484 -7.352 1 95.44 166 ILE B CA 1
ATOM 2817 C C . ILE B 1 166 ? -0.991 13.07 -7.438 1 95.44 166 ILE B C 1
ATOM 2819 O O . ILE B 1 166 ? -0.113 13.766 -6.918 1 95.44 166 ILE B O 1
ATOM 2823 N N . LEU B 1 167 ? -0.656 11.977 -8.094 1 95.94 167 LEU B N 1
ATOM 2824 C CA . LEU B 1 167 ? 0.701 11.445 -8.133 1 95.94 167 LEU B CA 1
ATOM 2825 C C . LEU B 1 167 ? 1.674 12.477 -8.695 1 95.94 167 LEU B C 1
ATOM 2827 O O . LEU B 1 167 ? 2.736 12.719 -8.117 1 95.94 167 LEU B O 1
ATOM 2831 N N . PRO B 1 168 ? 1.396 13.117 -9.797 1 96.62 168 PRO B N 1
ATOM 2832 C CA . PRO B 1 168 ? 2.316 14.148 -10.289 1 96.62 168 PRO B CA 1
ATOM 2833 C C . PRO B 1 168 ? 2.623 15.211 -9.242 1 96.62 168 PRO B C 1
ATOM 2835 O O . PRO B 1 168 ? 3.74 15.734 -9.203 1 96.62 168 PRO B O 1
ATOM 2838 N N . LEU B 1 169 ? 1.716 15.547 -8.422 1 97.56 169 LEU B N 1
ATOM 2839 C CA . LEU B 1 169 ? 1.907 16.578 -7.395 1 97.56 169 LEU B CA 1
ATOM 2840 C C . LEU B 1 169 ? 2.654 16 -6.195 1 97.56 169 LEU B C 1
ATOM 2842 O O . LEU B 1 169 ? 3.295 16.75 -5.449 1 97.56 169 LEU B O 1
ATOM 2846 N N . TYR B 1 170 ? 2.555 14.695 -5.965 1 98.06 170 TYR B N 1
ATOM 2847 C CA . TYR B 1 170 ? 3.25 14.039 -4.863 1 98.06 170 TYR B CA 1
ATOM 2848 C C . TYR B 1 170 ? 4.727 13.852 -5.184 1 98.06 170 TYR B C 1
ATOM 2850 O O . TYR B 1 170 ? 5.57 13.852 -4.285 1 98.06 170 TYR B O 1
ATOM 2858 N N . ILE B 1 171 ? 5.039 13.781 -6.398 1 97.88 171 ILE B N 1
ATOM 2859 C CA . ILE B 1 171 ? 6.395 13.469 -6.836 1 97.88 171 ILE B CA 1
ATOM 2860 C C . ILE B 1 171 ? 7.348 14.586 -6.41 1 97.88 171 ILE B C 1
ATOM 2862 O O . ILE B 1 171 ? 8.398 14.32 -5.828 1 97.88 171 ILE B O 1
ATOM 2866 N N . PRO B 1 172 ? 7.02 15.883 -6.625 1 98 172 PRO B N 1
ATOM 2867 C CA . PRO B 1 172 ? 7.918 16.938 -6.145 1 98 172 PRO B CA 1
ATOM 2868 C C . PRO B 1 172 ? 8.133 16.875 -4.633 1 98 172 PRO B C 1
ATOM 2870 O O . PRO B 1 172 ? 9.234 17.172 -4.152 1 98 172 PRO B O 1
ATOM 2873 N N . VAL B 1 173 ? 7.098 16.547 -3.883 1 98.5 173 VAL B N 1
ATOM 2874 C CA . VAL B 1 173 ? 7.215 16.406 -2.434 1 98.5 173 VAL B CA 1
ATOM 2875 C C . VAL B 1 173 ? 8.242 15.328 -2.098 1 98.5 173 VAL B C 1
ATOM 2877 O O . VAL B 1 173 ? 9.109 15.539 -1.25 1 98.5 173 VAL B O 1
ATOM 2880 N N . LEU B 1 174 ? 8.078 14.242 -2.771 1 98.12 174 LEU B N 1
ATOM 2881 C CA . LEU B 1 174 ? 8.992 13.125 -2.564 1 98.12 174 LEU B CA 1
ATOM 2882 C C . LEU B 1 174 ? 10.422 13.516 -2.92 1 98.12 174 LEU B C 1
ATOM 2884 O O . LEU B 1 174 ? 11.359 13.211 -2.174 1 98.12 174 LEU B O 1
ATOM 2888 N N . ILE B 1 175 ? 10.562 14.164 -3.967 1 97.69 175 ILE B N 1
ATOM 2889 C CA . ILE B 1 175 ? 11.875 14.539 -4.477 1 97.69 175 ILE B CA 1
ATOM 2890 C C . ILE B 1 175 ? 12.562 15.492 -3.496 1 97.69 175 ILE B C 1
ATOM 2892 O O . ILE B 1 175 ? 13.703 15.258 -3.092 1 97.69 175 ILE B O 1
ATOM 2896 N N . PHE B 1 176 ? 11.906 16.547 -3.082 1 98.44 176 PHE B N 1
ATOM 2897 C CA . PHE B 1 176 ? 12.523 17.531 -2.205 1 98.44 176 PHE B CA 1
ATOM 2898 C C . PHE B 1 176 ? 12.773 16.938 -0.821 1 98.44 176 PHE B C 1
ATOM 2900 O O . PHE B 1 176 ? 13.766 17.281 -0.167 1 98.44 176 PHE B O 1
ATOM 2907 N N . ALA B 1 177 ? 11.867 16.078 -0.372 1 98.62 177 ALA B N 1
ATOM 2908 C CA . ALA B 1 177 ? 12.086 15.414 0.907 1 98.62 177 ALA B CA 1
ATOM 2909 C C . ALA B 1 177 ? 13.32 14.516 0.854 1 98.62 177 ALA B C 1
ATOM 2911 O O . ALA B 1 177 ? 14.195 14.602 1.721 1 98.62 177 ALA B O 1
ATOM 2912 N N . ALA B 1 178 ? 13.391 13.719 -0.143 1 97.88 178 ALA B N 1
ATOM 2913 C CA . ALA B 1 178 ? 14.531 12.82 -0.3 1 97.88 178 ALA B CA 1
ATOM 2914 C C . ALA B 1 178 ? 15.828 13.602 -0.458 1 97.88 178 ALA B C 1
ATOM 2916 O O . ALA B 1 178 ? 16.859 13.242 0.124 1 97.88 178 ALA B O 1
ATOM 2917 N N . ALA B 1 179 ? 15.742 14.656 -1.258 1 97.75 179 ALA B N 1
ATOM 2918 C CA . ALA B 1 179 ? 16.938 15.469 -1.501 1 97.75 179 ALA B CA 1
ATOM 2919 C C . ALA B 1 179 ? 17.438 16.094 -0.207 1 97.75 179 ALA B C 1
ATOM 2921 O O . ALA B 1 179 ? 18.656 16.234 -0.01 1 97.75 179 ALA B O 1
ATOM 2922 N N . ALA B 1 180 ? 16.578 16.531 0.62 1 98.56 180 ALA B N 1
ATOM 2923 C CA . ALA B 1 180 ? 16.969 17.109 1.898 1 98.56 180 ALA B CA 1
ATOM 2924 C C . ALA B 1 180 ? 17.719 16.094 2.754 1 98.56 180 ALA B C 1
ATOM 2926 O O . ALA B 1 180 ? 18.766 16.406 3.324 1 98.56 180 ALA B O 1
ATOM 2927 N N . ILE B 1 181 ? 17.203 14.914 2.863 1 98.19 181 ILE B N 1
ATOM 2928 C CA . ILE B 1 181 ? 17.828 13.875 3.674 1 98.19 181 ILE B CA 1
ATOM 2929 C C . ILE B 1 181 ? 19.172 13.484 3.064 1 98.19 181 ILE B C 1
ATOM 2931 O O . ILE B 1 181 ? 20.172 13.344 3.781 1 98.19 181 ILE B O 1
ATOM 2935 N N . ASP B 1 182 ? 19.188 13.398 1.749 1 96.31 182 ASP B N 1
ATOM 2936 C CA . ASP B 1 182 ? 20.422 13.055 1.051 1 96.31 182 ASP B CA 1
ATOM 2937 C C . ASP B 1 182 ? 21.5 14.109 1.274 1 96.31 182 ASP B C 1
ATOM 2939 O O . ASP B 1 182 ? 22.672 13.789 1.444 1 96.31 182 ASP B O 1
ATOM 2943 N N . ALA B 1 183 ? 21.078 15.359 1.172 1 97.38 183 ALA B N 1
ATOM 2944 C CA . ALA B 1 183 ? 22.016 16.438 1.43 1 97.38 183 ALA B CA 1
ATOM 2945 C C . ALA B 1 183 ? 22.641 16.312 2.82 1 97.38 183 ALA B C 1
ATOM 2947 O O . ALA B 1 183 ? 23.844 16.453 2.986 1 97.38 183 ALA B O 1
ATOM 2948 N N . SER B 1 184 ? 21.812 16 3.791 1 96.75 184 SER B N 1
ATOM 2949 C CA . SER B 1 184 ? 22.297 15.828 5.156 1 96.75 184 SER B CA 1
ATOM 2950 C C . SER B 1 184 ? 23.266 14.664 5.25 1 96.75 184 SER B C 1
ATOM 2952 O O . SER B 1 184 ? 24.297 14.758 5.934 1 96.75 184 SER B O 1
ATOM 2954 N N . LEU B 1 185 ? 23.016 13.594 4.625 1 95.06 185 LEU B N 1
ATOM 2955 C CA . LEU B 1 185 ? 23.875 12.414 4.637 1 95.06 185 LEU B CA 1
ATOM 2956 C C . LEU B 1 185 ? 25.219 12.711 3.967 1 95.06 185 LEU B C 1
ATOM 2958 O O . LEU B 1 185 ? 26.25 12.141 4.344 1 95.06 185 LEU B O 1
ATOM 2962 N N . ALA B 1 186 ? 25.156 13.602 3.033 1 94.5 186 ALA B N 1
ATOM 2963 C CA . ALA B 1 186 ? 26.359 13.961 2.291 1 94.5 186 ALA B CA 1
ATOM 2964 C C . ALA B 1 186 ? 27.125 15.07 3.002 1 94.5 186 ALA B C 1
ATOM 2966 O O . ALA B 1 186 ? 28.141 15.555 2.492 1 94.5 186 ALA B O 1
ATOM 2967 N N . GLY B 1 187 ? 26.641 15.477 4.109 1 95.19 187 GLY B N 1
ATOM 2968 C CA . GLY B 1 187 ? 27.312 16.531 4.852 1 95.19 187 GLY B CA 1
ATOM 2969 C C . GLY B 1 187 ? 27.016 17.922 4.309 1 95.19 187 GLY B C 1
ATOM 2970 O O . GLY B 1 187 ? 27.734 18.875 4.617 1 95.19 187 GLY B O 1
ATOM 2971 N N . LEU B 1 188 ? 26.031 18.016 3.428 1 97.19 188 LEU B N 1
ATOM 2972 C CA . LEU B 1 188 ? 25.609 19.297 2.863 1 97.19 188 LEU B CA 1
ATOM 2973 C C . LEU B 1 188 ? 24.406 19.844 3.615 1 97.19 188 LEU B C 1
ATOM 2975 O O . LEU B 1 188 ? 23.781 19.141 4.406 1 97.19 188 LEU B O 1
ATOM 2979 N N . THR B 1 189 ? 24.156 21.156 3.383 1 98.06 189 THR B N 1
ATOM 2980 C CA . THR B 1 189 ? 23.016 21.781 4.055 1 98.06 189 THR B CA 1
ATOM 2981 C C . THR B 1 189 ? 21.703 21.328 3.42 1 98.06 189 THR B C 1
ATOM 2983 O O . THR B 1 189 ? 21.562 21.359 2.197 1 98.06 189 THR B O 1
ATOM 2986 N N . PRO B 1 190 ? 20.766 20.859 4.262 1 98.31 190 PRO B N 1
ATOM 2987 C CA . PRO B 1 190 ? 19.453 20.484 3.744 1 98.31 190 PRO B CA 1
ATOM 2988 C C . PRO B 1 190 ? 18.516 21.672 3.584 1 98.31 190 PRO B C 1
ATOM 2990 O O . PRO B 1 190 ? 17.391 21.516 3.086 1 98.31 190 PRO B O 1
ATOM 2993 N N . ARG B 1 191 ? 18.859 22.812 3.865 1 98.31 191 ARG B N 1
ATOM 2994 C CA . ARG B 1 191 ? 18.016 23.984 4.035 1 98.31 191 ARG B CA 1
ATOM 2995 C C . ARG B 1 191 ? 17.266 24.328 2.746 1 98.31 191 ARG B C 1
ATOM 2997 O O . ARG B 1 191 ? 16.062 24.562 2.766 1 98.31 191 ARG B O 1
ATOM 3004 N N . PRO B 1 192 ? 17.969 24.375 1.57 1 98.38 192 PRO B N 1
ATOM 3005 C CA . PRO B 1 192 ? 17.234 24.734 0.359 1 98.38 192 PRO B CA 1
ATOM 3006 C C . PRO B 1 192 ? 16.062 23.797 0.087 1 98.38 192 PRO B C 1
ATOM 3008 O O . PRO B 1 192 ? 14.977 24.25 -0.305 1 98.38 192 PRO B O 1
ATOM 3011 N N . HIS B 1 193 ? 16.25 22.531 0.294 1 98.56 193 HIS B N 1
ATOM 3012 C CA . HIS B 1 193 ? 15.203 21.547 0.046 1 98.56 193 HIS B CA 1
ATOM 3013 C C . HIS B 1 193 ? 14.078 21.656 1.071 1 98.56 193 HIS B C 1
ATOM 3015 O O . HIS B 1 193 ? 12.898 21.531 0.727 1 98.56 193 HIS B O 1
ATOM 3021 N N . LEU B 1 194 ? 14.406 21.938 2.291 1 98.62 194 LEU B N 1
ATOM 3022 C CA . LEU B 1 194 ? 13.414 22.125 3.346 1 98.62 194 LEU B CA 1
ATOM 3023 C C . LEU B 1 194 ? 12.586 23.375 3.096 1 98.62 194 LEU B C 1
ATOM 3025 O O . LEU B 1 194 ? 11.383 23.391 3.344 1 98.62 194 LEU B O 1
ATOM 3029 N N . LEU B 1 195 ? 13.258 24.375 2.566 1 98.56 195 LEU B N 1
ATOM 3030 C CA . LEU B 1 195 ? 12.547 25.625 2.256 1 98.56 195 LEU B CA 1
ATOM 3031 C C . LEU B 1 195 ? 11.578 25.406 1.1 1 98.56 195 LEU B C 1
ATOM 3033 O O . LEU B 1 195 ? 10.477 25.969 1.097 1 98.56 195 LEU B O 1
ATOM 3037 N N . LEU B 1 196 ? 12.031 24.672 0.158 1 98.5 196 LEU B N 1
ATOM 3038 C CA . LEU B 1 196 ? 11.133 24.359 -0.954 1 98.5 196 LEU B CA 1
ATOM 3039 C C . LEU B 1 196 ? 9.93 23.547 -0.474 1 98.5 196 LEU B C 1
ATOM 3041 O O . LEU B 1 196 ? 8.797 23.844 -0.856 1 98.5 196 LEU B O 1
ATOM 3045 N N . LEU B 1 197 ? 10.141 22.578 0.401 1 98.44 197 LEU B N 1
ATOM 3046 C CA . LEU B 1 197 ? 9.055 21.812 0.993 1 98.44 197 LEU B CA 1
ATOM 3047 C C . LEU B 1 197 ? 8.133 22.703 1.811 1 98.44 197 LEU B C 1
ATOM 3049 O O . LEU B 1 197 ? 6.91 22.578 1.738 1 98.44 197 LEU B O 1
ATOM 3053 N N . GLY B 1 198 ? 8.727 23.531 2.557 1 98.56 198 GLY B N 1
ATOM 3054 C CA . GLY B 1 198 ? 7.953 24.484 3.324 1 98.56 198 GLY B CA 1
ATOM 3055 C C . GLY B 1 198 ? 7.121 25.422 2.457 1 98.56 198 GLY B C 1
ATOM 3056 O O . GLY B 1 198 ? 5.984 25.75 2.803 1 98.56 198 GLY B O 1
ATOM 3057 N N . GLY B 1 199 ? 7.75 25.906 1.396 1 98.69 199 GLY B N 1
ATOM 3058 C CA . GLY B 1 199 ? 7.008 26.719 0.444 1 98.69 199 GLY B CA 1
ATOM 3059 C C . GLY B 1 199 ? 5.812 26 -0.148 1 98.69 199 GLY B C 1
ATOM 3060 O O . GLY B 1 199 ? 4.727 26.578 -0.262 1 98.69 199 GLY B O 1
ATOM 3061 N N . LEU B 1 200 ? 5.988 24.75 -0.5 1 98.62 200 LEU B N 1
ATOM 3062 C CA . LEU B 1 200 ? 4.895 23.938 -1.027 1 98.62 200 LEU B CA 1
ATOM 3063 C C . LEU B 1 200 ? 3.803 23.75 0.022 1 98.62 200 LEU B C 1
ATOM 3065 O O . LEU B 1 200 ? 2.611 23.797 -0.3 1 98.62 200 LEU B O 1
ATOM 3069 N N . LEU B 1 201 ? 4.246 23.5 1.246 1 98.69 201 LEU B N 1
ATOM 3070 C CA . LEU B 1 201 ? 3.277 23.344 2.326 1 98.69 201 LEU B CA 1
ATOM 3071 C C . LEU B 1 201 ? 2.479 24.625 2.529 1 98.69 201 LEU B C 1
ATOM 3073 O O . LEU B 1 201 ? 1.256 24.578 2.689 1 98.69 201 LEU B O 1
ATOM 3077 N N . ALA B 1 202 ? 3.172 25.75 2.527 1 98.62 202 ALA B N 1
ATOM 3078 C CA . ALA B 1 202 ? 2.498 27.031 2.658 1 98.62 202 ALA B CA 1
ATOM 3079 C C . ALA B 1 202 ? 1.483 27.234 1.537 1 98.62 202 ALA B C 1
ATOM 3081 O O . ALA B 1 202 ? 0.352 27.672 1.785 1 98.62 202 ALA B O 1
ATOM 3082 N N . ALA B 1 203 ? 1.898 26.953 0.344 1 98.5 203 ALA B N 1
ATOM 3083 C CA . ALA B 1 203 ? 0.989 27.047 -0.796 1 98.5 203 ALA B CA 1
ATOM 3084 C C . ALA B 1 203 ? -0.189 26.078 -0.637 1 98.5 203 ALA B C 1
ATOM 3086 O O . ALA B 1 203 ? -1.33 26.438 -0.939 1 98.5 203 ALA B O 1
ATOM 3087 N N . GLY B 1 204 ? 0.085 24.875 -0.172 1 98.5 204 GLY B N 1
ATOM 3088 C CA . GLY B 1 204 ? -0.954 23.875 0.045 1 98.5 204 GLY B CA 1
ATOM 3089 C C . GLY B 1 204 ? -1.983 24.312 1.073 1 98.5 204 GLY B C 1
ATOM 3090 O O . GLY B 1 204 ? -3.189 24.203 0.836 1 98.5 204 GLY B O 1
ATOM 3091 N N . VAL B 1 205 ? -1.515 24.781 2.178 1 98.19 205 VAL B N 1
ATOM 3092 C CA . VAL B 1 205 ? -2.398 25.203 3.258 1 98.19 205 VAL B CA 1
ATOM 3093 C C . VAL B 1 205 ? -3.303 26.344 2.77 1 98.19 205 VAL B C 1
ATOM 3095 O O . VAL B 1 205 ? -4.469 26.422 3.168 1 98.19 205 VAL B O 1
ATOM 3098 N N . THR B 1 206 ? -2.797 27.141 1.881 1 97.94 206 THR B N 1
ATOM 3099 C CA . THR B 1 206 ? -3.518 28.312 1.406 1 97.94 206 THR B CA 1
ATOM 3100 C C . THR B 1 206 ? -4.473 27.953 0.276 1 97.94 206 THR B C 1
ATOM 3102 O O . THR B 1 206 ? -5.621 28.406 0.252 1 97.94 206 THR B O 1
ATOM 3105 N N . LEU B 1 207 ? -4.066 27.109 -0.597 1 98.5 207 LEU B N 1
ATOM 3106 C CA . LEU B 1 207 ? -4.797 26.922 -1.845 1 98.5 207 LEU B CA 1
ATOM 3107 C C . LEU B 1 207 ? -5.668 25.656 -1.78 1 98.5 207 LEU B C 1
ATOM 3109 O O . LEU B 1 207 ? -6.754 25.625 -2.367 1 98.5 207 LEU B O 1
ATOM 3113 N N . ALA B 1 208 ? -5.215 24.609 -1.103 1 98.62 208 ALA B N 1
ATOM 3114 C CA . ALA B 1 208 ? -5.855 23.297 -1.15 1 98.62 208 ALA B CA 1
ATOM 3115 C C . ALA B 1 208 ? -7.27 23.359 -0.583 1 98.62 208 ALA B C 1
ATOM 3117 O O . ALA B 1 208 ? -8.195 22.75 -1.125 1 98.62 208 ALA B O 1
ATOM 3118 N N . PRO B 1 209 ? -7.465 24.078 0.495 1 98.25 209 PRO B N 1
ATOM 3119 C CA . PRO B 1 209 ? -8.828 24.141 1.022 1 98.25 209 PRO B CA 1
ATOM 3120 C C . PRO B 1 209 ? -9.82 24.734 0.021 1 98.25 209 PRO B C 1
ATOM 3122 O O . PRO B 1 209 ? -10.953 24.25 -0.078 1 98.25 209 PRO B O 1
ATOM 3125 N N . PHE B 1 210 ? -9.398 25.703 -0.739 1 98.38 210 PHE B N 1
ATOM 3126 C CA . PHE B 1 210 ? -10.273 26.312 -1.738 1 98.38 210 PHE B CA 1
ATOM 3127 C C . PHE B 1 210 ? -10.547 25.344 -2.881 1 98.38 210 PHE B C 1
ATOM 3129 O O . PHE B 1 210 ? -11.688 25.203 -3.332 1 98.38 210 PHE B O 1
ATOM 3136 N N . ALA B 1 211 ? -9.516 24.734 -3.291 1 98.5 211 ALA B N 1
ATOM 3137 C CA . ALA B 1 211 ? -9.672 23.766 -4.363 1 98.5 211 ALA B CA 1
ATOM 3138 C C . ALA B 1 211 ? -10.562 22.609 -3.926 1 98.5 211 ALA B C 1
ATOM 3140 O O . ALA B 1 211 ? -11.438 22.172 -4.68 1 98.5 211 ALA B O 1
ATOM 3141 N N . SER B 1 212 ? -10.359 22.078 -2.752 1 98.5 212 SER B N 1
ATOM 3142 C CA . SER B 1 212 ? -11.172 21 -2.213 1 98.5 212 SER B CA 1
ATOM 3143 C C . SER B 1 212 ? -12.633 21.406 -2.092 1 98.5 212 SER B C 1
ATOM 3145 O O . SER B 1 212 ? -13.531 20.656 -2.471 1 98.5 212 SER B O 1
ATOM 3147 N N . ALA B 1 213 ? -12.812 22.594 -1.571 1 98 213 ALA B N 1
ATOM 3148 C CA . ALA B 1 213 ? -14.172 23.109 -1.41 1 98 213 ALA B CA 1
ATOM 3149 C C . ALA B 1 213 ? -14.875 23.219 -2.758 1 98 213 ALA B C 1
ATOM 3151 O O . ALA B 1 213 ? -16.047 22.859 -2.889 1 98 213 ALA B O 1
ATOM 3152 N N . ALA B 1 214 ? -14.227 23.797 -3.711 1 97.88 214 ALA B N 1
ATOM 3153 C CA . ALA B 1 214 ? -14.797 23.938 -5.047 1 97.88 214 ALA B CA 1
ATOM 3154 C C . ALA B 1 214 ? -15.203 22.578 -5.613 1 97.88 214 ALA B C 1
ATOM 3156 O O . ALA B 1 214 ? -16.281 22.422 -6.18 1 97.88 214 ALA B O 1
ATOM 3157 N N . ALA B 1 215 ? -14.305 21.609 -5.422 1 97.75 215 ALA B N 1
ATOM 3158 C CA . ALA B 1 215 ? -14.586 20.25 -5.895 1 97.75 215 ALA B CA 1
ATOM 3159 C C . ALA B 1 215 ? -15.766 19.641 -5.145 1 97.75 215 ALA B C 1
ATOM 3161 O O . ALA B 1 215 ? -16.625 18.984 -5.746 1 97.75 215 ALA B O 1
ATOM 3162 N N . LEU B 1 216 ? -15.789 19.859 -3.891 1 97.19 216 LEU B N 1
ATOM 3163 C CA . LEU B 1 216 ? -16.875 19.328 -3.07 1 97.19 216 LEU B CA 1
ATOM 3164 C C . LEU B 1 216 ? -18.219 19.922 -3.49 1 97.19 216 LEU B C 1
ATOM 3166 O O . LEU B 1 216 ? -19.234 19.219 -3.51 1 97.19 216 LEU B O 1
ATOM 3170 N N . ARG B 1 217 ? -18.219 21.188 -3.787 1 95.94 217 ARG B N 1
ATOM 3171 C CA . ARG B 1 217 ? -19.453 21.844 -4.234 1 95.94 217 ARG B CA 1
ATOM 3172 C C . ARG B 1 217 ? -19.969 21.203 -5.512 1 95.94 217 ARG B C 1
ATOM 3174 O O . ARG B 1 217 ? -21.188 21.031 -5.672 1 95.94 217 ARG B O 1
ATOM 3181 N N . THR B 1 218 ? -19.125 20.875 -6.34 1 93.38 218 THR B N 1
ATOM 3182 C CA . THR B 1 218 ? -19.516 20.219 -7.582 1 93.38 218 THR B CA 1
ATOM 3183 C C . THR B 1 218 ? -20.094 18.844 -7.305 1 93.38 218 THR B C 1
ATOM 3185 O O . THR B 1 218 ? -21.047 18.406 -7.961 1 93.38 218 THR B O 1
ATOM 3188 N N . ALA B 1 219 ? -19.516 18.125 -6.371 1 90.69 219 ALA B N 1
ATOM 3189 C CA . ALA B 1 219 ? -19.953 16.766 -6.027 1 90.69 219 ALA B CA 1
ATOM 3190 C C . ALA B 1 219 ? -21.297 16.797 -5.312 1 90.69 219 ALA B C 1
ATOM 3192 O O . ALA B 1 219 ? -22.047 15.82 -5.359 1 90.69 219 ALA B O 1
ATOM 3193 N N . LEU B 1 220 ? -21.594 17.844 -4.68 1 90.81 220 LEU B N 1
ATOM 3194 C CA . LEU B 1 220 ? -22.812 17.953 -3.873 1 90.81 220 LEU B CA 1
ATOM 3195 C C . LEU B 1 220 ? -23.953 18.562 -4.68 1 90.81 220 LEU B C 1
ATOM 3197 O O . LEU B 1 220 ? -25.109 18.5 -4.262 1 90.81 220 LEU B O 1
ATOM 3201 N N . ASP B 1 221 ? -23.703 19.156 -5.785 1 84.62 221 ASP B N 1
ATOM 3202 C CA . ASP B 1 221 ? -24.75 19.641 -6.676 1 84.62 221 ASP B CA 1
ATOM 3203 C C . ASP B 1 221 ? -25.328 18.516 -7.52 1 84.62 221 ASP B C 1
ATOM 3205 O O . ASP B 1 221 ? -26.531 18.484 -7.793 1 84.62 221 ASP B O 1
#

Radius of gyration: 22.09 Å; Cα contacts (8 Å, |Δi|>4): 611; chains: 2; bounding box: 53×57×40 Å

Nearest PDB structures (foldseek):
  8ce1-assembly1_B  TM=9.575E-01  e=2.437E-15  Escherichia coli
  7f02-assembly1_F  TM=9.559E-01  e=1.618E-14  Escherichia coli BL21(DE3)
  7vfp-assembly1_B  TM=9.162E-01  e=6.522E-13  Escherichia coli BL21(DE3)
  7vfj-assembly1_B  TM=9.283E-01  e=4.331E-12  Escherichia coli BL21(DE3)
  8edw-assembly1_A  TM=6.823E-01  e=2.308E+00  Homo sapiens

pLDDT: mean 94.9, std 5.65, range [62.03, 98.81]

Organism: Rhodospirillum centenum (strain ATCC 51521 / SW) (NCBI:txid414684)

=== Feature glossary ===
The record interleaves many kinds of information about one protein. Here is each kind framed as the question it answers.

Q: What does the local fold look like, residue by residue?
A: A 3Di character summarizes, for each residue, the relative orientation of the Cα frame of its nearest spatial neighbor. Because it encodes fold topology rather than chemistry, 3Di alignments detect remote structural similarity that sequence alignment misses.

Q: Which residues are in helices, strands, or loops?
A: Secondary structure is the local, repeating backbone conformation. DSSP classifies it into eight states by reading the hydrogen-bond network: three helix types (H, G, I), two β types (E, B), two non-regular types (T, S), and unstructured coil (-).

Q: How big and how compact is the whole molecule?
A: Three whole-structure scalars: the radius of gyration (RMS distance of Cα from centroid, in Å), the count of Cα–Cα contacts (pairs closer than 8 Å and separated by more than four residues in sequence — i.e. tertiary, not local, contacts), and the bounding-box dimensions. Together they distinguish compact globular folds from extended fibres or disordered chains.

Q: How confident is the AlphaFold model at each residue?
A: For AlphaFold models, the B-factor field carries pLDDT — the model's own estimate of local accuracy on a 0–100 scale. Regions with pLDDT<50 should be treated as essentially unmodeled; they often correspond to intrinsically disordered segments.

Q: What family and function is it annotated with?
A: Functional annotations link the protein to curated databases. InterPro entries identify conserved domains and families by matching the sequence against member-database signatures (Pfam, PROSITE, CDD, …). Gene Ontology (GO) terms describe molecular function, biological process, and cellular component in a controlled vocabulary. CATH places the structure in a hierarchical fold classification (Class/Architecture/Topology/Homologous-superfamily). The organism is the source species.

Q: What known structures does this most resemble?
A: Nearest PDB neighbors are the top structural matches found by Foldseek when searching this structure against the entire Protein Data Bank. Each hit reports a TM-score (0 to 1; >0.5 almost always implies the same fold) and an E-value. These are *structural* homologs — they may share no detectable sequence similarity.

Q: Which residues are buried vs exposed?
A: Solvent-accessible surface area (SASA) is the area in Å² traced out by the centre of a 1.4 Å probe sphere (a water molecule) rolled over the protein's van der Waals surface (Shrake–Rupley / Lee–Richards construction). Buried residues have near-zero SASA; fully exposed residues can exceed 200 Å². The total SASA scales roughly with the number of surface residues.

Q: What are the backbone torsion angles?
A: φ (phi) and ψ (psi) are the two rotatable backbone dihedrals per residue: φ is the C(i-1)–N–Cα–C torsion, ψ is the N–Cα–C–N(i+1) torsion, both in degrees on (−180°, 180°]. α-helical residues cluster near (−60°, −45°); β-strand residues near (−120°, +130°). A Ramachandran plot is simply a scatter of (φ, ψ) for every residue.

Q: Are the domains correctly placed relative to each other?
A: Predicted aligned error is AlphaFold's pairwise confidence. Unlike pLDDT (per-residue), PAE is per-residue-pair and captures whether two parts of the structure are correctly placed relative to each other. Units are ångströms of expected positional error.

Q: What if only a Cα trace is available?
A: P-SEA three-state annotation labels each residue as helix, strand, or coil based purely on the geometry of the Cα trace. It serves as a fallback when the full backbone (and thus DSSP) is unavailable.

Q: What is the amino-acid chain?
A: This is the polypeptide sequence — one letter per residue, N-terminus first. Length ranges from a few dozen residues for small domains to over a thousand for large multi-domain proteins.

Q: What do the rendered images show?
A: The six renders are orthographic views along the three Cartesian axes in both directions. Representation (cartoon, sticks, or surface) and color scheme (sequence-rainbow or by-chain) vary across proteins so the training set covers all the common visualization conventions.

Q: What do the diagnostic plots show?
A: Plot images: a contact map (which residues are close in 3D, as an N×N binary image), a Ramachandran scatter (backbone torsion angles, revealing secondary-structure composition at a glance), and — for AlphaFold structures — a PAE heatmap (pairwise prediction confidence).

Q: How mobile is each atom in the crystal?
A: B-factor (Debye–Waller factor) reflects atomic displacement in the crystal lattice. It is an experimental observable (units Å²), not a prediction; low values mean the atom is pinned down, high values mean it moves or is heterogeneous across the crystal.

Q: Where is each backbone atom in 3D?
A: The mmCIF table is the protein's shape written out atom by atom. For each backbone N, Cα, C, and carbonyl O, it records an (x, y, z) coordinate triple in Å plus the residue type, chain letter, and residue number.